Protein AF-0000000077126960 (afdb_homodimer)

Nearest PDB structures (foldseek):
  3crj-assembly1_B  TM=8.113E-01  e=2.333E-06  Haloarcula marismortui ATCC 43049
  6u18-assembly1_B  TM=7.448E-01  e=6.347E-02  Escherichia coli
  8ke8-assembly1_A  TM=5.513E-01  e=1.213E-02  Pseudomonas aeruginosa PAO1
  3g56-assembly1_B  TM=6.570E-01  e=1.173E-01  Escherichia coli
  6yr2-assembly1_BBB  TM=3.452E-01  e=3.433E-02  Escherichia coli

pLDDT: mean 75.66, std 24.29, range [24.34, 97.25]

Foldseek 3Di:
DPPDPPPVDPCPPVVLLLLLVLQLVQCLQANDVRRFLVSSCVSGVDDSVVVCVVAVTSVRSVLVSVVVVLVLLCCVLFVVDPDALLVSLQVSLLLLLCLLLDAADDHPPPPPDPPPPVPPPPPDCPPPVPVPPPPPPDPPPCDSSNVVVVVCSSSSPSNLQNVLRLQVVLVPDVVSVVSVVVSLVVVLVRQLVSLVSCVVVVQKPDDDSNVVSVVVSVVSNVSSNCCNPPSDDDSVVVQVCCCVPIVRHHDNDPD/DPPDPPPVDPCPPVVLLLLLVLQLVQCLQANDVRGFLVSSCVSGVDDSVVVCVVAVTSVRSVLVSVVVVLVLLCCVLFVVDPDALLVSLQVSLLLLLCLLLDAADDHPPPPDDPPPPVPPPPPDCPPPVPVPPPPPPDPPPCDSSNVVVVVCSSSSPSNLQNVLRLQVVLVPDVVSVVSVVVSLVVVLVRQLVSLVSCVVVVQKDDDDSNVVSVVVSVVSNVSSNCCNPPSDDDSVVVQVCCCVPIVRHHDNDPD

Secondary structure (DSSP, 8-state):
---------S-HHHHHHHHHHHHHHHHHHHTTTT--HHHHHHTSSS-HHHHHHH-SSHHHHHHHHHHHHHHHHHIIIIIT--S-HHHHHHHHHHHHHHHHHSPPPPP----S-----SS---------S------TT------HHHHHHHHHHHTHHHHHHHHHHHHHGGGT-HHHHHHHHHHHHHHHHHHHHHHHHHHHHT-S--S-HHHHHHHHHHHHHHHHHHHHHHS---HHHHHHHHHHHH---------/--------SS-HHHHHHHHHHHHHHHHHHHTTTT--HHHHHHTSSS-HHHHHHH-SSHHHHHHHHHHHHHHHHHIIIIIT--S-HHHHHHHHHHHHHHHHHSPPPPP----S-----SS---------S----S-TT------HHHHHHHHHHHTHHHHHHHHHHHHHGGGT-HHHHHHHHHHHHHHHHHHHHHHHHHHHHT-S--S-HHHHHHHHHHHHHHHHHHHHHHS---HHHHHHHHHHHH---------

Radius of gyration: 25.78 Å; Cα contacts (8 Å, |Δi|>4): 590; chains: 2; bounding box: 86×74×54 Å

InterPro domains:
  IPR001647 DNA-binding HTH domain, TetR-type [PF00440] (19-63)
  IPR001647 DNA-binding HTH domain, TetR-type [PR00455] (19-32)
  IPR001647 DNA-binding HTH domain, TetR-type [PR00455] (40-63)
  IPR001647 DNA-binding HTH domain, TetR-type [PS50977] (13-73)
  IPR009057 Homedomain-like superfamily [SSF46689] (12-83)
  IPR036271 Tetracyclin repressor-like, C-terminal domain superfamily [SSF48498] (157-239)
  IPR039538 BetI-type transcriptional repressor, C-terminal [PF13977] (159-244)
  IPR050109 HTH-type, TetR-like transcriptional regulator [PTHR30055] (11-239)

Solvent-accessible surface area (backbone atoms only — not comparable to full-atom values): 27852 Å² total; per-residue (Å²): 134,83,78,75,78,73,68,78,78,94,59,63,78,59,46,56,50,46,51,44,52,24,41,50,50,39,26,52,50,51,30,74,90,53,52,39,60,67,59,29,23,72,61,45,95,47,56,58,68,56,51,53,70,78,31,90,47,58,65,53,49,50,53,51,41,52,53,50,54,49,52,51,52,45,36,60,42,54,75,70,40,86,58,55,44,61,54,26,52,17,53,42,50,29,50,51,41,42,28,13,57,22,62,70,57,79,58,70,77,71,74,68,72,76,68,68,64,74,66,81,73,62,80,78,74,77,69,59,90,59,76,60,78,62,72,85,74,75,76,72,79,66,50,73,68,51,49,53,49,52,53,51,62,72,37,27,19,36,43,26,27,41,48,43,46,56,48,39,44,14,34,66,31,67,69,46,16,53,53,50,37,52,52,49,50,55,52,47,51,54,47,37,54,35,48,48,53,17,44,75,72,61,61,33,63,69,92,47,57,66,36,48,36,54,41,51,53,26,37,53,49,8,38,31,49,38,6,27,23,50,55,66,56,66,55,65,35,45,32,52,47,37,27,76,58,38,48,43,60,45,62,84,61,90,115,134,85,79,76,77,75,68,78,79,92,59,61,78,58,45,53,49,46,51,45,52,24,41,49,52,40,27,55,50,50,30,74,90,53,51,39,60,67,59,30,24,71,61,43,95,47,54,57,68,57,50,52,70,76,30,90,48,58,64,54,49,50,52,52,43,54,51,49,55,49,51,51,51,46,36,61,42,53,73,68,40,88,57,56,43,62,54,27,52,17,54,43,48,31,50,51,41,42,28,14,56,22,63,70,57,78,58,71,77,71,76,69,70,72,68,68,65,76,68,80,73,62,81,77,75,77,69,58,90,61,76,62,77,60,70,85,73,73,78,70,78,65,49,72,66,50,50,54,50,52,54,52,60,72,38,29,19,37,44,26,27,41,47,43,45,56,48,39,44,16,34,67,31,68,68,47,16,53,51,50,36,53,52,50,49,54,52,47,52,54,48,36,53,35,48,50,51,18,45,76,73,62,61,33,62,68,92,49,57,68,34,48,37,54,41,51,53,27,38,53,50,7,39,30,49,39,6,27,23,50,54,65,56,66,54,66,34,44,31,52,47,36,29,77,59,38,46,43,59,46,63,84,62,89,115

Sequence (510 aa):
MKDDITVLPNAPDNTHTEILRATFRVLCERGYTGVTISRIAARTDVAKSVVYYHYEDKDDIIQTLLDQVLAELLSEYFRDSDDDPARRLENFFGFVFAVAGGEIHPEENTAGTGECDDTHLGTEETTMCIDSETNANEDIVSSPSDTAKKEFKHCVGAHSQAYVELRAQAAHDEVFRKTITANERKLREELRACVDAGVATGAFDIDNADHTTEFLLTLIEGAIFRGATTGKINTAALADMLERKLGITVHQDDLMKDDITVLPNAPDNTHTEILRATFRVLCERGYTGVTISRIAARTDVAKSVVYYHYEDKDDIIQTLLDQVLAELLSEYFRDSDDDPARRLENFFGFVFAVAGGEIHPEENTAGTGECDDTHLGTEETTMCIDSETNANEDIVSSPSDTAKKEFKHCVGAHSQAYVELRAQAAHDEVFRKTITANERKLREELRACVDAGVATGAFDIDNADHTTEFLLTLIEGAIFRGATTGKINTAALADMLERKLGITVHQDDL

Organism: Haloquadratum walsbyi (strain DSM 16790 / HBSQ001) (NCBI:txid362976)

Structure (mmCIF, N/CA/C/O backbone):
data_AF-0000000077126960-model_v1
#
loop_
_entity.id
_entity.type
_entity.pdbx_description
1 polymer 'TetR family transcription regulator'
#
loop_
_atom_site.group_PDB
_atom_site.id
_atom_site.type_symbol
_atom_site.label_atom_id
_atom_site.label_alt_id
_atom_site.label_comp_id
_atom_site.label_asym_id
_atom_site.label_entity_id
_atom_site.label_seq_id
_atom_site.pdbx_PDB_ins_code
_atom_site.Cartn_x
_atom_site.Cartn_y
_atom_site.Cartn_z
_atom_site.occupancy
_atom_site.B_iso_or_equiv
_atom_site.auth_seq_id
_atom_site.auth_comp_id
_atom_site.auth_asym_id
_atom_site.auth_atom_id
_atom_site.pdbx_PDB_model_num
ATOM 1 N N . MET A 1 1 ? -18.531 -46.531 -32.531 1 27.48 1 MET A N 1
ATOM 2 C CA . MET A 1 1 ? -19.016 -46.562 -31.156 1 27.48 1 MET A CA 1
ATOM 3 C C . MET A 1 1 ? -18.672 -45.312 -30.406 1 27.48 1 MET A C 1
ATOM 5 O O . MET A 1 1 ? -17.484 -45.031 -30.141 1 27.48 1 MET A O 1
ATOM 9 N N . LYS A 1 2 ? -19.438 -44.219 -30.516 1 31.64 2 LYS A N 1
ATOM 10 C CA . LYS A 1 2 ? -19.219 -42.812 -30.234 1 31.64 2 LYS A CA 1
ATOM 11 C C . LYS A 1 2 ? -19.172 -42.531 -28.734 1 31.64 2 LYS A C 1
ATOM 13 O O . LYS A 1 2 ? -20.172 -42.719 -28.031 1 31.64 2 LYS A O 1
ATOM 18 N N . ASP A 1 3 ? -18.172 -43 -27.938 1 30.62 3 ASP A N 1
ATOM 19 C CA . ASP A 1 3 ? -18.078 -43.094 -26.484 1 30.62 3 ASP A CA 1
ATOM 20 C C . ASP A 1 3 ? -18.531 -41.781 -25.828 1 30.62 3 ASP A C 1
ATOM 22 O O . ASP A 1 3 ? -18.188 -40.688 -26.297 1 30.62 3 ASP A O 1
ATOM 26 N N . ASP A 1 4 ? -19.734 -41.781 -25.109 1 28.55 4 ASP A N 1
ATOM 27 C CA . ASP A 1 4 ? -20.562 -40.875 -24.344 1 28.55 4 ASP A CA 1
ATOM 28 C C . ASP A 1 4 ? -19.734 -40.125 -23.297 1 28.55 4 ASP A C 1
ATOM 30 O O . ASP A 1 4 ? -19.188 -40.75 -22.375 1 28.55 4 ASP A O 1
ATOM 34 N N . ILE A 1 5 ? -18.969 -39.156 -23.625 1 32.75 5 ILE A N 1
ATOM 35 C CA . ILE A 1 5 ? -18.188 -38.281 -22.766 1 32.75 5 ILE A CA 1
ATOM 36 C C . ILE A 1 5 ? -19 -37.875 -21.531 1 32.75 5 ILE A C 1
ATOM 38 O O . ILE A 1 5 ? -20.016 -37.219 -21.641 1 32.75 5 ILE A O 1
ATOM 42 N N . THR A 1 6 ? -19.391 -38.969 -20.609 1 32.41 6 THR A N 1
ATOM 43 C CA . THR A 1 6 ? -20.109 -38.844 -19.344 1 32.41 6 THR A CA 1
ATOM 44 C C . THR A 1 6 ? -19.859 -37.5 -18.703 1 32.41 6 THR A C 1
ATOM 46 O O . THR A 1 6 ? -18.719 -37.156 -18.391 1 32.41 6 THR A O 1
ATOM 49 N N . VAL A 1 7 ? -20.594 -36.531 -19.047 1 33.03 7 VAL A N 1
ATOM 50 C CA . VAL A 1 7 ? -20.844 -35.25 -18.422 1 33.03 7 VAL A CA 1
ATOM 51 C C . VAL A 1 7 ? -20.953 -35.438 -16.906 1 33.03 7 VAL A C 1
ATOM 53 O O . VAL A 1 7 ? -21.828 -36.156 -16.422 1 33.03 7 VAL A O 1
ATOM 56 N N . LEU A 1 8 ? -19.812 -35.875 -16.188 1 36.25 8 LEU A N 1
ATOM 57 C CA . LEU A 1 8 ? -20.016 -36.031 -14.75 1 36.25 8 LEU A CA 1
ATOM 58 C C . LEU A 1 8 ? -20.969 -34.969 -14.211 1 36.25 8 LEU A C 1
ATOM 60 O O . LEU A 1 8 ? -20.75 -33.75 -14.414 1 36.25 8 LEU A O 1
ATOM 64 N N . PRO A 1 9 ? -22.203 -35.188 -14.062 1 36.16 9 PRO A N 1
ATOM 65 C CA . PRO A 1 9 ? -23.406 -34.375 -13.852 1 36.16 9 PRO A CA 1
ATOM 66 C C . PRO A 1 9 ? -23.188 -33.25 -12.859 1 36.16 9 PRO A C 1
ATOM 68 O O . PRO A 1 9 ? -23.609 -32.125 -13.102 1 36.16 9 PRO A O 1
ATOM 71 N N . ASN A 1 10 ? -23.375 -33.438 -11.438 1 36.12 10 ASN A N 1
ATOM 72 C CA . ASN A 1 10 ? -23.75 -32.688 -10.242 1 36.12 10 ASN A CA 1
ATOM 73 C C . ASN A 1 10 ? -22.609 -31.797 -9.773 1 36.12 10 ASN A C 1
ATOM 75 O O . ASN A 1 10 ? -22.547 -31.422 -8.602 1 36.12 10 ASN A O 1
ATOM 79 N N . ALA A 1 11 ? -21.312 -31.75 -10.141 1 38.84 11 ALA A N 1
ATOM 80 C CA . ALA A 1 11 ? -19.922 -31.391 -9.844 1 38.84 11 ALA A CA 1
ATOM 81 C C . ALA A 1 11 ? -19.734 -29.875 -9.867 1 38.84 11 ALA A C 1
ATOM 83 O O . ALA A 1 11 ? -18.609 -29.391 -9.805 1 38.84 11 ALA A O 1
ATOM 84 N N . PRO A 1 12 ? -20.391 -28.984 -10.477 1 45.78 12 PRO A N 1
ATOM 85 C CA . PRO A 1 12 ? -20.109 -27.734 -11.172 1 45.78 12 PRO A CA 1
ATOM 86 C C . PRO A 1 12 ? -19.672 -26.609 -10.234 1 45.78 12 PRO A C 1
ATOM 88 O O . PRO A 1 12 ? -18.625 -26 -10.445 1 45.78 12 PRO A O 1
ATOM 91 N N . ASP A 1 13 ? -20.797 -25.969 -9.602 1 54.41 13 ASP A N 1
ATOM 92 C CA . ASP A 1 13 ? -20.656 -24.812 -8.711 1 54.41 13 ASP A CA 1
ATOM 93 C C . ASP A 1 13 ? -19.703 -25.125 -7.562 1 54.41 13 ASP A C 1
ATOM 95 O O . ASP A 1 13 ? -18.906 -24.281 -7.164 1 54.41 13 ASP A O 1
ATOM 99 N N . ASN A 1 14 ? -19.547 -26.375 -7.184 1 75.31 14 ASN A N 1
ATOM 100 C CA . ASN A 1 14 ? -18.766 -26.859 -6.047 1 75.31 14 ASN A CA 1
ATOM 101 C C . ASN A 1 14 ? -17.281 -26.984 -6.391 1 75.31 14 ASN A C 1
ATOM 103 O O . ASN A 1 14 ? -16.422 -26.656 -5.57 1 75.31 14 ASN A O 1
ATOM 107 N N . THR A 1 15 ? -17.125 -27.312 -7.793 1 85.25 15 THR A N 1
ATOM 108 C CA . THR A 1 15 ? -15.727 -27.484 -8.172 1 85.25 15 THR A CA 1
ATOM 109 C C . THR A 1 15 ? -14.992 -26.141 -8.164 1 85.25 15 THR A C 1
ATOM 111 O O . THR A 1 15 ? -13.875 -26.047 -7.652 1 85.25 15 THR A O 1
ATOM 114 N N . HIS A 1 16 ? -15.742 -25.203 -8.695 1 88 16 HIS A N 1
ATOM 115 C CA . HIS A 1 16 ? -15.164 -23.875 -8.711 1 88 16 HIS A CA 1
ATOM 116 C C . HIS A 1 16 ? -14.852 -23.391 -7.293 1 88 16 HIS A C 1
ATOM 118 O O . HIS A 1 16 ? -13.742 -22.906 -7.031 1 88 16 HIS A O 1
ATOM 124 N N . THR A 1 17 ? -15.75 -23.625 -6.5 1 86.56 17 THR A N 1
ATOM 125 C CA . THR A 1 17 ? -15.578 -23.203 -5.113 1 86.56 17 THR A CA 1
ATOM 126 C C . THR A 1 17 ? -14.445 -23.969 -4.445 1 86.56 17 THR A C 1
ATOM 128 O O . THR A 1 17 ? -13.648 -23.391 -3.703 1 86.56 17 THR A O 1
ATOM 131 N N . GLU A 1 18 ? -14.367 -25.172 -4.723 1 88 18 GLU A N 1
ATOM 132 C CA . GLU A 1 18 ? -13.32 -26 -4.152 1 88 18 GLU A CA 1
ATOM 133 C C . GLU A 1 18 ? -11.938 -25.562 -4.613 1 88 18 GLU A C 1
ATOM 135 O O . GLU A 1 18 ? -11 -25.469 -3.814 1 88 18 GLU A O 1
ATOM 140 N N . ILE A 1 19 ? -11.875 -25.266 -5.848 1 92.06 19 ILE A N 1
ATOM 141 C CA . ILE A 1 19 ? -10.602 -24.844 -6.418 1 92.06 19 ILE A CA 1
ATOM 142 C C . ILE A 1 19 ? -10.203 -23.484 -5.82 1 92.06 19 ILE A C 1
ATOM 144 O O . ILE A 1 19 ? -9.047 -23.297 -5.426 1 92.06 19 ILE A O 1
ATOM 148 N N . LEU A 1 20 ? -11.133 -22.641 -5.684 1 89.62 20 LEU A N 1
ATOM 149 C CA . LEU A 1 20 ? -10.844 -21.312 -5.16 1 89.62 20 LEU A CA 1
ATOM 150 C C . LEU A 1 20 ? -10.445 -21.375 -3.689 1 89.62 20 LEU A C 1
ATOM 152 O O . LEU A 1 20 ? -9.531 -20.672 -3.256 1 89.62 20 LEU A O 1
ATOM 156 N N . ARG A 1 21 ? -11.062 -22.203 -2.988 1 85.75 21 ARG A N 1
ATOM 157 C CA . ARG A 1 21 ? -10.727 -22.375 -1.579 1 85.75 21 ARG A CA 1
ATOM 158 C C . ARG A 1 21 ? -9.32 -22.938 -1.417 1 85.75 21 ARG A C 1
ATOM 160 O O . ARG A 1 21 ? -8.555 -22.484 -0.562 1 85.75 21 ARG A O 1
ATOM 167 N N . ALA A 1 22 ? -9.062 -23.891 -2.193 1 89.94 22 ALA A N 1
ATOM 168 C CA . ALA A 1 22 ? -7.723 -24.484 -2.17 1 89.94 22 ALA A CA 1
ATOM 169 C C . ALA A 1 22 ? -6.664 -23.438 -2.551 1 89.94 22 ALA A C 1
ATOM 171 O O . ALA A 1 22 ? -5.594 -23.391 -1.943 1 89.94 22 ALA A O 1
ATOM 172 N N . THR A 1 23 ? -6.992 -22.688 -3.551 1 90.19 23 THR A N 1
ATOM 173 C CA . THR A 1 23 ? -6.074 -21.641 -3.992 1 90.19 23 THR A CA 1
ATOM 174 C C . THR A 1 23 ? -5.809 -20.656 -2.867 1 90.19 23 THR A C 1
ATOM 176 O O . THR A 1 23 ? -4.664 -20.266 -2.627 1 90.19 23 THR A O 1
ATOM 179 N N . PHE A 1 24 ? -6.789 -20.297 -2.201 1 83.94 24 PHE A N 1
ATOM 180 C CA . PHE A 1 24 ? -6.66 -19.359 -1.083 1 83.94 24 PHE A CA 1
ATOM 181 C C . PHE A 1 24 ? -5.746 -19.938 -0.008 1 83.94 24 PHE A C 1
ATOM 183 O O . PHE A 1 24 ? -4.871 -19.234 0.506 1 83.94 24 PHE A O 1
ATOM 190 N N . ARG A 1 25 ? -5.93 -21.125 0.293 1 83.31 25 ARG A N 1
ATOM 191 C CA . ARG A 1 25 ? -5.113 -21.781 1.311 1 83.31 25 ARG A CA 1
ATOM 192 C C . ARG A 1 25 ? -3.645 -21.812 0.899 1 83.31 25 ARG A C 1
ATOM 194 O O . ARG A 1 25 ? -2.766 -21.484 1.698 1 83.31 25 ARG A O 1
ATOM 201 N N . VAL A 1 26 ? -3.406 -22.188 -0.296 1 86.31 26 VAL A N 1
ATOM 202 C CA . VAL A 1 26 ? -2.035 -22.234 -0.791 1 86.31 26 VAL A CA 1
ATOM 203 C C . VAL A 1 26 ? -1.421 -20.828 -0.75 1 86.31 26 VAL A C 1
ATOM 205 O O . VAL A 1 26 ? -0.268 -20.672 -0.346 1 86.31 26 VAL A O 1
ATOM 208 N N . LEU A 1 27 ? -2.197 -19.859 -1.135 1 83.88 27 LEU A N 1
ATOM 209 C CA . LEU A 1 27 ? -1.734 -18.469 -1.157 1 83.88 27 LEU A CA 1
ATOM 210 C C . LEU A 1 27 ? -1.357 -18 0.244 1 83.88 27 LEU A C 1
ATOM 212 O O . LEU A 1 27 ? -0.307 -17.375 0.435 1 83.88 27 LEU A O 1
ATOM 216 N N . CYS A 1 28 ? -2.176 -18.297 1.201 1 76.94 28 CYS A N 1
ATOM 217 C CA . CYS A 1 28 ? -1.938 -17.891 2.582 1 76.94 28 CYS A CA 1
ATOM 218 C C . CYS A 1 28 ? -0.718 -18.594 3.156 1 76.94 28 CYS A C 1
ATOM 220 O O . CYS A 1 28 ? 0.043 -18.016 3.926 1 76.94 28 CYS A O 1
ATOM 222 N N . GLU A 1 29 ? -0.529 -19.812 2.686 1 76.31 29 GLU A N 1
ATOM 223 C CA . GLU A 1 29 ? 0.533 -20.641 3.248 1 76.31 29 GLU A CA 1
ATOM 224 C C . GLU A 1 29 ? 1.866 -20.375 2.555 1 76.31 29 GLU A C 1
ATOM 226 O O . GLU A 1 29 ? 2.92 -20.391 3.195 1 76.31 29 GLU A O 1
ATOM 231 N N . ARG A 1 30 ? 1.766 -20.156 1.22 1 78.88 30 ARG A N 1
ATOM 232 C CA . ARG A 1 30 ? 3.006 -20.188 0.451 1 78.88 30 ARG A CA 1
ATOM 233 C C . ARG A 1 30 ? 3.242 -18.859 -0.275 1 78.88 30 ARG A C 1
ATOM 235 O O . ARG A 1 30 ? 4.297 -18.672 -0.88 1 78.88 30 ARG A O 1
ATOM 242 N N . GLY A 1 31 ? 2.301 -18.031 -0.154 1 76.56 31 GLY A N 1
ATOM 243 C CA . GLY A 1 31 ? 2.451 -16.781 -0.883 1 76.56 31 GLY A CA 1
ATOM 244 C C . GLY A 1 31 ? 2.172 -16.922 -2.367 1 76.56 31 GLY A C 1
ATOM 245 O O . GLY A 1 31 ? 1.863 -18.016 -2.848 1 76.56 31 GLY A O 1
ATOM 246 N N . TYR A 1 32 ? 2.336 -15.836 -3.064 1 80.19 32 TYR A N 1
ATOM 247 C CA . TYR A 1 32 ? 2.002 -15.758 -4.48 1 80.19 32 TYR A CA 1
ATOM 248 C C . TYR A 1 32 ? 2.893 -16.672 -5.305 1 80.19 32 TYR A C 1
ATOM 250 O O . TYR A 1 32 ? 2.406 -17.422 -6.16 1 80.19 32 TYR A O 1
ATOM 258 N N . THR A 1 33 ? 4.148 -16.594 -5.07 1 76.31 33 THR A N 1
ATOM 259 C CA . THR A 1 33 ? 5.109 -17.359 -5.844 1 76.31 33 THR A CA 1
ATOM 260 C C . THR A 1 33 ? 4.934 -18.859 -5.586 1 76.31 33 THR A C 1
ATOM 262 O O . THR A 1 33 ? 5.293 -19.688 -6.426 1 76.31 33 THR A O 1
ATOM 265 N N . GLY A 1 34 ? 4.277 -19.203 -4.523 1 84.19 34 GLY A N 1
ATOM 266 C CA . GLY A 1 34 ? 4.094 -20.594 -4.152 1 84.19 34 GLY A CA 1
ATOM 267 C C . GLY A 1 34 ? 2.836 -21.203 -4.734 1 84.19 34 GLY A C 1
ATOM 268 O O . GLY A 1 34 ? 2.633 -22.422 -4.648 1 84.19 34 GLY A O 1
ATOM 269 N N . VAL A 1 35 ? 2.09 -20.406 -5.332 1 89.56 35 VAL A N 1
ATOM 270 C CA . VAL A 1 35 ? 0.844 -20.906 -5.895 1 89.56 35 VAL A CA 1
ATOM 271 C C . VAL A 1 35 ? 1.118 -21.578 -7.242 1 89.56 35 VAL A C 1
ATOM 273 O O . VAL A 1 35 ? 1.617 -20.938 -8.164 1 89.56 35 VAL A O 1
ATOM 276 N N . THR A 1 36 ? 0.798 -22.875 -7.297 1 93.19 36 THR A N 1
ATOM 277 C CA . THR A 1 36 ? 0.854 -23.625 -8.547 1 93.19 36 THR A CA 1
ATOM 278 C C . THR A 1 36 ? -0.385 -24.5 -8.703 1 93.19 36 THR A C 1
ATOM 280 O O . THR A 1 36 ? -1.048 -24.828 -7.719 1 93.19 36 THR A O 1
ATOM 283 N N . ILE A 1 37 ? -0.576 -24.797 -9.945 1 94.88 37 ILE A N 1
ATOM 284 C CA . ILE A 1 37 ? -1.718 -25.656 -10.227 1 94.88 37 ILE A CA 1
ATOM 285 C C . ILE A 1 37 ? -1.55 -26.984 -9.492 1 94.88 37 ILE A C 1
ATOM 287 O O . ILE A 1 37 ? -2.518 -27.531 -8.961 1 94.88 37 ILE A O 1
ATOM 291 N N . SER A 1 38 ? -0.33 -27.469 -9.461 1 95 38 SER A N 1
ATOM 292 C CA . SER A 1 38 ? -0.048 -28.734 -8.781 1 95 38 SER A CA 1
ATOM 293 C C . SER A 1 38 ? -0.377 -28.656 -7.297 1 95 38 SER A C 1
ATOM 295 O O . SER A 1 38 ? -1.017 -29.547 -6.746 1 95 38 SER A O 1
ATOM 297 N N . ARG A 1 39 ? -0.022 -27.641 -6.66 1 94.19 39 ARG A N 1
ATOM 298 C CA . ARG A 1 39 ? -0.277 -27.469 -5.234 1 94.19 39 ARG A CA 1
ATOM 299 C C . ARG A 1 39 ? -1.766 -27.281 -4.965 1 94.19 39 ARG A C 1
ATOM 301 O O . ARG A 1 39 ? -2.283 -27.75 -3.951 1 94.19 39 ARG A O 1
ATOM 308 N N . ILE A 1 40 ? -2.414 -26.547 -5.844 1 94.31 40 ILE A N 1
ATOM 309 C CA . ILE A 1 40 ? -3.852 -26.328 -5.715 1 94.31 40 ILE A CA 1
ATOM 310 C C . ILE A 1 40 ? -4.582 -27.672 -5.828 1 94.31 40 ILE A C 1
ATOM 312 O O . ILE A 1 40 ? -5.406 -28.016 -4.977 1 94.31 40 ILE A O 1
ATOM 316 N N . ALA A 1 41 ? -4.195 -28.422 -6.848 1 94.62 41 ALA A N 1
ATOM 317 C CA . ALA A 1 41 ? -4.816 -29.719 -7.074 1 94.62 41 ALA A CA 1
ATOM 318 C C . ALA A 1 41 ? -4.57 -30.656 -5.895 1 94.62 41 ALA A C 1
ATOM 320 O O . ALA A 1 41 ? -5.457 -31.422 -5.5 1 94.62 41 ALA A O 1
ATOM 321 N N . ALA A 1 42 ? -3.408 -30.578 -5.316 1 93.44 42 ALA A N 1
ATOM 322 C CA . ALA A 1 42 ? -3.027 -31.453 -4.203 1 93.44 42 ALA A CA 1
ATOM 323 C C . ALA A 1 42 ? -3.873 -31.156 -2.969 1 93.44 42 ALA A C 1
ATOM 325 O O . ALA A 1 42 ? -3.99 -32 -2.076 1 93.44 42 ALA A O 1
ATOM 326 N N . ARG A 1 43 ? -4.461 -30 -2.932 1 89.56 43 ARG A N 1
ATOM 327 C CA . ARG A 1 43 ? -5.266 -29.594 -1.783 1 89.56 43 ARG A CA 1
ATOM 328 C C . ARG A 1 43 ? -6.75 -29.828 -2.045 1 89.56 43 ARG A C 1
ATOM 330 O O . ARG A 1 43 ? -7.602 -29.344 -1.295 1 89.56 43 ARG A O 1
ATOM 337 N N . THR A 1 44 ? -7.066 -30.391 -3.115 1 88.25 44 THR A N 1
ATOM 338 C CA . THR A 1 44 ? -8.453 -30.672 -3.482 1 88.25 44 THR A CA 1
ATOM 339 C C . THR A 1 44 ? -8.602 -32.125 -3.938 1 88.25 44 THR A C 1
ATOM 341 O O . THR A 1 44 ? -7.617 -32.844 -4.055 1 88.25 44 THR A O 1
ATOM 344 N N . ASP A 1 45 ? -9.836 -32.531 -4.121 1 88.81 45 ASP A N 1
ATOM 345 C CA . ASP A 1 45 ? -10.141 -33.812 -4.723 1 88.81 45 ASP A CA 1
ATOM 346 C C . ASP A 1 45 ? -10.312 -33.688 -6.234 1 88.81 45 ASP A C 1
ATOM 348 O O . ASP A 1 45 ? -10.844 -34.594 -6.879 1 88.81 45 ASP A O 1
ATOM 352 N N . VAL A 1 46 ? -9.875 -32.594 -6.668 1 89.81 46 VAL A N 1
ATOM 353 C CA . VAL A 1 46 ? -10 -32.312 -8.094 1 89.81 46 VAL A CA 1
ATOM 354 C C . VAL A 1 46 ? -8.664 -32.562 -8.789 1 89.81 46 VAL A C 1
ATOM 356 O O . VAL A 1 46 ? -7.617 -32.125 -8.328 1 89.81 46 VAL A O 1
ATOM 359 N N . ALA A 1 47 ? -8.703 -33.344 -9.906 1 91.06 47 ALA A N 1
ATOM 360 C CA . ALA A 1 47 ? -7.496 -33.656 -10.68 1 91.06 47 ALA A CA 1
ATOM 361 C C . ALA A 1 47 ? -6.945 -32.375 -11.328 1 91.06 47 ALA A C 1
ATOM 363 O O . ALA A 1 47 ? -7.695 -31.453 -11.617 1 91.06 47 ALA A O 1
ATOM 364 N N . LYS A 1 48 ? -5.645 -32.406 -11.602 1 93.81 48 LYS A N 1
ATOM 365 C CA . LYS A 1 48 ? -4.984 -31.266 -12.258 1 93.81 48 LYS A CA 1
ATOM 366 C C . LYS A 1 48 ? -5.652 -30.938 -13.594 1 93.81 48 LYS A C 1
ATOM 368 O O . LYS A 1 48 ? -5.816 -29.766 -13.938 1 93.81 48 LYS A O 1
ATOM 373 N N . SER A 1 49 ? -6.066 -32 -14.289 1 93.44 49 SER A N 1
ATOM 374 C CA . SER A 1 49 ? -6.668 -31.812 -15.609 1 93.44 49 SER A CA 1
ATOM 375 C C . SER A 1 49 ? -7.988 -31.062 -15.516 1 93.44 49 SER A C 1
ATOM 377 O O . SER A 1 49 ? -8.328 -30.266 -16.406 1 93.44 49 SER A O 1
ATOM 379 N N . VAL A 1 50 ? -8.672 -31.297 -14.5 1 92.75 50 VAL A N 1
ATOM 380 C CA . VAL A 1 50 ? -9.945 -30.625 -14.289 1 92.75 50 VAL A CA 1
ATOM 381 C C . VAL A 1 50 ? -9.711 -29.156 -13.953 1 92.75 50 VAL A C 1
ATOM 383 O O . VAL A 1 50 ? -10.461 -28.281 -14.398 1 92.75 50 VAL A O 1
ATOM 386 N N . VAL A 1 51 ? -8.648 -28.844 -13.164 1 94.94 51 VAL A N 1
ATOM 387 C CA . VAL A 1 51 ? -8.305 -27.469 -12.859 1 94.94 51 VAL A CA 1
ATOM 388 C C . VAL A 1 51 ? -8 -26.719 -14.148 1 94.94 51 VAL A C 1
ATOM 390 O O . VAL A 1 51 ? -8.5 -25.594 -14.359 1 94.94 51 VAL A O 1
ATOM 393 N N . TYR A 1 52 ? -7.312 -27.359 -15.023 1 93.56 52 TYR A N 1
ATOM 394 C CA . TYR A 1 52 ? -6.922 -26.75 -16.281 1 93.56 52 TYR A CA 1
ATOM 395 C C . TYR A 1 52 ? -8.125 -26.594 -17.203 1 93.56 52 TYR A C 1
ATOM 397 O O . TYR A 1 52 ? -8.117 -25.75 -18.109 1 93.56 52 TYR A O 1
ATOM 405 N N . TYR A 1 53 ? -9.078 -27.453 -17.016 1 93.19 53 TYR A N 1
ATOM 406 C CA . TYR A 1 53 ? -10.312 -27.328 -17.781 1 93.19 53 TYR A CA 1
ATOM 407 C C . TYR A 1 53 ? -11.031 -26.031 -17.438 1 93.19 53 TYR A C 1
ATOM 409 O O . TYR A 1 53 ? -11.586 -25.375 -18.328 1 93.19 53 TYR A O 1
ATOM 417 N N . HIS A 1 54 ? -10.945 -25.641 -16.25 1 93.62 54 HIS A N 1
ATOM 418 C CA . HIS A 1 54 ? -11.703 -24.5 -15.766 1 93.62 54 HIS A CA 1
ATOM 419 C C . HIS A 1 54 ? -10.867 -23.219 -15.844 1 93.62 54 HIS A C 1
ATOM 421 O O . HIS A 1 54 ? -11.414 -22.125 -15.984 1 93.62 54 HIS A O 1
ATOM 427 N N . TYR A 1 55 ? -9.562 -23.344 -15.711 1 95.25 55 TYR A N 1
ATOM 428 C CA . TYR A 1 55 ? -8.695 -22.172 -15.641 1 95.25 55 TYR A CA 1
ATOM 429 C C . TYR A 1 55 ? -7.484 -22.328 -16.562 1 95.25 55 TYR A C 1
ATOM 431 O O . TYR A 1 55 ? -6.965 -23.438 -16.719 1 95.25 55 TYR A O 1
ATOM 439 N N . GLU A 1 56 ? -7.023 -21.219 -17.078 1 94 56 GLU A N 1
ATOM 440 C CA . GLU A 1 56 ? -5.91 -21.234 -18.016 1 94 56 GLU A CA 1
ATOM 441 C C . GLU A 1 56 ? -4.578 -21.406 -17.297 1 94 56 GLU A C 1
ATOM 443 O O . GLU A 1 56 ? -3.699 -22.125 -17.766 1 94 56 GLU A O 1
ATOM 448 N N . ASP A 1 57 ? -4.371 -20.688 -16.234 1 93.12 57 ASP A N 1
ATOM 449 C CA . ASP A 1 57 ? -3.15 -20.734 -15.438 1 93.12 57 ASP A CA 1
ATOM 450 C C . ASP A 1 57 ? -3.41 -20.234 -14.016 1 93.12 57 ASP A C 1
ATOM 452 O O . ASP A 1 57 ? -4.547 -19.922 -13.656 1 93.12 57 ASP A O 1
ATOM 456 N N . LYS A 1 58 ? -2.43 -20.25 -13.242 1 91.12 58 LYS A N 1
ATOM 457 C CA . LYS A 1 58 ? -2.58 -19.875 -11.836 1 91.12 58 LYS A CA 1
ATOM 458 C C . LYS A 1 58 ? -3.066 -18.438 -11.695 1 91.12 58 LYS A C 1
ATOM 460 O O . LYS A 1 58 ? -3.814 -18.125 -10.773 1 91.12 58 LYS A O 1
ATOM 465 N N . ASP A 1 59 ? -2.674 -17.594 -12.602 1 91.81 59 ASP A N 1
ATOM 466 C CA . ASP A 1 59 ? -3.062 -16.203 -12.523 1 91.81 59 ASP A CA 1
ATOM 467 C C . ASP A 1 59 ? -4.559 -16.031 -12.766 1 91.81 59 ASP A C 1
ATOM 469 O O . ASP A 1 59 ? -5.207 -15.188 -12.133 1 91.81 59 ASP A O 1
ATOM 473 N N . ASP A 1 60 ? -5.023 -16.812 -13.586 1 93.81 60 ASP A N 1
ATOM 474 C CA . ASP A 1 60 ? -6.461 -16.812 -13.844 1 93.81 60 ASP A CA 1
ATOM 475 C C . ASP A 1 60 ? -7.242 -17.188 -12.586 1 93.81 60 ASP A C 1
ATOM 477 O O . ASP A 1 60 ? -8.242 -16.547 -12.258 1 93.81 60 ASP A O 1
ATOM 481 N N . ILE A 1 61 ? -6.766 -18.141 -11.875 1 94.06 61 ILE A N 1
ATOM 482 C CA . ILE A 1 61 ? -7.422 -18.578 -10.648 1 94.06 61 ILE A CA 1
ATOM 483 C C . ILE A 1 61 ? -7.328 -17.484 -9.594 1 94.06 61 ILE A C 1
ATOM 485 O O . ILE A 1 61 ? -8.312 -17.172 -8.914 1 94.06 61 ILE A O 1
ATOM 489 N N . ILE A 1 62 ? -6.199 -16.922 -9.516 1 92.5 62 ILE A N 1
ATOM 490 C CA . ILE A 1 62 ? -5.934 -15.914 -8.5 1 92.5 62 ILE A CA 1
ATOM 491 C C . ILE A 1 62 ? -6.805 -14.68 -8.75 1 92.5 62 ILE A C 1
ATOM 493 O O . ILE A 1 62 ? -7.367 -14.109 -7.812 1 92.5 62 ILE A O 1
ATOM 497 N N . GLN A 1 63 ? -6.926 -14.312 -9.953 1 92.06 63 GLN A N 1
ATOM 498 C CA . GLN A 1 63 ? -7.777 -13.172 -10.297 1 92.06 63 GLN A CA 1
ATOM 499 C C . GLN A 1 63 ? -9.234 -13.461 -9.945 1 92.06 63 GLN A C 1
ATOM 501 O O . GLN A 1 63 ? -9.93 -12.594 -9.406 1 92.06 63 GLN A O 1
ATOM 506 N N . THR A 1 64 ? -9.625 -14.641 -10.266 1 91.81 64 THR A N 1
ATOM 507 C CA . THR A 1 64 ? -10.984 -15.039 -9.945 1 91.81 64 THR A CA 1
ATOM 508 C C . THR A 1 64 ? -11.203 -15.031 -8.43 1 91.81 64 THR A C 1
ATOM 510 O O . THR A 1 64 ? -12.258 -14.586 -7.953 1 91.81 64 THR A O 1
ATOM 513 N N . LEU A 1 65 ? -10.219 -15.484 -7.746 1 89.81 65 LEU A N 1
ATOM 514 C CA . LEU A 1 65 ? -10.273 -15.484 -6.289 1 89.81 65 LEU A CA 1
ATOM 515 C C . LEU A 1 65 ? -10.406 -14.062 -5.754 1 89.81 65 LEU A C 1
ATOM 517 O O . LEU A 1 65 ? -11.242 -13.797 -4.887 1 89.81 65 LEU A O 1
ATOM 521 N N . LEU A 1 66 ? -9.656 -13.148 -6.258 1 89.69 66 LEU A N 1
ATOM 522 C CA . LEU A 1 66 ? -9.703 -11.75 -5.836 1 89.69 66 LEU A CA 1
ATOM 523 C C . LEU A 1 66 ? -11.094 -11.164 -6.051 1 89.69 66 LEU A C 1
ATOM 525 O O . LEU A 1 66 ? -11.641 -10.5 -5.164 1 89.69 66 LEU A O 1
ATOM 529 N N . ASP A 1 67 ? -11.602 -11.445 -7.191 1 90.12 67 ASP A N 1
ATOM 530 C CA . ASP A 1 67 ? -12.922 -10.93 -7.539 1 90.12 67 ASP A CA 1
ATOM 531 C C . ASP A 1 67 ? -13.992 -11.484 -6.598 1 90.12 67 ASP A C 1
ATOM 533 O O . ASP A 1 67 ? -14.859 -10.742 -6.125 1 90.12 67 ASP A O 1
ATOM 537 N N . GLN A 1 68 ? -13.867 -12.695 -6.336 1 86.81 68 GLN A N 1
ATOM 538 C CA . GLN A 1 68 ? -14.875 -13.352 -5.508 1 86.81 68 GLN A CA 1
ATOM 539 C C . GLN A 1 68 ? -14.789 -12.883 -4.062 1 86.81 68 GLN A C 1
ATOM 541 O O . GLN A 1 68 ? -15.82 -12.664 -3.412 1 86.81 68 GLN A O 1
ATOM 546 N N . VAL A 1 69 ? -13.617 -12.805 -3.553 1 84.75 69 VAL A N 1
ATOM 547 C CA . VAL A 1 69 ? -13.422 -12.352 -2.178 1 84.75 69 VAL A CA 1
ATOM 548 C C . VAL A 1 69 ? -13.992 -10.945 -2.008 1 84.75 69 VAL A C 1
ATOM 550 O O . VAL A 1 69 ? -14.711 -10.672 -1.043 1 84.75 69 VAL A O 1
ATOM 553 N N . LEU A 1 70 ? -13.75 -10.078 -2.926 1 88.94 70 LEU A N 1
ATOM 554 C CA . LEU A 1 70 ? -14.289 -8.719 -2.836 1 88.94 70 LEU A CA 1
ATOM 555 C C . LEU A 1 70 ? -15.812 -8.734 -2.92 1 88.94 70 LEU A C 1
ATOM 557 O O . LEU A 1 70 ? -16.484 -8.031 -2.166 1 88.94 70 LEU A O 1
ATOM 561 N N . ALA A 1 71 ? -16.266 -9.484 -3.871 1 88.25 71 ALA A N 1
ATOM 562 C CA . ALA A 1 71 ? -17.719 -9.562 -4.031 1 88.25 71 ALA A CA 1
ATOM 563 C C . ALA A 1 71 ? -18.391 -9.992 -2.732 1 88.25 71 ALA A C 1
ATOM 565 O O . ALA A 1 71 ? -19.422 -9.438 -2.346 1 88.25 71 ALA A O 1
ATOM 566 N N . GLU A 1 72 ? -17.828 -10.891 -2.105 1 83.62 72 GLU A N 1
ATOM 567 C CA . GLU A 1 72 ? -18.375 -11.375 -0.845 1 83.62 72 GLU A CA 1
ATOM 568 C C . GLU A 1 72 ? -18.312 -10.312 0.242 1 83.62 72 GLU A C 1
ATOM 570 O O . GLU A 1 72 ? -19.25 -10.141 1.021 1 83.62 72 GLU A O 1
ATOM 575 N N . LEU A 1 73 ? -17.234 -9.648 0.321 1 86.62 73 LEU A N 1
ATOM 576 C CA . LEU A 1 73 ? -17.062 -8.57 1.298 1 86.62 73 LEU A CA 1
ATOM 577 C C . LEU A 1 73 ? -18.094 -7.469 1.068 1 86.62 73 LEU A C 1
ATOM 579 O O . LEU A 1 73 ? -18.734 -7.008 2.014 1 86.62 73 LEU A O 1
ATOM 583 N N . LEU A 1 74 ? -18.25 -7.105 -0.2 1 91.44 74 LEU A N 1
ATOM 584 C CA . LEU A 1 74 ? -19.188 -6.043 -0.527 1 91.44 74 LEU A CA 1
ATOM 585 C C . LEU A 1 74 ? -20.625 -6.473 -0.209 1 91.44 74 LEU A C 1
ATOM 587 O O . LEU A 1 74 ? -21.422 -5.668 0.269 1 91.44 74 LEU A O 1
ATOM 591 N N . SER A 1 75 ? -20.906 -7.719 -0.497 1 90.25 75 SER A N 1
ATOM 592 C CA . SER A 1 75 ? -22.234 -8.242 -0.175 1 90.25 75 SER A CA 1
ATOM 593 C C . SER A 1 75 ? -22.484 -8.234 1.329 1 90.25 75 SER A C 1
ATOM 595 O O . SER A 1 75 ? -23.531 -7.781 1.786 1 90.25 75 SER A O 1
ATOM 597 N N . GLU A 1 76 ? -21.547 -8.586 2.098 1 86.06 76 GLU A N 1
ATOM 598 C CA . GLU A 1 76 ? -21.688 -8.734 3.545 1 86.06 76 GLU A CA 1
ATOM 599 C C . GLU A 1 76 ? -21.812 -7.375 4.227 1 86.06 76 GLU A C 1
ATOM 601 O O . GLU A 1 76 ? -22.672 -7.199 5.102 1 86.06 76 GLU A O 1
ATOM 606 N N . TYR A 1 77 ? -21.078 -6.457 3.844 1 90.31 77 TYR A N 1
ATOM 607 C CA . TYR A 1 77 ? -20.969 -5.238 4.637 1 90.31 77 TYR A CA 1
ATOM 608 C C . TYR A 1 77 ? -21.812 -4.117 4.035 1 90.31 77 TYR A C 1
ATOM 610 O O . TYR A 1 77 ? -22.125 -3.139 4.715 1 90.31 77 TYR A O 1
ATOM 618 N N . PHE A 1 78 ? -22.203 -4.242 2.725 1 92 78 PHE A N 1
ATOM 619 C CA . PHE A 1 78 ? -22.906 -3.131 2.098 1 92 78 PHE A CA 1
ATOM 620 C C . PHE A 1 78 ? -24.219 -3.598 1.481 1 92 78 PHE A C 1
ATOM 622 O O . PHE A 1 78 ? -25.297 -3.191 1.924 1 92 78 PHE A O 1
ATOM 629 N N . ARG A 1 79 ? -24.188 -4.465 0.601 1 89.06 79 ARG A N 1
ATOM 630 C CA . ARG A 1 79 ? -25.328 -4.781 -0.258 1 89.06 79 ARG A CA 1
ATOM 631 C C . ARG A 1 79 ? -26.391 -5.555 0.509 1 89.06 79 ARG A C 1
ATOM 633 O O . ARG A 1 79 ? -27.594 -5.328 0.32 1 89.06 79 ARG A O 1
ATOM 640 N N . ASP A 1 80 ? -25.938 -6.449 1.36 1 84.75 80 ASP A N 1
ATOM 641 C CA . ASP A 1 80 ? -26.906 -7.316 2.031 1 84.75 80 ASP A CA 1
ATOM 642 C C . ASP A 1 80 ? -27.109 -6.895 3.486 1 84.75 80 ASP A C 1
ATOM 644 O O . ASP A 1 80 ? -27.75 -7.609 4.262 1 84.75 80 ASP A O 1
ATOM 648 N N . SER A 1 81 ? -26.547 -5.773 3.854 1 85.69 81 SER A N 1
ATOM 649 C CA . SER A 1 81 ? -26.672 -5.293 5.227 1 85.69 81 SER A CA 1
ATOM 650 C C . SER A 1 81 ? -27.953 -4.484 5.41 1 85.69 81 SER A C 1
ATOM 652 O O . SER A 1 81 ? -28.297 -3.648 4.57 1 85.69 81 SER A O 1
ATOM 654 N N . ASP A 1 82 ? -28.594 -4.773 6.477 1 87.25 82 ASP A N 1
ATOM 655 C CA . ASP A 1 82 ? -29.781 -4.004 6.82 1 87.25 82 ASP A CA 1
ATOM 656 C C . ASP A 1 82 ? -29.438 -2.844 7.75 1 87.25 82 ASP A C 1
ATOM 658 O O . ASP A 1 82 ? -30.328 -2.123 8.203 1 87.25 82 ASP A O 1
ATOM 662 N N . ASP A 1 83 ? -28.234 -2.654 7.953 1 87.19 83 ASP A N 1
ATOM 663 C CA . ASP A 1 83 ? -27.781 -1.601 8.852 1 87.19 83 ASP A CA 1
ATOM 664 C C . ASP A 1 83 ? -27.922 -0.224 8.211 1 87.19 83 ASP A C 1
ATOM 666 O O . ASP A 1 83 ? -28.016 -0.113 6.984 1 87.19 83 ASP A O 1
ATOM 670 N N . ASP A 1 84 ? -28.094 0.725 9.055 1 91.12 84 ASP A N 1
ATOM 671 C CA . ASP A 1 84 ? -28.016 2.082 8.523 1 91.12 84 ASP A CA 1
ATOM 672 C C . ASP A 1 84 ? -26.609 2.396 8.023 1 91.12 84 ASP A C 1
ATOM 674 O O . ASP A 1 84 ? -25.656 1.671 8.336 1 91.12 84 ASP A O 1
ATOM 678 N N . PRO A 1 85 ? -26.438 3.428 7.273 1 91 85 PRO A N 1
ATOM 679 C CA . PRO A 1 85 ? -25.156 3.74 6.633 1 91 85 PRO A CA 1
ATOM 680 C C . PRO A 1 85 ? -24.016 3.877 7.637 1 91 85 PRO A C 1
ATOM 682 O O . PRO A 1 85 ? -22.891 3.438 7.363 1 91 85 PRO A O 1
ATOM 685 N N . ALA A 1 86 ? -24.312 4.5 8.695 1 90.81 86 ALA A N 1
ATOM 686 C CA . ALA A 1 86 ? -23.266 4.688 9.703 1 90.81 86 ALA A CA 1
ATOM 687 C C . ALA A 1 86 ? -22.766 3.344 10.234 1 90.81 86 ALA A C 1
ATOM 689 O O . ALA A 1 86 ? -21.562 3.123 10.359 1 90.81 86 ALA A O 1
ATOM 690 N N . ARG A 1 87 ? -23.656 2.453 10.508 1 91.06 87 ARG A N 1
ATOM 691 C CA . ARG A 1 87 ? -23.297 1.134 11.023 1 91.06 87 ARG A CA 1
ATOM 692 C C . ARG A 1 87 ? -22.609 0.296 9.953 1 91.06 87 ARG A C 1
ATOM 694 O O . ARG A 1 87 ? -21.703 -0.483 10.258 1 91.06 87 ARG A O 1
ATOM 701 N N . ARG A 1 88 ? -22.969 0.421 8.758 1 92.38 88 ARG A N 1
ATOM 702 C CA . ARG A 1 88 ? -22.312 -0.277 7.66 1 92.38 88 ARG A CA 1
ATOM 703 C C . ARG A 1 88 ? -20.844 0.112 7.574 1 92.38 88 ARG A C 1
ATOM 705 O O . ARG A 1 88 ? -19.969 -0.755 7.504 1 92.38 88 ARG A O 1
ATOM 712 N N . LEU A 1 89 ? -20.578 1.403 7.598 1 92.56 89 LEU A N 1
ATOM 713 C CA . LEU A 1 89 ? -19.203 1.884 7.52 1 92.56 89 LEU A CA 1
ATOM 714 C C . LEU A 1 89 ? -18.422 1.475 8.758 1 92.56 89 LEU A C 1
ATOM 716 O O . LEU A 1 89 ? -17.25 1.108 8.656 1 92.56 89 LEU A O 1
ATOM 720 N N . GLU A 1 90 ? -19.125 1.534 9.844 1 91.25 90 GLU A N 1
ATOM 721 C CA . GLU A 1 90 ? -18.5 1.107 11.094 1 91.25 90 GLU A CA 1
ATOM 722 C C . GLU A 1 90 ? -18.062 -0.351 11.016 1 91.25 90 GLU A C 1
ATOM 724 O O . GLU A 1 90 ? -16.922 -0.678 11.352 1 91.25 90 GLU A O 1
ATOM 729 N N . ASN A 1 91 ? -18.922 -1.167 10.594 1 89.44 91 ASN A N 1
ATOM 730 C CA . ASN A 1 91 ? -18.625 -2.592 10.5 1 89.44 91 ASN A CA 1
ATOM 731 C C . ASN A 1 91 ? -17.531 -2.873 9.461 1 89.44 91 ASN A C 1
ATOM 733 O O . ASN A 1 91 ? -16.656 -3.715 9.68 1 89.44 91 ASN A O 1
ATOM 737 N N . PHE A 1 92 ? -17.609 -2.213 8.43 1 92.44 92 PHE A N 1
ATOM 738 C CA . PHE A 1 92 ? -16.609 -2.424 7.387 1 92.44 92 PHE A CA 1
ATOM 739 C C . PHE A 1 92 ? -15.234 -1.99 7.859 1 92.44 92 PHE A C 1
ATOM 741 O O . PHE A 1 92 ? -14.25 -2.709 7.664 1 92.44 92 PHE A O 1
ATOM 748 N N . PHE A 1 93 ? -15.125 -0.834 8.461 1 93.5 93 PHE A N 1
ATOM 749 C CA . PHE A 1 93 ? -13.836 -0.384 8.969 1 93.5 93 PHE A CA 1
ATOM 750 C C . PHE A 1 93 ? -13.375 -1.273 10.117 1 93.5 93 PHE A C 1
ATOM 752 O O . PHE A 1 93 ? -12.172 -1.495 10.289 1 93.5 93 PHE A O 1
ATOM 759 N N . GLY A 1 94 ? -14.312 -1.776 10.906 1 88.31 94 GLY A N 1
ATOM 760 C CA . GLY A 1 94 ? -13.93 -2.787 11.875 1 88.31 94 GLY A CA 1
ATOM 761 C C . GLY A 1 94 ? -13.211 -3.971 11.266 1 88.31 94 GLY A C 1
ATOM 762 O O . GLY A 1 94 ? -12.172 -4.406 11.773 1 88.31 94 GLY A O 1
ATOM 763 N N . PHE A 1 95 ? -13.703 -4.43 10.219 1 86.62 95 PHE A N 1
ATOM 764 C CA . PHE A 1 95 ? -13.086 -5.523 9.477 1 86.62 95 PHE A CA 1
ATOM 765 C C . PHE A 1 95 ? -11.727 -5.102 8.938 1 86.62 95 PHE A C 1
ATOM 767 O O . PHE A 1 95 ? -10.742 -5.828 9.086 1 86.62 95 PHE A O 1
ATOM 774 N N . VAL A 1 96 ? -11.656 -3.957 8.273 1 91.25 96 VAL A N 1
ATOM 775 C CA . VAL A 1 96 ? -10.43 -3.457 7.668 1 91.25 96 VAL A CA 1
ATOM 776 C C . VAL A 1 96 ? -9.336 -3.354 8.727 1 91.25 96 VAL A C 1
ATOM 778 O O . VAL A 1 96 ? -8.203 -3.783 8.508 1 91.25 96 VAL A O 1
ATOM 781 N N . PHE A 1 97 ? -9.656 -2.844 9.875 1 90.69 97 PHE A N 1
ATOM 782 C CA . PHE A 1 97 ? -8.664 -2.625 10.922 1 90.69 97 PHE A CA 1
ATOM 783 C C . PHE A 1 97 ? -8.25 -3.947 11.562 1 90.69 97 PHE A C 1
ATOM 785 O O . PHE A 1 97 ? -7.102 -4.113 11.969 1 90.69 97 PHE A O 1
ATOM 792 N N . ALA A 1 98 ? -9.172 -4.863 11.594 1 85.88 98 ALA A N 1
ATOM 793 C CA . ALA A 1 98 ? -8.812 -6.203 12.047 1 85.88 98 ALA A CA 1
ATOM 794 C C . ALA A 1 98 ? -7.801 -6.848 11.102 1 85.88 98 ALA A C 1
ATOM 796 O O . ALA A 1 98 ? -6.832 -7.469 11.547 1 85.88 98 ALA A O 1
ATOM 797 N N . VAL A 1 99 ? -8 -6.688 9.898 1 86.12 99 VAL A N 1
ATOM 798 C CA . VAL A 1 99 ? -7.105 -7.23 8.883 1 86.12 99 VAL A CA 1
ATOM 799 C C . VAL A 1 99 ? -5.758 -6.516 8.953 1 86.12 99 VAL A C 1
ATOM 801 O O . VAL A 1 99 ? -4.707 -7.164 8.961 1 86.12 99 VAL A O 1
ATOM 804 N N . ALA A 1 100 ? -5.82 -5.227 8.992 1 89.19 100 ALA A N 1
ATOM 805 C CA . ALA A 1 100 ? -4.605 -4.414 9 1 89.19 100 ALA A CA 1
ATOM 806 C C . ALA A 1 100 ? -3.803 -4.637 10.281 1 89.19 100 ALA A C 1
ATOM 808 O O . ALA A 1 100 ? -2.57 -4.613 10.258 1 89.19 100 ALA A O 1
ATOM 809 N N . GLY A 1 101 ? -4.465 -4.82 11.336 1 85.81 101 GLY A N 1
ATOM 810 C CA . GLY A 1 101 ? -3.818 -4.949 12.633 1 85.81 101 GLY A CA 1
ATOM 811 C C . GLY A 1 101 ? -3.465 -6.383 12.984 1 85.81 101 GLY A C 1
ATOM 812 O O . GLY A 1 101 ? -2.895 -6.641 14.047 1 85.81 101 GLY A O 1
ATOM 813 N N . GLY A 1 102 ? -3.805 -7.273 12.156 1 78.69 102 GLY A N 1
ATOM 814 C CA . GLY A 1 102 ? -3.529 -8.68 12.43 1 78.69 102 GLY A CA 1
ATOM 815 C C . GLY A 1 102 ? -2.049 -9 12.438 1 78.69 102 GLY A C 1
ATOM 816 O O . GLY A 1 102 ? -1.245 -8.273 11.852 1 78.69 102 GLY A O 1
ATOM 817 N N . GLU A 1 103 ? -1.707 -10.086 13.086 1 75.81 103 GLU A N 1
ATOM 818 C CA . GLU A 1 103 ? -0.314 -10.508 13.164 1 75.81 103 GLU A CA 1
ATOM 819 C C . GLU A 1 103 ? 0.172 -11.062 11.828 1 75.81 103 GLU A C 1
ATOM 821 O O . GLU A 1 103 ? -0.571 -11.758 11.133 1 75.81 103 GLU A O 1
ATOM 826 N N . ILE A 1 104 ? 1.355 -10.68 11.508 1 71.44 104 ILE A N 1
ATOM 827 C CA . ILE A 1 104 ? 1.979 -11.211 10.297 1 71.44 104 ILE A CA 1
ATOM 828 C C . ILE A 1 104 ? 2.371 -12.672 10.516 1 71.44 104 ILE A C 1
ATOM 830 O O . ILE A 1 104 ? 2.982 -13.008 11.531 1 71.44 104 ILE A O 1
ATOM 834 N N . HIS A 1 105 ? 1.949 -13.508 9.609 1 66.56 105 HIS A N 1
ATOM 835 C CA . HIS A 1 105 ? 2.305 -14.914 9.656 1 66.56 105 HIS A CA 1
ATOM 836 C C . HIS A 1 105 ? 3.582 -15.188 8.867 1 66.56 105 HIS A C 1
ATOM 838 O O . HIS A 1 105 ? 3.73 -14.719 7.738 1 66.56 105 HIS A O 1
ATOM 844 N N . PRO A 1 106 ? 4.617 -15.812 9.586 1 61.25 106 PRO A N 1
ATOM 845 C CA . PRO A 1 106 ? 5.832 -16.125 8.836 1 61.25 106 PRO A CA 1
ATOM 846 C C . PRO A 1 106 ? 5.586 -17.156 7.73 1 61.25 106 PRO A C 1
ATOM 848 O O . PRO A 1 106 ? 4.672 -17.969 7.832 1 61.25 106 PRO A O 1
ATOM 851 N N . GLU A 1 107 ? 6.223 -16.938 6.543 1 55.59 107 GLU A N 1
ATOM 852 C CA . GLU A 1 107 ? 6.191 -17.969 5.508 1 55.59 107 GLU A CA 1
ATOM 853 C C . GLU A 1 107 ? 6.742 -19.281 6.023 1 55.59 107 GLU A C 1
ATOM 855 O O . GLU A 1 107 ? 7.719 -19.312 6.777 1 55.59 107 GLU A O 1
ATOM 860 N N . GLU A 1 108 ? 6.012 -20.375 6.086 1 48.28 108 GLU A N 1
ATOM 861 C CA . GLU A 1 108 ? 6.621 -21.672 6.379 1 48.28 108 GLU A CA 1
ATOM 862 C C . GLU A 1 108 ? 7.652 -22.047 5.316 1 48.28 108 GLU A C 1
ATOM 864 O O . GLU A 1 108 ? 7.32 -22.156 4.137 1 48.28 108 GLU A O 1
ATOM 869 N N . ASN A 1 109 ? 8.883 -21.516 5.336 1 41.94 109 ASN A N 1
ATOM 870 C CA . ASN A 1 109 ? 9.977 -21.984 4.496 1 41.94 109 ASN A CA 1
ATOM 871 C C . ASN A 1 109 ? 10.094 -23.516 4.543 1 41.94 109 ASN A C 1
ATOM 873 O O . ASN A 1 109 ? 10.672 -24.062 5.484 1 41.94 109 ASN A O 1
ATOM 877 N N . THR A 1 110 ? 9.297 -24.406 4.27 1 38.19 110 THR A N 1
ATOM 878 C CA . THR A 1 110 ? 9.68 -25.812 4.199 1 38.19 110 THR A CA 1
ATOM 879 C C . THR A 1 110 ? 10.75 -26.031 3.129 1 38.19 110 THR A C 1
ATOM 881 O O . THR A 1 110 ? 10.43 -26.125 1.941 1 38.19 110 THR A O 1
ATOM 884 N N . ALA A 1 111 ? 11.906 -25.547 3.18 1 34.78 111 ALA A N 1
ATOM 885 C CA . ALA A 1 111 ? 12.977 -26.266 2.486 1 34.78 111 ALA A CA 1
ATOM 886 C C . ALA A 1 111 ? 12.953 -27.75 2.838 1 34.78 111 ALA A C 1
ATOM 888 O O . ALA A 1 111 ? 13.906 -28.469 2.545 1 34.78 111 ALA A O 1
ATOM 889 N N . GLY A 1 112 ? 12.477 -28.375 3.951 1 31.53 112 GLY A N 1
ATOM 890 C CA . GLY A 1 112 ? 12.648 -29.828 3.947 1 31.53 112 GLY A CA 1
ATOM 891 C C . GLY A 1 112 ? 12.297 -30.469 2.615 1 31.53 112 GLY A C 1
ATOM 892 O O . GLY A 1 112 ? 11.555 -29.875 1.82 1 31.53 112 GLY A O 1
ATOM 893 N N . THR A 1 113 ? 13.25 -31.438 2.166 1 29.88 113 THR A N 1
ATOM 894 C CA . THR A 1 113 ? 12.977 -32.594 1.294 1 29.88 113 THR A CA 1
ATOM 895 C C . THR A 1 113 ? 11.5 -32.969 1.353 1 29.88 113 THR A C 1
ATOM 897 O O . THR A 1 113 ? 10.875 -32.875 2.41 1 29.88 113 THR A O 1
ATOM 900 N N . GLY A 1 114 ? 10.836 -32.906 0.37 1 28.64 114 GLY A N 1
ATOM 901 C CA . GLY A 1 114 ? 9.656 -33.688 0.043 1 28.64 114 GLY A CA 1
ATOM 902 C C . GLY A 1 114 ? 9.648 -35.062 0.694 1 28.64 114 GLY A C 1
ATOM 903 O O . GLY A 1 114 ? 8.906 -35.969 0.27 1 28.64 114 GLY A O 1
ATOM 904 N N . GLU A 1 115 ? 10.727 -35.469 1.425 1 27.28 115 GLU A N 1
ATOM 905 C CA . GLU A 1 115 ? 10.141 -36.75 1.786 1 27.28 115 GLU A CA 1
ATOM 906 C C . GLU A 1 115 ? 8.891 -36.562 2.639 1 27.28 115 GLU A C 1
ATOM 908 O O . GLU A 1 115 ? 8.953 -36 3.727 1 27.28 115 GLU A O 1
ATOM 913 N N . CYS A 1 116 ? 7.777 -36.188 1.985 1 28.05 116 CYS A N 1
ATOM 914 C CA . CYS A 1 116 ? 6.566 -36.781 2.533 1 28.05 116 CYS A CA 1
ATOM 915 C C . CYS A 1 116 ? 6.887 -38.062 3.273 1 28.05 116 CYS A C 1
ATOM 917 O O . CYS A 1 116 ? 7.141 -39.094 2.65 1 28.05 116 CYS A O 1
ATOM 919 N N . ASP A 1 117 ? 7.926 -38.031 4.105 1 26.92 117 ASP A N 1
ATOM 920 C CA . ASP A 1 117 ? 7.766 -39.25 4.914 1 26.92 117 ASP A CA 1
ATOM 921 C C . ASP A 1 117 ? 6.305 -39.438 5.312 1 26.92 117 ASP A C 1
ATOM 923 O O . ASP A 1 117 ? 5.711 -38.594 5.973 1 26.92 117 ASP A O 1
ATOM 927 N N . ASP A 1 118 ? 5.465 -40.188 4.512 1 27.58 118 ASP A N 1
ATOM 928 C CA . ASP A 1 118 ? 4.27 -41 4.703 1 27.58 118 ASP A CA 1
ATOM 929 C C . ASP A 1 118 ? 4.105 -41.406 6.168 1 27.58 118 ASP A C 1
ATOM 931 O O . ASP A 1 118 ? 3.084 -41.969 6.551 1 27.58 118 ASP A O 1
ATOM 935 N N . THR A 1 119 ? 5.188 -41.656 6.887 1 26.55 119 THR A N 1
ATOM 936 C CA . THR A 1 119 ? 4.918 -42.438 8.078 1 26.55 119 THR A CA 1
ATOM 937 C C . THR A 1 119 ? 4.27 -41.594 9.164 1 26.55 119 THR A C 1
ATOM 939 O O . THR A 1 119 ? 3.408 -42.062 9.906 1 26.55 119 THR A O 1
ATOM 942 N N . HIS A 1 120 ? 4.82 -40.5 9.695 1 26.41 120 HIS A N 1
ATOM 943 C CA . HIS A 1 120 ? 4.066 -40.125 10.883 1 26.41 120 HIS A CA 1
ATOM 944 C C . HIS A 1 120 ? 2.812 -39.344 1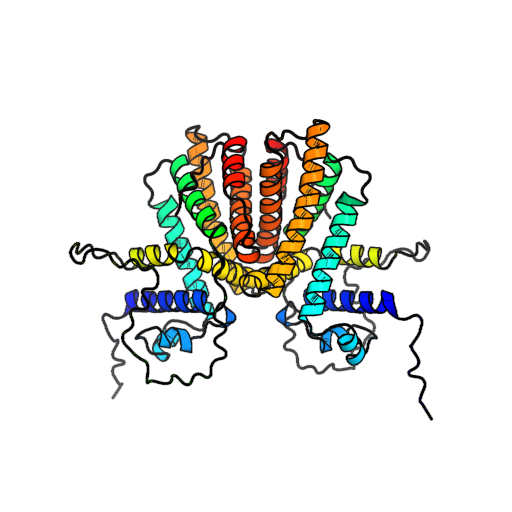0.516 1 26.41 120 HIS A C 1
ATOM 946 O O . HIS A 1 120 ? 2.871 -38.125 10.336 1 26.41 120 HIS A O 1
ATOM 952 N N . LEU A 1 121 ? 1.828 -39.562 9.43 1 26 121 LEU A N 1
ATOM 953 C CA . LEU A 1 121 ? 0.377 -39.594 9.578 1 26 121 LEU A CA 1
ATOM 954 C C . LEU A 1 121 ? -0.019 -39.906 11.008 1 26 121 LEU A C 1
ATOM 956 O O . LEU A 1 121 ? -1.01 -40.625 11.234 1 26 121 LEU A O 1
ATOM 960 N N . GLY A 1 122 ? 0.848 -39.906 11.914 1 25.67 122 GLY A N 1
ATOM 961 C CA . GLY A 1 122 ? 0.175 -40.062 13.195 1 25.67 122 GLY A CA 1
ATOM 962 C C . GLY A 1 122 ? -0.889 -39 13.445 1 25.67 122 GLY A C 1
ATOM 963 O O . GLY A 1 122 ? -0.875 -37.938 12.82 1 25.67 122 GLY A O 1
ATOM 964 N N . THR A 1 123 ? -2.17 -39.25 14.086 1 24.95 123 THR A N 1
ATOM 965 C CA . THR A 1 123 ? -3.428 -38.75 14.625 1 24.95 123 THR A CA 1
ATOM 966 C C . THR A 1 123 ? -3.215 -37.406 15.328 1 24.95 123 THR A C 1
ATOM 968 O O . THR A 1 123 ? -4.129 -36.875 15.969 1 24.95 123 THR A O 1
ATOM 971 N N . GLU A 1 124 ? -2.062 -37 15.625 1 27.92 124 GLU A N 1
ATOM 972 C CA . GLU A 1 124 ? -2.307 -35.875 16.531 1 27.92 124 GLU A CA 1
ATOM 973 C C . GLU A 1 124 ? -2.895 -34.688 15.781 1 27.92 124 GLU A C 1
ATOM 975 O O . GLU A 1 124 ? -2.451 -34.344 14.672 1 27.92 124 GLU A O 1
ATOM 980 N N . GLU A 1 125 ? -4.23 -34.219 16.047 1 26.53 125 GLU A N 1
ATOM 981 C CA . GLU A 1 125 ? -5.172 -33.094 15.891 1 26.53 125 GLU A CA 1
ATOM 982 C C . GLU A 1 125 ? -4.441 -31.766 15.844 1 26.53 125 GLU A C 1
ATOM 984 O O . GLU A 1 125 ? -4.047 -31.234 16.875 1 26.53 125 GLU A O 1
ATOM 989 N N . THR A 1 126 ? -3.396 -31.688 15.328 1 29.28 126 THR A N 1
ATOM 990 C CA . THR A 1 126 ? -2.957 -30.297 15.352 1 29.28 126 THR A CA 1
ATOM 991 C C . THR A 1 126 ? -4.074 -29.375 14.891 1 29.28 126 THR A C 1
ATOM 993 O O . THR A 1 126 ? -4.473 -29.406 13.727 1 29.28 126 THR A O 1
ATOM 996 N N . THR A 1 127 ? -5.156 -29.109 15.719 1 27.86 127 THR A N 1
ATOM 997 C CA . THR A 1 127 ? -6.242 -28.141 15.828 1 27.86 127 THR A CA 1
ATOM 998 C C . THR A 1 127 ? -5.773 -26.75 15.398 1 27.86 127 THR A C 1
ATOM 1000 O O . THR A 1 127 ? -4.996 -26.109 16.109 1 27.86 127 THR A O 1
ATOM 1003 N N . MET A 1 128 ? -5.137 -26.547 14.523 1 30.41 128 MET A N 1
ATOM 1004 C CA . MET A 1 128 ? -5.121 -25.141 14.125 1 30.41 128 MET A CA 1
ATOM 1005 C C . MET A 1 128 ? -6.453 -24.469 14.445 1 30.41 128 MET A C 1
ATOM 1007 O O . MET A 1 128 ? -7.496 -25.125 14.445 1 30.41 128 MET A O 1
ATOM 1011 N N . CYS A 1 129 ? -6.535 -23.172 15.086 1 30.14 129 CYS A N 1
ATOM 1012 C CA . CYS A 1 129 ? -7.637 -22.609 15.867 1 30.14 129 CYS A CA 1
ATOM 1013 C C . CYS A 1 129 ? -8.945 -22.688 15.086 1 30.14 129 CYS A C 1
ATOM 1015 O O . CYS A 1 129 ? -9.234 -21.812 14.273 1 30.14 129 CYS A O 1
ATOM 1017 N N . ILE A 1 130 ? -9.156 -23.484 14.156 1 30.28 130 ILE A N 1
ATOM 1018 C CA . ILE A 1 130 ? -10.562 -23.797 13.945 1 30.28 130 ILE A CA 1
ATOM 1019 C C . ILE A 1 130 ? -11.195 -24.25 15.258 1 30.28 130 ILE A C 1
ATOM 1021 O O . ILE A 1 130 ? -10.891 -25.344 15.766 1 30.28 130 ILE A O 1
ATOM 1025 N N . ASP A 1 131 ? -11.289 -23.453 16.312 1 29.97 131 ASP A N 1
ATOM 1026 C CA . ASP A 1 131 ? -12.195 -23.938 17.359 1 29.97 131 ASP A CA 1
ATOM 1027 C C . ASP A 1 131 ? -13.422 -24.609 16.734 1 29.97 131 ASP A C 1
ATOM 1029 O O . ASP A 1 131 ? -14.25 -23.953 16.109 1 29.97 131 ASP A O 1
ATOM 1033 N N . SER A 1 132 ? -13.344 -25.656 16.188 1 29.72 132 SER A N 1
ATOM 1034 C CA . SER A 1 132 ? -14.383 -26.625 15.883 1 29.72 132 SER A CA 1
ATOM 1035 C C . SER A 1 132 ? -15.375 -26.766 17.031 1 29.72 132 SER A C 1
ATOM 1037 O O . SER A 1 132 ? -16.172 -27.703 17.062 1 29.72 132 SER A O 1
ATOM 1039 N N . GLU A 1 133 ? -15.156 -26.172 18.203 1 30.83 133 GLU A N 1
ATOM 1040 C CA . GLU A 1 133 ? -16.312 -26.562 19 1 30.83 133 GLU A CA 1
ATOM 1041 C C . GLU A 1 133 ? -17.625 -26.125 18.344 1 30.83 133 GLU A C 1
ATOM 1043 O O . GLU A 1 133 ? -18.172 -25.078 18.672 1 30.83 133 GLU A O 1
ATOM 1048 N N . THR A 1 134 ? -17.656 -25.766 17.062 1 30.22 134 THR A N 1
ATOM 1049 C CA . THR A 1 134 ? -19.078 -25.734 16.781 1 30.22 134 THR A CA 1
ATOM 1050 C C . THR A 1 134 ? -19.75 -27.031 17.203 1 30.22 134 THR A C 1
ATOM 1052 O O . THR A 1 134 ? -19.281 -28.125 16.828 1 30.22 134 THR A O 1
ATOM 1055 N N . ASN A 1 135 ? -20.406 -27.109 18.297 1 29.88 135 ASN A N 1
ATOM 1056 C CA . ASN A 1 135 ? -21.422 -28.109 18.641 1 29.88 135 ASN A CA 1
ATOM 1057 C C . ASN A 1 135 ? -22.125 -28.656 17.406 1 29.88 135 ASN A C 1
ATOM 1059 O O . ASN A 1 135 ? -22.484 -27.906 16.516 1 29.88 135 ASN A O 1
ATOM 1063 N N . ALA A 1 136 ? -22.094 -29.984 17 1 31.12 136 ALA A N 1
ATOM 1064 C CA . ALA A 1 136 ? -22.734 -30.938 16.094 1 31.12 136 ALA A CA 1
ATOM 1065 C C . ALA A 1 136 ? -24.172 -30.547 15.82 1 31.12 136 ALA A C 1
ATOM 1067 O O . ALA A 1 136 ? -24.766 -30.984 14.836 1 31.12 136 ALA A O 1
ATOM 1068 N N . ASN A 1 137 ? -24.891 -30.031 16.797 1 30.31 137 ASN A N 1
ATOM 1069 C CA . ASN A 1 137 ? -26.344 -30.125 16.625 1 30.31 137 ASN A CA 1
ATOM 1070 C C . ASN A 1 137 ? -26.844 -29.125 15.578 1 30.31 137 ASN A C 1
ATOM 1072 O O . ASN A 1 137 ? -28 -29.219 15.148 1 30.31 137 ASN A O 1
ATOM 1076 N N . GLU A 1 138 ? -26.453 -27.812 15.609 1 33.19 138 GLU A N 1
ATOM 1077 C CA . GLU A 1 138 ? -27.406 -27.094 14.766 1 33.19 138 GLU A CA 1
ATOM 1078 C C . GLU A 1 138 ? -27.062 -27.25 13.289 1 33.19 138 GLU A C 1
ATOM 1080 O O . GLU A 1 138 ? -25.922 -27.047 12.875 1 33.19 138 GLU A O 1
ATOM 1085 N N . ASP A 1 139 ? -27.641 -28.047 12.383 1 33.09 139 ASP A N 1
ATOM 1086 C CA . ASP A 1 139 ? -27.953 -28.344 10.992 1 33.09 139 ASP A CA 1
ATOM 1087 C C . ASP A 1 139 ? -27.859 -27.109 10.117 1 33.09 139 ASP A C 1
ATOM 1089 O O . ASP A 1 139 ? -28.5 -27.016 9.078 1 33.09 139 ASP A O 1
ATOM 1093 N N . ILE A 1 140 ? -27.484 -25.953 10.633 1 34 140 ILE A N 1
ATOM 1094 C CA . ILE A 1 140 ? -27.625 -24.891 9.641 1 34 140 ILE A CA 1
ATOM 1095 C C . ILE A 1 140 ? -26.609 -25.094 8.516 1 34 140 ILE A C 1
ATOM 1097 O O . ILE A 1 140 ? -25.406 -25.109 8.758 1 34 140 ILE A O 1
ATOM 1101 N N . VAL A 1 141 ? -26.891 -25.734 7.414 1 32.47 141 VAL A N 1
ATOM 1102 C CA . VAL A 1 141 ? -26.328 -25.734 6.066 1 32.47 141 VAL A CA 1
ATOM 1103 C C . VAL A 1 141 ? -25.609 -24.406 5.805 1 32.47 141 VAL A C 1
ATOM 1105 O O . VAL A 1 141 ? -26.25 -23.391 5.562 1 32.47 141 VAL A O 1
ATOM 1108 N N . SER A 1 142 ? -24.562 -24.078 6.516 1 38.12 142 SER A N 1
ATOM 1109 C CA . SER A 1 142 ? -23.75 -22.922 6.141 1 38.12 142 SER A CA 1
ATOM 1110 C C . SER A 1 142 ? -23.359 -22.984 4.668 1 38.12 142 SER A C 1
ATOM 1112 O O . SER A 1 142 ? -22.844 -24 4.199 1 38.12 142 SER A O 1
ATOM 1114 N N . SER A 1 143 ? -24 -22.234 3.82 1 42.62 143 SER A N 1
ATOM 1115 C CA . SER A 1 143 ? -23.672 -22.156 2.402 1 42.62 143 SER A CA 1
ATOM 1116 C C . SER A 1 143 ? -22.172 -22.031 2.191 1 42.62 143 SER A C 1
ATOM 1118 O O . SER A 1 143 ? -21.453 -21.547 3.07 1 42.62 143 SER A O 1
ATOM 1120 N N . PRO A 1 144 ? -21.641 -22.75 1.306 1 41.53 144 PRO A N 1
ATOM 1121 C CA . PRO A 1 144 ? -20.219 -22.641 0.954 1 41.53 144 PRO A CA 1
ATOM 1122 C C . PRO A 1 144 ? -19.719 -21.203 1.07 1 41.53 144 PRO A C 1
ATOM 1124 O O . PRO A 1 144 ? -18.531 -20.984 1.368 1 41.53 144 PRO A O 1
ATOM 1127 N N . SER A 1 145 ? -20.578 -20.281 0.819 1 46.75 145 SER A N 1
ATOM 1128 C CA . SER A 1 145 ? -20.234 -18.859 0.926 1 46.75 145 SER A CA 1
ATOM 1129 C C . SER A 1 145 ? -19.891 -18.484 2.363 1 46.75 145 SER A C 1
ATOM 1131 O O . SER A 1 145 ? -18.969 -17.719 2.604 1 46.75 145 SER A O 1
ATOM 1133 N N . ASP A 1 146 ? -20.656 -19.125 3.262 1 48.28 146 ASP A N 1
ATOM 1134 C CA . ASP A 1 146 ? -20.484 -18.797 4.672 1 48.28 146 ASP A CA 1
ATOM 1135 C C . ASP A 1 146 ? -19.156 -19.312 5.199 1 48.28 146 ASP A C 1
ATOM 1137 O O . ASP A 1 146 ? -18.531 -18.688 6.047 1 48.28 146 ASP A O 1
ATOM 1141 N N . THR A 1 147 ? -18.781 -20.406 4.703 1 43.5 147 THR A N 1
ATOM 1142 C CA . THR A 1 147 ? -17.531 -21.047 5.145 1 43.5 147 THR A CA 1
ATOM 1143 C C . THR A 1 147 ? -16.328 -20.234 4.684 1 43.5 147 THR A C 1
ATOM 1145 O O . THR A 1 147 ? -15.383 -20.031 5.445 1 43.5 147 THR A O 1
ATOM 1148 N N . ALA A 1 148 ? -16.469 -19.891 3.5 1 45.09 148 ALA A N 1
ATOM 1149 C CA . ALA A 1 148 ? -15.367 -19.078 3.004 1 45.09 148 ALA A CA 1
ATOM 1150 C C . ALA A 1 148 ? -15.219 -17.797 3.818 1 45.09 148 ALA A C 1
ATOM 1152 O O . ALA A 1 148 ? -14.102 -17.344 4.094 1 45.09 148 ALA A O 1
ATOM 1153 N N . LYS A 1 149 ? -16.422 -17.359 4.176 1 48.88 149 LYS A N 1
ATOM 1154 C CA . LYS A 1 149 ? -16.5 -16.172 5.027 1 48.88 149 LYS A CA 1
ATOM 1155 C C . LYS A 1 149 ? -15.734 -16.391 6.332 1 48.88 149 LYS A C 1
ATOM 1157 O O . LYS A 1 149 ? -14.977 -15.523 6.77 1 48.88 149 LYS A O 1
ATOM 1162 N N . LYS A 1 150 ? -16.031 -17.531 6.918 1 50.66 150 LYS A N 1
ATOM 1163 C CA . LYS A 1 150 ? -15.445 -17.859 8.219 1 50.66 150 LYS A CA 1
ATOM 1164 C C . LYS A 1 150 ? -13.938 -18.094 8.102 1 50.66 150 LYS A C 1
ATOM 1166 O O . LYS A 1 150 ? -13.172 -17.672 8.977 1 50.66 150 LYS A O 1
ATOM 1171 N N . GLU A 1 151 ? -13.578 -18.719 7.059 1 52.81 151 GLU A N 1
ATOM 1172 C CA . GLU A 1 151 ? -12.156 -19.016 6.883 1 52.81 151 GLU A CA 1
ATOM 1173 C C . GLU A 1 151 ? -11.359 -17.734 6.602 1 52.81 151 GLU A C 1
ATOM 1175 O O . GLU A 1 151 ? -10.219 -17.609 7.055 1 52.81 151 GLU A O 1
ATOM 1180 N N . PHE A 1 152 ? -12.016 -16.875 5.914 1 54.72 152 PHE A N 1
ATOM 1181 C CA . PHE A 1 152 ? -11.336 -15.609 5.637 1 54.72 152 PHE A CA 1
ATOM 1182 C C . PHE A 1 152 ? -11.125 -14.812 6.922 1 54.72 152 PHE A C 1
ATOM 1184 O O . PHE A 1 152 ? -10.094 -14.156 7.09 1 54.72 152 PHE A O 1
ATOM 1191 N N . LYS A 1 153 ? -12.094 -14.906 7.773 1 54.97 153 LYS A N 1
ATOM 1192 C CA . LYS A 1 153 ? -11.992 -14.172 9.031 1 54.97 153 LYS A CA 1
ATOM 1193 C C . LYS A 1 153 ? -10.906 -14.758 9.922 1 54.97 153 LYS A C 1
ATOM 1195 O O . LYS A 1 153 ? -10.281 -14.039 10.703 1 54.97 153 LYS A O 1
ATOM 1200 N N . HIS A 1 154 ? -10.68 -16.016 9.828 1 50.97 154 HIS A N 1
ATOM 1201 C CA . HIS A 1 154 ? -9.758 -16.672 10.75 1 50.97 154 HIS A CA 1
ATOM 1202 C C . HIS A 1 154 ? -8.305 -16.438 10.344 1 50.97 154 HIS A C 1
ATOM 1204 O O . HIS A 1 154 ? -7.398 -16.516 11.172 1 50.97 154 HIS A O 1
ATOM 1210 N N . CYS A 1 155 ? -8.078 -16.109 9.156 1 53.06 155 CYS A N 1
ATOM 1211 C CA . CYS A 1 155 ? -6.695 -15.859 8.766 1 53.06 155 CYS A CA 1
ATOM 1212 C C . CYS A 1 155 ? -6.508 -14.414 8.336 1 53.06 155 CYS A C 1
ATOM 1214 O O . CYS A 1 155 ? -5.898 -14.133 7.305 1 53.06 155 CYS A O 1
ATOM 1216 N N . VAL A 1 156 ? -6.879 -13.578 9.242 1 53.94 156 VAL A N 1
ATOM 1217 C CA . VAL A 1 156 ? -6.988 -12.148 8.938 1 53.94 156 VAL A CA 1
ATOM 1218 C C . VAL A 1 156 ? -5.621 -11.609 8.523 1 53.94 156 VAL A C 1
ATOM 1220 O O . VAL A 1 156 ? -5.512 -10.891 7.527 1 53.94 156 VAL A O 1
ATOM 1223 N N . GLY A 1 157 ? -4.609 -12.016 9.297 1 58.5 157 GLY A N 1
ATOM 1224 C CA . GLY A 1 157 ? -3.27 -11.547 8.977 1 58.5 157 GLY A CA 1
ATOM 1225 C C . GLY A 1 157 ? -2.76 -12.07 7.645 1 58.5 157 GLY A C 1
ATOM 1226 O O . GLY A 1 157 ? -2.227 -11.305 6.836 1 58.5 157 GLY A O 1
ATOM 1227 N N . ALA A 1 158 ? -2.926 -13.32 7.52 1 63.62 158 ALA A N 1
ATOM 1228 C CA . ALA A 1 158 ? -2.5 -13.961 6.273 1 63.62 158 ALA A CA 1
ATOM 1229 C C . ALA A 1 158 ? -3.234 -13.367 5.078 1 63.62 158 ALA A C 1
ATOM 1231 O O . ALA A 1 158 ? -2.68 -13.289 3.979 1 63.62 158 ALA A O 1
ATOM 1232 N N . HIS A 1 159 ? -4.258 -12.781 5.426 1 73.69 159 HIS A N 1
ATOM 1233 C CA . HIS A 1 159 ? -5.086 -12.203 4.375 1 73.69 159 HIS A CA 1
ATOM 1234 C C . HIS A 1 159 ? -4.477 -10.906 3.844 1 73.69 159 HIS A C 1
ATOM 1236 O O . HIS A 1 159 ? -4.426 -10.695 2.631 1 73.69 159 HIS A O 1
ATOM 1242 N N . SER A 1 160 ? -3.99 -10.172 4.82 1 83.38 160 SER A N 1
ATOM 1243 C CA . SER A 1 160 ? -3.451 -8.891 4.387 1 83.38 160 SER A CA 1
ATOM 1244 C C . SER A 1 160 ? -2.154 -9.07 3.605 1 83.38 160 SER A C 1
ATOM 1246 O O . SER A 1 160 ? -1.928 -8.391 2.602 1 83.38 160 SER A O 1
ATOM 1248 N N . GLN A 1 161 ? -1.438 -10.055 4.035 1 85.5 161 GLN A N 1
ATOM 1249 C CA . GLN A 1 161 ? -0.171 -10.312 3.357 1 85.5 161 GLN A CA 1
ATOM 1250 C C . GLN A 1 161 ? -0.399 -10.805 1.933 1 85.5 161 GLN A C 1
ATOM 1252 O O . GLN A 1 161 ? 0.227 -10.312 0.991 1 85.5 161 GLN A O 1
ATOM 1257 N N . ALA A 1 162 ? -1.302 -11.75 1.845 1 83.81 162 ALA A N 1
ATOM 1258 C CA . ALA A 1 162 ? -1.615 -12.289 0.524 1 83.81 162 ALA A CA 1
ATOM 1259 C C . ALA A 1 162 ? -2.188 -11.203 -0.387 1 83.81 162 ALA A C 1
ATOM 1261 O O . ALA A 1 162 ? -1.81 -11.102 -1.557 1 83.81 162 ALA A O 1
ATOM 1262 N N . TYR A 1 163 ? -2.975 -10.391 0.182 1 88.75 163 TYR A N 1
ATOM 1263 C CA . TYR A 1 163 ? -3.607 -9.32 -0.585 1 88.75 163 TYR A CA 1
ATOM 1264 C C . TYR A 1 163 ? -2.568 -8.328 -1.095 1 88.75 163 TYR A C 1
ATOM 1266 O O . TYR A 1 163 ? -2.574 -7.965 -2.273 1 88.75 163 TYR A O 1
ATOM 1274 N N . VAL A 1 164 ? -1.728 -7.871 -0.254 1 91.5 164 VAL A N 1
ATOM 1275 C CA . VAL A 1 164 ? -0.721 -6.871 -0.603 1 91.5 164 VAL A CA 1
ATOM 1276 C C . VAL A 1 164 ? 0.222 -7.438 -1.662 1 91.5 164 VAL A C 1
ATOM 1278 O O . VAL A 1 164 ? 0.587 -6.742 -2.613 1 91.5 164 VAL A O 1
ATOM 1281 N N . GLU A 1 165 ? 0.529 -8.68 -1.482 1 86.69 165 GLU A N 1
ATOM 1282 C CA . GLU A 1 165 ? 1.396 -9.328 -2.465 1 86.69 165 GLU A CA 1
ATOM 1283 C C . GLU A 1 165 ? 0.737 -9.367 -3.84 1 86.69 165 GLU A C 1
ATOM 1285 O O . GLU A 1 165 ? 1.373 -9.062 -4.848 1 86.69 165 GLU A O 1
ATOM 1290 N N . LEU A 1 166 ? -0.463 -9.742 -3.842 1 88.12 166 LEU A N 1
ATOM 1291 C CA . LEU A 1 166 ? -1.188 -9.844 -5.105 1 88.12 166 LEU A CA 1
ATOM 1292 C C . LEU A 1 166 ? -1.374 -8.469 -5.738 1 88.12 166 LEU A C 1
ATOM 1294 O O . LEU A 1 166 ? -1.173 -8.305 -6.945 1 88.12 166 LEU A O 1
ATOM 1298 N N . ARG A 1 167 ? -1.698 -7.523 -4.934 1 92.19 167 ARG A N 1
ATOM 1299 C CA . ARG A 1 167 ? -1.916 -6.184 -5.469 1 92.19 167 ARG A CA 1
ATOM 1300 C C . ARG A 1 167 ? -0.614 -5.586 -5.992 1 92.19 167 ARG A C 1
ATOM 1302 O O . ARG A 1 167 ? -0.614 -4.863 -6.988 1 92.19 167 ARG A O 1
ATOM 1309 N N . ALA A 1 168 ? 0.399 -5.879 -5.348 1 89.5 168 ALA A N 1
ATOM 1310 C CA . ALA A 1 168 ? 1.688 -5.336 -5.762 1 89.5 168 ALA A CA 1
ATOM 1311 C C . ALA A 1 168 ? 2.051 -5.785 -7.172 1 89.5 168 ALA A C 1
ATOM 1313 O O . ALA A 1 168 ? 2.783 -5.098 -7.883 1 89.5 168 ALA A O 1
ATOM 1314 N N . GLN A 1 169 ? 1.515 -6.961 -7.598 1 86 169 GLN A N 1
ATOM 1315 C CA . GLN A 1 169 ? 1.752 -7.41 -8.961 1 86 169 GLN A CA 1
ATOM 1316 C C . GLN A 1 169 ? 1.185 -6.418 -9.977 1 86 169 GLN A C 1
ATOM 1318 O O . GLN A 1 169 ? 1.672 -6.324 -11.102 1 86 169 GLN A O 1
ATOM 1323 N N . ALA A 1 170 ? 0.22 -5.68 -9.609 1 89.62 170 ALA A N 1
ATOM 1324 C CA . ALA A 1 170 ? -0.466 -4.742 -10.492 1 89.62 170 ALA A CA 1
ATOM 1325 C C . ALA A 1 170 ? 0.453 -3.59 -10.891 1 89.62 170 ALA A C 1
ATOM 1327 O O . ALA A 1 170 ? 0.178 -2.871 -11.852 1 89.62 170 ALA A O 1
ATOM 1328 N N . ALA A 1 171 ? 1.501 -3.412 -10.141 1 85.12 171 ALA A N 1
ATOM 1329 C CA . ALA A 1 171 ? 2.457 -2.357 -10.461 1 85.12 171 ALA A CA 1
ATOM 1330 C C . ALA A 1 171 ? 3.176 -2.654 -11.773 1 85.12 171 ALA A C 1
ATOM 1332 O O . ALA A 1 171 ? 3.611 -1.736 -12.477 1 85.12 171 ALA A O 1
ATOM 1333 N N . HIS A 1 172 ? 3.205 -3.998 -12.195 1 81.69 172 HIS A N 1
ATOM 1334 C CA . HIS A 1 172 ? 3.984 -4.312 -13.383 1 81.69 172 HIS A CA 1
ATOM 1335 C C . HIS A 1 172 ? 3.219 -5.25 -14.312 1 81.69 172 HIS A C 1
ATOM 1337 O O . HIS A 1 172 ? 3.662 -5.52 -15.43 1 81.69 172 HIS A O 1
ATOM 1343 N N . ASP A 1 173 ? 2.162 -5.77 -13.82 1 85.75 173 ASP A N 1
ATOM 1344 C CA . ASP A 1 173 ? 1.35 -6.691 -14.609 1 85.75 173 ASP A CA 1
ATOM 1345 C C . ASP A 1 173 ? 0.017 -6.055 -15 1 85.75 173 ASP A C 1
ATOM 1347 O O . ASP A 1 173 ? -0.819 -5.777 -14.133 1 85.75 173 ASP A O 1
ATOM 1351 N N . GLU A 1 174 ? -0.193 -5.945 -16.234 1 87.81 174 GLU A N 1
ATOM 1352 C CA . GLU A 1 174 ? -1.361 -5.227 -16.734 1 87.81 174 GLU A CA 1
ATOM 1353 C C . GLU A 1 174 ? -2.652 -5.965 -16.391 1 87.81 174 GLU A C 1
ATOM 1355 O O . GLU A 1 174 ? -3.682 -5.34 -16.125 1 87.81 174 GLU A O 1
ATOM 1360 N N . VAL A 1 175 ? -2.592 -7.227 -16.469 1 86.94 175 VAL A N 1
ATOM 1361 C CA . VAL A 1 175 ? -3.781 -8.023 -16.188 1 86.94 175 VAL A CA 1
ATOM 1362 C C . VAL A 1 175 ? -4.188 -7.84 -14.727 1 86.94 175 VAL A C 1
ATOM 1364 O O . VAL A 1 175 ? -5.355 -7.582 -14.422 1 86.94 175 VAL A O 1
ATOM 1367 N N . PHE A 1 176 ? -3.229 -7.887 -13.891 1 90.56 176 PHE A N 1
ATOM 1368 C CA . PHE A 1 176 ? -3.496 -7.637 -12.477 1 90.56 176 PHE A CA 1
ATOM 1369 C C . PHE A 1 176 ? -3.963 -6.203 -12.266 1 90.56 176 PHE A C 1
ATOM 1371 O O . PHE A 1 176 ? -4.863 -5.953 -11.461 1 90.56 176 PHE A O 1
ATOM 1378 N N . ARG A 1 177 ? -3.379 -5.332 -12.977 1 92.69 177 ARG A N 1
ATOM 1379 C CA . ARG A 1 177 ? -3.762 -3.93 -12.828 1 92.69 177 ARG A CA 1
ATOM 1380 C C . ARG A 1 177 ? -5.227 -3.723 -13.195 1 92.69 177 ARG A C 1
ATOM 1382 O O . ARG A 1 177 ? -5.949 -3.004 -12.5 1 92.69 177 ARG A O 1
ATOM 1389 N N . LYS A 1 178 ? -5.652 -4.312 -14.234 1 92.81 178 LYS A N 1
ATOM 1390 C CA . LYS A 1 178 ? -7.047 -4.211 -14.648 1 92.81 178 LYS A CA 1
ATOM 1391 C C . LYS A 1 178 ? -7.984 -4.773 -13.586 1 92.81 178 LYS A C 1
ATOM 1393 O O . LYS A 1 178 ? -9.008 -4.164 -13.266 1 92.81 178 LYS A O 1
ATOM 1398 N N . THR A 1 179 ? -7.559 -5.879 -13.047 1 93.25 179 THR A N 1
ATOM 1399 C CA . THR A 1 179 ? -8.383 -6.527 -12.031 1 93.25 179 THR A CA 1
ATOM 1400 C C . THR A 1 179 ? -8.461 -5.676 -10.773 1 93.25 179 THR A C 1
ATOM 1402 O O . THR A 1 179 ? -9.547 -5.449 -10.234 1 93.25 179 THR A O 1
ATOM 1405 N N . ILE A 1 180 ? -7.359 -5.172 -10.32 1 95.19 180 ILE A N 1
ATOM 1406 C CA . ILE A 1 180 ? -7.301 -4.371 -9.102 1 95.19 180 ILE A CA 1
ATOM 1407 C C . ILE A 1 180 ? -8.062 -3.062 -9.305 1 95.19 180 ILE A C 1
ATOM 1409 O O . ILE A 1 180 ? -8.781 -2.611 -8.414 1 95.19 180 ILE A O 1
ATOM 1413 N N . THR A 1 181 ? -7.934 -2.5 -10.477 1 95.75 181 THR A N 1
ATOM 1414 C CA . THR A 1 181 ? -8.625 -1.255 -10.789 1 95.75 181 THR A CA 1
ATOM 1415 C C . THR A 1 181 ? -10.133 -1.46 -10.789 1 95.75 181 THR A C 1
ATOM 1417 O O . THR A 1 181 ? -10.875 -0.651 -10.219 1 95.75 181 THR A O 1
ATOM 1420 N N . ALA A 1 182 ? -10.516 -2.512 -11.398 1 95.62 182 ALA A N 1
ATOM 1421 C CA . ALA A 1 182 ? -11.938 -2.824 -11.43 1 95.62 182 ALA A CA 1
ATOM 1422 C C . ALA A 1 182 ? -12.477 -3.068 -10.023 1 95.62 182 ALA A C 1
ATOM 1424 O O . ALA A 1 182 ? -13.57 -2.607 -9.68 1 95.62 182 ALA A O 1
ATOM 1425 N N . ASN A 1 183 ? -11.742 -3.809 -9.227 1 95.19 183 ASN A N 1
ATOM 1426 C CA . ASN A 1 183 ? -12.141 -4.105 -7.859 1 95.19 183 ASN A CA 1
ATOM 1427 C C . ASN A 1 183 ? -12.203 -2.842 -7.008 1 95.19 183 ASN A C 1
ATOM 1429 O O . ASN A 1 183 ? -13.133 -2.66 -6.223 1 95.19 183 ASN A O 1
ATOM 1433 N N . GLU A 1 184 ? -11.25 -1.998 -7.141 1 96.56 184 GLU A N 1
ATOM 1434 C CA . GLU A 1 184 ? -11.25 -0.744 -6.391 1 96.56 184 GLU A CA 1
ATOM 1435 C C . GLU A 1 184 ? -12.438 0.134 -6.785 1 96.56 184 GLU A C 1
ATOM 1437 O O . GLU A 1 184 ? -13.023 0.812 -5.938 1 96.56 184 GLU A O 1
ATOM 1442 N N . ARG A 1 185 ? -12.773 0.122 -8.07 1 96.5 185 ARG A N 1
ATOM 1443 C CA . ARG A 1 185 ? -13.938 0.872 -8.539 1 96.5 185 ARG A CA 1
ATOM 1444 C C . ARG A 1 185 ? -15.211 0.383 -7.867 1 96.5 185 ARG A C 1
ATOM 1446 O O . ARG A 1 185 ? -16.047 1.188 -7.441 1 96.5 185 ARG A O 1
ATOM 1453 N N . LYS A 1 186 ? -15.359 -0.912 -7.789 1 96.12 186 LYS A N 1
ATOM 1454 C CA . LYS A 1 186 ? -16.531 -1.482 -7.125 1 96.12 186 LYS A CA 1
ATOM 1455 C C . LYS A 1 186 ? -16.594 -1.049 -5.664 1 96.12 186 LYS A C 1
ATOM 1457 O O . LYS A 1 186 ? -17.656 -0.672 -5.168 1 96.12 186 LYS A O 1
ATOM 1462 N N . LEU A 1 187 ? -15.461 -1.116 -4.98 1 96.62 187 LEU A N 1
ATOM 1463 C CA . LEU A 1 187 ? -15.414 -0.696 -3.586 1 96.62 187 LEU A CA 1
ATOM 1464 C C . LEU A 1 187 ? -15.734 0.789 -3.453 1 96.62 187 LEU A C 1
ATOM 1466 O O . LEU A 1 187 ? -16.484 1.188 -2.561 1 96.62 187 LEU A O 1
ATOM 1470 N N . ARG A 1 188 ? -15.234 1.517 -4.348 1 97.12 188 ARG A N 1
ATOM 1471 C CA . ARG A 1 188 ? -15.484 2.955 -4.34 1 97.12 188 ARG A CA 1
ATOM 1472 C C . ARG A 1 188 ? -16.969 3.256 -4.48 1 97.12 188 ARG A C 1
ATOM 1474 O O . ARG A 1 188 ? -17.5 4.133 -3.791 1 97.12 188 ARG A O 1
ATOM 1481 N N . GLU A 1 189 ? -17.578 2.588 -5.355 1 97 189 GLU A N 1
ATOM 1482 C CA . GLU A 1 189 ? -19 2.801 -5.598 1 97 189 GLU A CA 1
ATOM 1483 C C . GLU A 1 189 ? -19.828 2.496 -4.348 1 97 189 GLU A C 1
ATOM 1485 O O . GLU A 1 189 ? -20.734 3.254 -3.996 1 97 189 GLU A O 1
ATOM 1490 N N . GLU A 1 190 ? -19.5 1.438 -3.693 1 96.06 190 GLU A N 1
ATOM 1491 C CA . GLU A 1 190 ? -20.219 1.078 -2.477 1 96.06 190 GLU A CA 1
ATOM 1492 C C . GLU A 1 190 ? -19.953 2.088 -1.361 1 96.06 190 GLU A C 1
ATOM 1494 O O . GLU A 1 190 ? -20.875 2.479 -0.642 1 96.06 190 GLU A O 1
ATOM 1499 N N . LEU A 1 191 ? -18.703 2.477 -1.187 1 96.56 191 LEU A N 1
ATOM 1500 C CA . LEU A 1 191 ? -18.359 3.479 -0.187 1 96.56 191 LEU A CA 1
ATOM 1501 C C . LEU A 1 191 ? -19.078 4.793 -0.452 1 96.56 191 LEU A C 1
ATOM 1503 O O . LEU A 1 191 ? -19.641 5.395 0.469 1 96.56 191 LEU A O 1
ATOM 1507 N N . ARG A 1 192 ? -19.094 5.168 -1.728 1 96.88 192 ARG A N 1
ATOM 1508 C CA . ARG A 1 192 ? -19.734 6.414 -2.113 1 96.88 192 ARG A CA 1
ATOM 1509 C C . ARG A 1 192 ? -21.234 6.375 -1.802 1 96.88 192 ARG A C 1
ATOM 1511 O O . ARG A 1 192 ? -21.781 7.336 -1.263 1 96.88 192 ARG A O 1
ATOM 1518 N N . ALA A 1 193 ? -21.828 5.305 -2.158 1 95.62 193 ALA A N 1
ATOM 1519 C CA . ALA A 1 193 ? -23.25 5.148 -1.873 1 95.62 193 ALA A CA 1
ATOM 1520 C C . ALA A 1 193 ? -23.531 5.242 -0.375 1 95.62 193 ALA A C 1
ATOM 1522 O O . ALA A 1 193 ? -24.5 5.871 0.049 1 95.62 193 ALA A O 1
ATOM 1523 N N . CYS A 1 194 ? -22.703 4.648 0.385 1 94.38 194 CYS A N 1
ATOM 1524 C CA . CYS A 1 194 ? -22.859 4.664 1.836 1 94.38 194 CYS A CA 1
ATOM 1525 C C . CYS A 1 194 ? -22.641 6.066 2.393 1 94.38 194 CYS A C 1
ATOM 1527 O O . CYS A 1 194 ? -23.406 6.52 3.248 1 94.38 194 CYS A O 1
ATOM 1529 N N . VAL A 1 195 ? -21.609 6.77 1.925 1 95.06 195 VAL A N 1
ATOM 1530 C CA . VAL A 1 195 ? -21.312 8.133 2.348 1 95.06 195 VAL A CA 1
ATOM 1531 C C . VAL A 1 195 ? -22.484 9.055 1.984 1 95.06 195 VAL A C 1
ATOM 1533 O O . VAL A 1 195 ? -22.938 9.836 2.816 1 95.06 195 VAL A O 1
ATOM 1536 N N . ASP A 1 196 ? -23 8.914 0.767 1 95.25 196 ASP A N 1
ATOM 1537 C CA . ASP A 1 196 ? -24.141 9.719 0.318 1 95.25 196 ASP A CA 1
ATOM 1538 C C . ASP A 1 196 ? -25.359 9.508 1.214 1 95.25 196 ASP A C 1
ATOM 1540 O O . ASP A 1 196 ? -26.016 10.469 1.619 1 95.25 196 ASP A O 1
ATOM 1544 N N . ALA A 1 197 ? -25.641 8.266 1.496 1 93.69 197 ALA A N 1
ATOM 1545 C CA . ALA A 1 197 ? -26.781 7.93 2.35 1 93.69 197 ALA A CA 1
ATOM 1546 C C . ALA A 1 197 ? -26.594 8.508 3.752 1 93.69 197 ALA A C 1
ATOM 1548 O O . ALA A 1 197 ? -27.562 8.992 4.355 1 93.69 197 ALA A O 1
ATOM 1549 N N . GLY A 1 198 ? -25.406 8.43 4.301 1 91.81 198 GLY A N 1
ATOM 1550 C CA . GLY A 1 198 ? -25.125 8.984 5.617 1 91.81 198 GLY A CA 1
ATOM 1551 C C . GLY A 1 198 ? -25.25 10.492 5.668 1 91.81 198 GLY A C 1
ATOM 1552 O O . GLY A 1 198 ? -25.703 11.055 6.664 1 91.81 198 GLY A O 1
ATOM 1553 N N . VAL A 1 199 ? -24.797 11.148 4.617 1 91.5 199 VAL A N 1
ATOM 1554 C CA . VAL A 1 199 ? -24.922 12.602 4.527 1 91.5 199 VAL A CA 1
ATOM 1555 C C . VAL A 1 199 ? -26.391 12.992 4.457 1 91.5 199 VAL A C 1
ATOM 1557 O O . VAL A 1 199 ? -26.828 13.914 5.152 1 91.5 199 VAL A O 1
ATOM 1560 N N . ALA A 1 200 ? -27.141 12.297 3.668 1 92.5 200 ALA A N 1
ATOM 1561 C CA . ALA A 1 200 ? -28.562 12.586 3.488 1 92.5 200 ALA A CA 1
ATOM 1562 C C . ALA A 1 200 ? -29.312 12.453 4.809 1 92.5 200 ALA A C 1
ATOM 1564 O O . ALA A 1 200 ? -30.25 13.211 5.07 1 92.5 200 ALA A O 1
ATOM 1565 N N . THR A 1 201 ? -28.906 11.562 5.695 1 91.38 201 THR A N 1
ATOM 1566 C CA . THR A 1 201 ? -29.594 11.32 6.961 1 91.38 201 THR A CA 1
ATOM 1567 C C . THR A 1 201 ? -28.984 12.172 8.07 1 91.38 201 THR A C 1
ATOM 1569 O O . THR A 1 201 ? -29.5 12.203 9.188 1 91.38 201 THR A O 1
ATOM 1572 N N . GLY A 1 202 ? -27.828 12.859 7.777 1 89 202 GLY A N 1
ATOM 1573 C CA . GLY A 1 202 ? -27.156 13.688 8.766 1 89 202 GLY A CA 1
ATOM 1574 C C . GLY A 1 202 ? -26.25 12.898 9.695 1 89 202 GLY A C 1
ATOM 1575 O O . GLY A 1 202 ? -25.781 13.422 10.711 1 89 202 GLY A O 1
ATOM 1576 N N . ALA A 1 203 ? -25.969 11.68 9.336 1 88.06 203 ALA A N 1
ATOM 1577 C CA . ALA A 1 203 ? -25.156 10.805 10.172 1 88.06 203 ALA A CA 1
ATOM 1578 C C . ALA A 1 203 ? -23.688 11.195 10.102 1 88.06 203 ALA A C 1
ATOM 1580 O O . ALA A 1 203 ? -22.906 10.906 11.016 1 88.06 203 ALA A O 1
ATOM 1581 N N . PHE A 1 204 ? -23.266 11.773 9.055 1 88.62 204 PHE A N 1
ATOM 1582 C CA . PHE A 1 204 ? -21.859 12.117 8.844 1 88.62 204 PHE A CA 1
ATOM 1583 C C . PHE A 1 204 ? -21.688 13.625 8.711 1 88.62 204 PHE A C 1
ATOM 1585 O O . PHE A 1 204 ? -22.594 14.32 8.242 1 88.62 204 PHE A O 1
ATOM 1592 N N . ASP A 1 205 ? -20.562 14.117 9.148 1 85.06 205 ASP A N 1
ATOM 1593 C CA . ASP A 1 205 ? -20.141 15.5 8.953 1 85.06 205 ASP A CA 1
ATOM 1594 C C . ASP A 1 205 ? -19.219 15.625 7.738 1 85.06 205 ASP A C 1
ATOM 1596 O O . ASP A 1 205 ? -18 15.734 7.887 1 85.06 205 ASP A O 1
ATOM 1600 N N . ILE A 1 206 ? -19.828 15.562 6.609 1 87.12 206 ILE A N 1
ATOM 1601 C CA . ILE A 1 206 ? -19.078 15.484 5.363 1 87.12 206 ILE A CA 1
ATOM 1602 C C . ILE A 1 206 ? -19.578 16.547 4.391 1 87.12 206 ILE A C 1
ATOM 1604 O O . ILE A 1 206 ? -20.781 16.641 4.129 1 87.12 206 ILE A O 1
ATOM 1608 N N . ASP A 1 207 ? -18.656 17.375 3.928 1 87.06 207 ASP A N 1
ATOM 1609 C CA . ASP A 1 207 ? -19.016 18.453 3.012 1 87.06 207 ASP A CA 1
ATOM 1610 C C . ASP A 1 207 ? -18.906 18 1.558 1 87.06 207 ASP A C 1
ATOM 1612 O O . ASP A 1 207 ? -19.703 18.422 0.712 1 87.06 207 ASP A O 1
ATOM 1616 N N . ASN A 1 208 ? -17.953 17.188 1.241 1 93.81 208 ASN A N 1
ATOM 1617 C CA . ASN A 1 208 ? -17.734 16.688 -0.111 1 93.81 208 ASN A CA 1
ATOM 1618 C C . ASN A 1 208 ? -17.641 15.156 -0.135 1 93.81 208 ASN A C 1
ATOM 1620 O O . ASN A 1 208 ? -16.609 14.586 0.194 1 93.81 208 ASN A O 1
ATOM 1624 N N . ALA A 1 209 ? -18.734 14.547 -0.601 1 94.62 209 ALA A N 1
ATOM 1625 C CA . ALA A 1 209 ? -18.859 13.094 -0.53 1 94.62 209 ALA A CA 1
ATOM 1626 C C . ALA A 1 209 ? -17.828 12.406 -1.416 1 94.62 209 ALA A C 1
ATOM 1628 O O . ALA A 1 209 ? -17.281 11.367 -1.046 1 94.62 209 ALA A O 1
ATOM 1629 N N . ASP A 1 210 ? -17.562 12.992 -2.525 1 95.75 210 ASP A N 1
ATOM 1630 C CA . ASP A 1 210 ? -16.609 12.406 -3.455 1 95.75 210 ASP A CA 1
ATOM 1631 C C . ASP A 1 210 ? -15.195 12.43 -2.879 1 95.75 210 ASP A C 1
ATOM 1633 O O . ASP A 1 210 ? -14.484 11.43 -2.914 1 95.75 210 ASP A O 1
ATOM 1637 N N . HIS A 1 211 ? -14.805 13.547 -2.363 1 95.5 211 HIS A N 1
ATOM 1638 C CA . HIS A 1 211 ? -13.477 13.688 -1.767 1 95.5 211 HIS A CA 1
ATOM 1639 C C . HIS A 1 211 ? -13.336 12.805 -0.531 1 95.5 211 HIS A C 1
ATOM 1641 O O . HIS A 1 211 ? -12.281 12.211 -0.304 1 95.5 211 HIS A O 1
ATOM 1647 N N . THR A 1 212 ? -14.43 12.742 0.214 1 95.44 212 THR A N 1
ATOM 1648 C CA . THR A 1 212 ? -14.406 11.883 1.393 1 95.44 212 THR A CA 1
ATOM 1649 C C . THR A 1 212 ? -14.242 10.422 0.992 1 95.44 212 THR A C 1
ATOM 1651 O O . THR A 1 212 ? -13.484 9.68 1.627 1 95.44 212 THR A O 1
ATOM 1654 N N . THR A 1 213 ? -14.891 10.016 -0.04 1 96.88 213 THR A N 1
ATOM 1655 C CA . THR A 1 213 ? -14.789 8.648 -0.518 1 96.88 213 THR A CA 1
ATOM 1656 C C . THR A 1 213 ? -13.359 8.328 -0.949 1 96.88 213 THR A C 1
ATOM 1658 O O . THR A 1 213 ? -12.82 7.273 -0.606 1 96.88 213 THR A O 1
ATOM 1661 N N . GLU A 1 214 ? -12.734 9.219 -1.703 1 96.56 214 GLU A N 1
ATOM 1662 C CA . GLU A 1 214 ? -11.336 9.062 -2.092 1 96.56 214 GLU A CA 1
ATOM 1663 C C . GLU A 1 214 ? -10.438 8.93 -0.87 1 96.56 214 GLU A C 1
ATOM 1665 O O . GLU A 1 214 ? -9.531 8.094 -0.848 1 96.56 214 GLU A O 1
ATOM 1670 N N . PHE A 1 215 ? -10.75 9.711 0.011 1 95.75 215 PHE A N 1
ATOM 1671 C CA . PHE A 1 215 ? -10 9.742 1.257 1 95.75 215 PHE A CA 1
ATOM 1672 C C . PHE A 1 215 ? -10.125 8.422 2.006 1 95.75 215 PHE A C 1
ATOM 1674 O O . PHE A 1 215 ? -9.117 7.855 2.443 1 95.75 215 PHE A O 1
ATOM 1681 N N . LEU A 1 216 ? -11.32 7.938 2.18 1 96.19 216 LEU A N 1
ATOM 1682 C CA . LEU A 1 216 ? -11.57 6.684 2.881 1 96.19 216 LEU A CA 1
ATOM 1683 C C . LEU A 1 216 ? -10.898 5.516 2.166 1 96.19 216 LEU A C 1
ATOM 1685 O O . LEU A 1 216 ? -10.281 4.664 2.807 1 96.19 216 LEU A O 1
ATOM 1689 N N . LEU A 1 217 ? -11.008 5.496 0.881 1 97.06 217 LEU A N 1
ATOM 1690 C CA . LEU A 1 217 ? -10.383 4.445 0.082 1 97.06 217 LEU A CA 1
ATOM 1691 C C . LEU A 1 217 ? -8.867 4.438 0.281 1 97.06 217 LEU A C 1
ATOM 1693 O O . LEU A 1 217 ? -8.266 3.377 0.46 1 97.06 217 LEU A O 1
ATOM 1697 N N . THR A 1 218 ? -8.266 5.594 0.247 1 97.12 218 THR A N 1
ATOM 1698 C CA . THR A 1 218 ? -6.824 5.727 0.428 1 97.12 218 THR A CA 1
ATOM 1699 C C . THR A 1 218 ? -6.41 5.277 1.825 1 97.12 218 THR A C 1
ATOM 1701 O O . THR A 1 218 ? -5.398 4.594 1.987 1 97.12 218 THR A O 1
ATOM 1704 N N . LEU A 1 219 ? -7.195 5.621 2.82 1 96.56 219 LEU A N 1
ATOM 1705 C CA . LEU A 1 219 ? -6.926 5.215 4.195 1 96.56 219 LEU A CA 1
ATOM 1706 C C . LEU A 1 219 ? -7.008 3.699 4.34 1 96.56 219 LEU A C 1
ATOM 1708 O O . LEU A 1 219 ? -6.168 3.092 5.012 1 96.56 219 LEU A O 1
ATOM 1712 N N . ILE A 1 220 ? -7.977 3.102 3.76 1 96.19 220 ILE A N 1
ATOM 1713 C CA . ILE A 1 220 ? -8.18 1.658 3.812 1 96.19 220 ILE A CA 1
ATOM 1714 C C . ILE A 1 220 ? -6.957 0.944 3.236 1 96.19 220 ILE A C 1
ATOM 1716 O O . ILE A 1 220 ? -6.367 0.082 3.893 1 96.19 220 ILE A O 1
ATOM 1720 N N . GLU A 1 221 ? -6.598 1.327 2.07 1 96.56 221 GLU A N 1
ATOM 1721 C CA . GLU A 1 221 ? -5.48 0.671 1.4 1 96.56 221 GLU A CA 1
ATOM 1722 C C . GLU A 1 221 ? -4.172 0.917 2.145 1 96.56 221 GLU A C 1
ATOM 1724 O O . GLU A 1 221 ? -3.32 0.029 2.227 1 96.56 221 GLU A O 1
ATOM 1729 N N . GLY A 1 222 ? -4.016 2.146 2.646 1 97.25 222 GLY A N 1
ATOM 1730 C CA . GLY A 1 222 ? -2.832 2.438 3.441 1 97.25 222 GLY A CA 1
ATOM 1731 C C . GLY A 1 222 ? -2.736 1.593 4.699 1 97.25 222 GLY A C 1
ATOM 1732 O O . GLY A 1 222 ? -1.652 1.128 5.059 1 97.25 222 GLY A O 1
ATOM 1733 N N . ALA A 1 223 ? -3.826 1.388 5.398 1 95.62 223 ALA A N 1
ATOM 1734 C CA . ALA A 1 223 ? -3.846 0.585 6.621 1 95.62 223 ALA A CA 1
ATOM 1735 C C . ALA A 1 223 ? -3.469 -0.864 6.328 1 95.62 223 ALA A C 1
ATOM 1737 O O . ALA A 1 223 ? -2.629 -1.445 7.023 1 95.62 223 ALA A O 1
ATOM 1738 N N . ILE A 1 224 ? -4.02 -1.396 5.316 1 94.06 224 ILE A N 1
ATOM 1739 C CA . ILE A 1 224 ? -3.746 -2.781 4.953 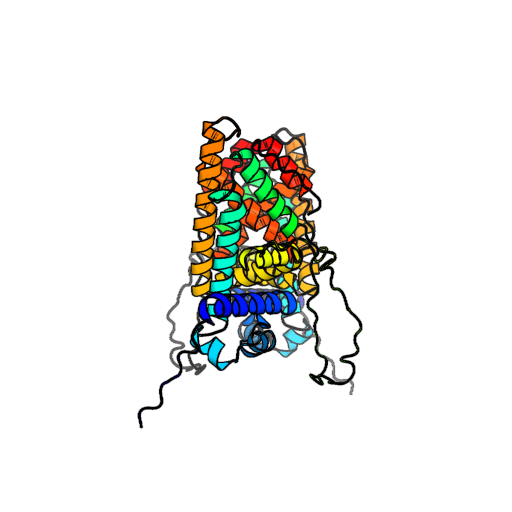1 94.06 224 ILE A CA 1
ATOM 1740 C C . ILE A 1 224 ? -2.293 -2.922 4.512 1 94.06 224 ILE A C 1
ATOM 1742 O O . ILE A 1 224 ? -1.604 -3.865 4.906 1 94.06 224 ILE A O 1
ATOM 1746 N N . PHE A 1 225 ? -1.856 -2.002 3.713 1 95.62 225 PHE A N 1
ATOM 1747 C CA . PHE A 1 225 ? -0.49 -2.018 3.201 1 95.62 225 PHE A CA 1
ATOM 1748 C C . PHE A 1 225 ? 0.516 -1.961 4.344 1 95.62 225 PHE A C 1
ATOM 1750 O O . PHE A 1 225 ? 1.438 -2.777 4.406 1 95.62 225 PHE A O 1
ATOM 1757 N N . ARG A 1 226 ? 0.296 -1.081 5.246 1 96.19 226 ARG A N 1
ATOM 1758 C CA . ARG A 1 226 ? 1.206 -0.933 6.375 1 96.19 226 ARG A CA 1
ATOM 1759 C C . ARG A 1 226 ? 1.125 -2.139 7.305 1 96.19 226 ARG A C 1
ATOM 1761 O O . ARG A 1 226 ? 2.15 -2.65 7.758 1 96.19 226 ARG A O 1
ATOM 1768 N N . GLY A 1 227 ? -0.02 -2.566 7.582 1 93.44 227 GLY A N 1
ATOM 1769 C CA . GLY A 1 227 ? -0.172 -3.736 8.438 1 93.44 227 GLY A CA 1
ATOM 1770 C C . GLY A 1 227 ? 0.533 -4.965 7.895 1 93.44 227 GLY A C 1
ATOM 1771 O O . GLY A 1 227 ? 1.19 -5.691 8.641 1 93.44 227 GLY A O 1
ATOM 1772 N N . ALA A 1 228 ? 0.471 -5.176 6.672 1 91.69 228 ALA A N 1
ATOM 1773 C CA . ALA A 1 228 ? 1.004 -6.379 6.035 1 91.69 228 ALA A CA 1
ATOM 1774 C C . ALA A 1 228 ? 2.525 -6.324 5.945 1 91.69 228 ALA A C 1
ATOM 1776 O O . ALA A 1 228 ? 3.184 -7.355 5.793 1 91.69 228 ALA A O 1
ATOM 1777 N N . THR A 1 229 ? 3.08 -5.137 5.98 1 93.81 229 THR A N 1
ATOM 1778 C CA . THR A 1 229 ? 4.496 -5.031 5.648 1 93.81 229 THR A CA 1
ATOM 1779 C C . THR A 1 229 ? 5.316 -4.676 6.883 1 93.81 229 THR A C 1
ATOM 1781 O O . THR A 1 229 ? 6.52 -4.934 6.934 1 93.81 229 THR A O 1
ATOM 1784 N N . THR A 1 230 ? 4.684 -4.02 7.84 1 93.06 230 THR A N 1
ATOM 1785 C CA . THR A 1 230 ? 5.418 -3.65 9.047 1 93.06 230 THR A CA 1
ATOM 1786 C C . THR A 1 230 ? 4.875 -4.391 10.258 1 93.06 230 THR A C 1
ATOM 1788 O O . THR A 1 230 ? 5.574 -4.551 11.258 1 93.06 230 THR A O 1
ATOM 1791 N N . GLY A 1 231 ? 3.693 -4.773 10.18 1 81.81 231 GLY A N 1
ATOM 1792 C CA . GLY A 1 231 ? 3.021 -5.355 11.336 1 81.81 231 GLY A CA 1
ATOM 1793 C C . GLY A 1 231 ? 2.758 -4.352 12.438 1 81.81 231 GLY A C 1
ATOM 1794 O O . GLY A 1 231 ? 2.412 -4.734 13.562 1 81.81 231 GLY A O 1
ATOM 1795 N N . LYS A 1 232 ? 2.982 -3.092 12.141 1 82.69 232 LYS A N 1
ATOM 1796 C CA . LYS A 1 232 ? 2.885 -2.033 13.141 1 82.69 232 LYS A CA 1
ATOM 1797 C C . LYS A 1 232 ? 1.937 -0.928 12.68 1 82.69 232 LYS A C 1
ATOM 1799 O O . LYS A 1 232 ? 2.295 -0.107 11.836 1 82.69 232 LYS A O 1
ATOM 1804 N N . ILE A 1 233 ? 0.687 -1.071 13.117 1 90.56 233 ILE A N 1
ATOM 1805 C CA . ILE A 1 233 ? -0.27 -0.008 12.828 1 90.56 233 ILE A C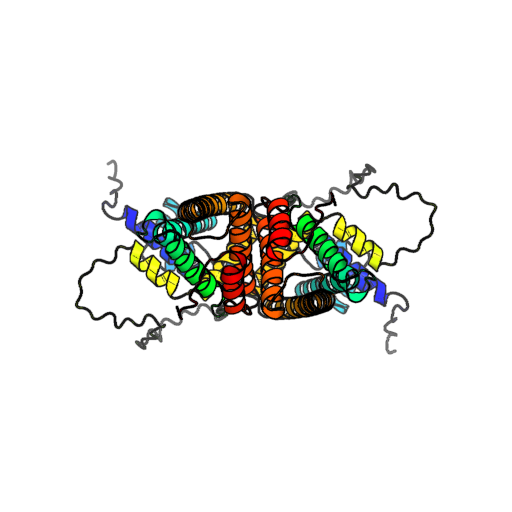A 1
ATOM 1806 C C . ILE A 1 233 ? -1.145 0.246 14.055 1 90.56 233 ILE A C 1
ATOM 1808 O O . ILE A 1 233 ? -1.554 -0.695 14.734 1 90.56 233 ILE A O 1
ATOM 1812 N N . ASN A 1 234 ? -1.278 1.485 14.312 1 94.06 234 ASN A N 1
ATOM 1813 C CA . ASN A 1 234 ? -2.16 1.893 15.398 1 94.06 234 ASN A CA 1
ATOM 1814 C C . ASN A 1 234 ? -3.58 2.154 14.898 1 94.06 234 ASN A C 1
ATOM 1816 O O . ASN A 1 234 ? -3.957 3.303 14.664 1 94.06 234 ASN A O 1
ATOM 1820 N N . THR A 1 235 ? -4.383 1.091 14.852 1 92.88 235 THR A N 1
ATOM 1821 C CA . THR A 1 235 ? -5.73 1.185 14.297 1 92.88 235 THR A CA 1
ATOM 1822 C C . THR A 1 235 ? -6.633 2.01 15.203 1 92.88 235 THR A C 1
ATOM 1824 O O . THR A 1 235 ? -7.582 2.645 14.742 1 92.88 235 THR A O 1
ATOM 1827 N N . ALA A 1 236 ? -6.34 2.055 16.5 1 92.94 236 ALA A N 1
ATOM 1828 C CA . ALA A 1 236 ? -7.105 2.885 17.422 1 92.94 236 ALA A CA 1
ATOM 1829 C C . ALA A 1 236 ? -6.941 4.367 17.094 1 92.94 236 ALA A C 1
ATOM 1831 O O . ALA A 1 236 ? -7.906 5.133 17.172 1 92.94 236 ALA A O 1
ATOM 1832 N N . ALA A 1 237 ? -5.773 4.723 16.766 1 93.88 237 ALA A N 1
ATOM 1833 C CA . ALA A 1 237 ? -5.512 6.105 16.375 1 93.88 237 ALA A CA 1
ATOM 1834 C C . ALA A 1 237 ? -6.285 6.465 15.109 1 93.88 237 ALA A C 1
ATOM 1836 O O . ALA A 1 237 ? -6.84 7.559 15 1 93.88 237 ALA A O 1
ATOM 1837 N N . LEU A 1 238 ? -6.348 5.547 14.164 1 94.69 238 LEU A N 1
ATOM 1838 C CA . LEU A 1 238 ? -7.082 5.793 12.922 1 94.69 238 LEU A CA 1
ATOM 1839 C C . LEU A 1 238 ? -8.578 5.914 13.195 1 94.69 238 LEU A C 1
ATOM 1841 O O . LEU A 1 238 ? -9.242 6.789 12.633 1 94.69 238 LEU A O 1
ATOM 1845 N N . ALA A 1 239 ? -9.047 5.047 14.047 1 93.38 239 ALA A N 1
ATOM 1846 C CA . ALA A 1 239 ? -10.453 5.102 14.422 1 93.38 239 ALA A CA 1
ATOM 1847 C C . ALA A 1 239 ? -10.797 6.438 15.078 1 93.38 239 ALA A C 1
ATOM 1849 O O . ALA A 1 239 ? -11.828 7.043 14.773 1 93.38 239 ALA A O 1
ATOM 1850 N N . ASP A 1 240 ? -9.969 6.859 15.922 1 92.56 240 ASP A N 1
ATOM 1851 C CA . ASP A 1 240 ? -10.148 8.141 16.594 1 92.56 240 ASP A CA 1
ATOM 1852 C C . ASP A 1 240 ? -10.211 9.289 15.594 1 92.56 240 ASP A C 1
ATOM 1854 O O . ASP A 1 240 ? -11.078 10.164 15.695 1 92.56 240 ASP A O 1
ATOM 1858 N N . MET A 1 241 ? -9.406 9.266 14.625 1 89.88 241 MET A N 1
ATOM 1859 C CA . MET A 1 241 ? -9.352 10.32 13.625 1 89.88 241 MET A CA 1
ATOM 1860 C C . MET A 1 241 ? -10.594 10.297 12.742 1 89.88 241 MET A C 1
ATOM 1862 O O . MET A 1 241 ? -11.148 11.344 12.414 1 89.88 241 MET A O 1
ATOM 1866 N N . LEU A 1 242 ? -11 9.109 12.359 1 91.31 242 LEU A N 1
ATOM 1867 C CA . LEU A 1 242 ? -12.219 8.984 11.562 1 91.31 242 LEU A CA 1
ATOM 1868 C C . LEU A 1 242 ? -13.422 9.562 12.305 1 91.31 242 LEU A C 1
ATOM 1870 O O . LEU A 1 242 ? -14.242 10.266 11.711 1 91.31 242 LEU A O 1
ATOM 1874 N N . GLU A 1 243 ? -13.453 9.297 13.547 1 90.12 243 GLU A N 1
ATOM 1875 C CA . GLU A 1 243 ? -14.562 9.789 14.359 1 90.12 243 GLU A CA 1
ATOM 1876 C C . GLU A 1 243 ? -14.508 11.305 14.516 1 90.12 243 GLU A C 1
ATOM 1878 O O . GLU A 1 243 ? -15.5 12 14.266 1 90.12 243 GLU A O 1
ATOM 1883 N N . ARG A 1 244 ? -13.445 11.867 14.844 1 87 244 ARG A N 1
ATOM 1884 C CA . ARG A 1 244 ? -13.289 13.289 15.141 1 87 244 ARG A CA 1
ATOM 1885 C C . ARG A 1 244 ? -13.422 14.125 13.875 1 87 244 ARG A C 1
ATOM 1887 O O . ARG A 1 244 ? -13.969 15.234 13.914 1 87 244 ARG A O 1
ATOM 1894 N N . LYS A 1 245 ? -12.953 13.586 12.781 1 85.31 245 LYS A N 1
ATOM 1895 C CA . LYS A 1 245 ? -12.844 14.445 11.602 1 85.31 245 LYS A CA 1
ATOM 1896 C C . LYS A 1 245 ? -13.992 14.18 10.625 1 85.31 245 LYS A C 1
ATOM 1898 O O . LYS A 1 245 ? -14.359 15.062 9.844 1 85.31 245 LYS A O 1
ATOM 1903 N N . LEU A 1 246 ? -14.57 12.93 10.695 1 84.75 246 LEU A N 1
ATOM 1904 C CA . LEU A 1 246 ? -15.562 12.617 9.68 1 84.75 246 LEU A CA 1
ATOM 1905 C C . LEU A 1 246 ? -16.875 12.18 10.328 1 84.75 246 LEU A C 1
ATOM 1907 O O . LEU A 1 246 ? -17.891 12.008 9.633 1 84.75 246 LEU A O 1
ATOM 1911 N N . GLY A 1 247 ? -16.812 12.008 11.656 1 83.12 247 GLY A N 1
ATOM 1912 C CA . GLY A 1 247 ? -18.016 11.547 12.344 1 83.12 247 GLY A CA 1
ATOM 1913 C C . GLY A 1 247 ? -18.281 10.07 12.156 1 83.12 247 GLY A C 1
ATOM 1914 O O . GLY A 1 247 ? -19.406 9.602 12.352 1 83.12 247 GLY A O 1
ATOM 1915 N N . ILE A 1 248 ? -17.312 9.352 11.703 1 83.06 248 ILE A N 1
ATOM 1916 C CA . ILE A 1 248 ? -17.453 7.914 11.484 1 83.06 248 ILE A CA 1
ATOM 1917 C C . ILE A 1 248 ? -16.922 7.152 12.688 1 83.06 248 ILE A C 1
ATOM 1919 O O . ILE A 1 248 ? -15.711 7.148 12.945 1 83.06 248 ILE A O 1
ATOM 1923 N N . THR A 1 249 ? -17.75 6.5 13.359 1 84.5 249 THR A N 1
ATOM 1924 C CA . THR A 1 249 ? -17.359 5.73 14.531 1 84.5 249 THR A CA 1
ATOM 1925 C C . THR A 1 249 ? -16.953 4.316 14.141 1 84.5 249 THR A C 1
ATOM 1927 O O . THR A 1 249 ? -17.594 3.68 13.312 1 84.5 249 THR A O 1
ATOM 1930 N N . VAL A 1 250 ? -15.828 3.916 14.641 1 84.44 250 VAL A N 1
ATOM 1931 C CA . VAL A 1 250 ? -15.336 2.559 14.422 1 84.44 250 VAL A CA 1
ATOM 1932 C C . VAL A 1 250 ? -15.016 1.897 15.758 1 84.44 250 VAL A C 1
ATOM 1934 O O . VAL A 1 250 ? -14.234 2.43 16.547 1 84.44 250 VAL A O 1
ATOM 1937 N N . HIS A 1 251 ? -15.719 0.872 16.078 1 75.12 251 HIS A N 1
ATOM 1938 C CA . HIS A 1 251 ? -15.43 0.118 17.281 1 75.12 251 HIS A CA 1
ATOM 1939 C C . HIS A 1 251 ? -14.391 -0.961 17.031 1 75.12 251 HIS A C 1
ATOM 1941 O O . HIS A 1 251 ? -14.438 -1.647 16.016 1 75.12 251 HIS A O 1
ATOM 1947 N N . GLN A 1 252 ? -13.25 -0.839 17.531 1 64.62 252 GLN A N 1
ATOM 1948 C CA . GLN A 1 252 ? -12.203 -1.838 17.359 1 64.62 252 GLN A CA 1
ATOM 1949 C C . GLN A 1 252 ? -12.508 -3.102 18.156 1 64.62 252 GLN A C 1
ATOM 1951 O O . GLN A 1 252 ? -12.594 -3.062 19.391 1 64.62 252 GLN A O 1
ATOM 1956 N N . ASP A 1 253 ? -13.461 -3.73 17.766 1 53.22 253 ASP A N 1
ATOM 1957 C CA . ASP A 1 253 ? -13.727 -4.965 18.484 1 53.22 253 ASP A CA 1
ATOM 1958 C C . ASP A 1 253 ? -12.68 -6.031 18.156 1 53.22 253 ASP A C 1
ATOM 1960 O O . ASP A 1 253 ? -12.07 -5.996 17.094 1 53.22 253 ASP A O 1
ATOM 1964 N N . ASP A 1 254 ? -12.156 -6.77 19.188 1 48.22 254 ASP A N 1
ATOM 1965 C CA . ASP A 1 254 ? -11.375 -8 19.109 1 48.22 254 ASP A CA 1
ATOM 1966 C C . ASP A 1 254 ? -11.914 -8.938 18.047 1 48.22 254 ASP A C 1
ATOM 1968 O O . ASP A 1 254 ? -13.055 -9.391 18.125 1 48.22 254 ASP A O 1
ATOM 1972 N N . LEU A 1 255 ? -11.758 -8.57 16.781 1 42.09 255 LEU A N 1
ATOM 1973 C CA . LEU A 1 255 ? -12.148 -9.68 15.922 1 42.09 255 LEU A CA 1
ATOM 1974 C C . LEU A 1 255 ? -11.266 -10.898 16.172 1 42.09 255 LEU A C 1
ATOM 1976 O O . LEU A 1 255 ? -10.07 -10.758 16.469 1 42.09 255 LEU A O 1
ATOM 1980 N N . MET B 1 1 ? 56.875 -13.469 -0.926 1 24.34 1 MET B N 1
ATOM 1981 C CA . MET B 1 1 ? 56.625 -12.242 -1.677 1 24.34 1 MET B CA 1
ATOM 1982 C C . MET B 1 1 ? 55.156 -11.844 -1.577 1 24.34 1 MET B C 1
ATOM 1984 O O . MET B 1 1 ? 54.281 -12.492 -2.168 1 24.34 1 MET B O 1
ATOM 1988 N N . LYS B 1 2 ? 54.625 -11.289 -0.448 1 27.17 2 LYS B N 1
ATOM 1989 C CA . LYS B 1 2 ? 53.281 -11.094 0.063 1 27.17 2 LYS B CA 1
ATOM 1990 C C . LYS B 1 2 ? 52.5 -10.078 -0.778 1 27.17 2 LYS B C 1
ATOM 1992 O O . LYS B 1 2 ? 52.938 -8.922 -0.902 1 27.17 2 LYS B O 1
ATOM 1997 N N . ASP B 1 3 ? 52 -10.359 -2.004 1 29.45 3 ASP B N 1
ATOM 1998 C CA . ASP B 1 3 ? 51.5 -9.523 -3.088 1 29.45 3 ASP B CA 1
ATOM 1999 C C . ASP B 1 3 ? 50.562 -8.438 -2.553 1 29.45 3 ASP B C 1
ATOM 2001 O O . ASP B 1 3 ? 49.75 -8.688 -1.668 1 29.45 3 ASP B O 1
ATOM 2005 N N . ASP B 1 4 ? 50.969 -7.105 -2.6 1 28.97 4 ASP B N 1
ATOM 2006 C CA . ASP B 1 4 ? 50.5 -5.766 -2.271 1 28.97 4 ASP B CA 1
ATOM 2007 C C . ASP B 1 4 ? 49.062 -5.559 -2.775 1 28.97 4 ASP B C 1
ATOM 2009 O O . ASP B 1 4 ? 48.844 -5.566 -3.982 1 28.97 4 ASP B O 1
ATOM 2013 N N . ILE B 1 5 ? 48.094 -6.105 -2.156 1 32.81 5 ILE B N 1
ATOM 2014 C CA . ILE B 1 5 ? 46.656 -5.945 -2.42 1 32.81 5 ILE B CA 1
ATOM 2015 C C . ILE B 1 5 ? 46.344 -4.477 -2.705 1 32.81 5 ILE B C 1
ATOM 2017 O O . ILE B 1 5 ? 46.5 -3.621 -1.829 1 32.81 5 ILE B O 1
ATOM 2021 N N . THR B 1 6 ? 46.969 -3.869 -3.895 1 32.84 6 THR B N 1
ATOM 2022 C CA . THR B 1 6 ? 46.75 -2.508 -4.379 1 32.84 6 THR B CA 1
ATOM 2023 C C . THR B 1 6 ? 45.375 -1.998 -3.988 1 32.84 6 THR B C 1
ATOM 2025 O O . THR B 1 6 ? 44.375 -2.541 -4.43 1 32.84 6 THR B O 1
ATOM 2028 N N . VAL B 1 7 ? 45.219 -1.548 -2.832 1 32.75 7 VAL B N 1
ATOM 2029 C CA . VAL B 1 7 ? 44.188 -0.691 -2.256 1 32.75 7 VAL B CA 1
ATOM 2030 C C . VAL B 1 7 ? 43.844 0.423 -3.238 1 32.75 7 VAL B C 1
ATOM 2032 O O . VAL B 1 7 ? 44.688 1.263 -3.566 1 32.75 7 VAL B O 1
ATOM 2035 N N . LEU B 1 8 ? 43.281 0.076 -4.5 1 35.72 8 LEU B N 1
ATOM 2036 C CA . LEU B 1 8 ? 43 1.202 -5.383 1 35.72 8 LEU B CA 1
ATOM 2037 C C . LEU B 1 8 ? 42.469 2.393 -4.586 1 35.72 8 LEU B C 1
ATOM 2039 O O . LEU B 1 8 ? 41.531 2.256 -3.803 1 35.72 8 LEU B O 1
ATOM 2043 N N . PRO B 1 9 ? 43.25 3.365 -4.297 1 36.06 9 PRO B N 1
ATOM 2044 C CA . PRO B 1 9 ? 43.156 4.496 -3.373 1 36.06 9 PRO B CA 1
ATOM 2045 C C . PRO B 1 9 ? 41.781 5.148 -3.371 1 36.06 9 PRO B C 1
ATOM 2047 O O . PRO B 1 9 ? 41.25 5.484 -2.309 1 36.06 9 PRO B O 1
ATOM 2050 N N . ASN B 1 10 ? 41.469 6.203 -4.32 1 35.66 10 ASN B N 1
ATOM 2051 C CA . ASN B 1 10 ? 40.562 7.352 -4.441 1 35.66 10 ASN B CA 1
ATOM 2052 C C . ASN B 1 10 ? 39.125 6.914 -4.672 1 35.66 10 ASN B C 1
ATOM 2054 O O . ASN B 1 10 ? 38.312 7.699 -5.156 1 35.66 10 ASN B O 1
ATOM 2058 N N . ALA B 1 11 ? 38.594 5.703 -5 1 37.91 11 ALA B N 1
ATOM 2059 C CA . ALA B 1 11 ? 37.5 4.93 -5.574 1 37.91 11 ALA B CA 1
ATOM 2060 C C . ALA B 1 11 ? 36.281 4.973 -4.672 1 37.91 11 ALA B C 1
ATOM 2062 O O . ALA B 1 11 ? 35.312 4.246 -4.898 1 37.91 11 ALA B O 1
ATOM 2063 N N . PRO B 1 12 ? 36.156 5.215 -3.443 1 45.75 12 PRO B N 1
ATOM 2064 C CA . PRO B 1 12 ? 35.375 4.742 -2.287 1 45.75 12 PRO B CA 1
ATOM 2065 C C . PRO B 1 12 ? 33.906 5.176 -2.324 1 45.75 12 PRO B C 1
ATOM 2067 O O . PRO B 1 12 ? 33.031 4.34 -2.205 1 45.75 12 PRO B O 1
ATOM 2070 N N . ASP B 1 13 ? 33.719 6.496 -1.752 1 54.31 13 ASP B N 1
ATOM 2071 C CA . ASP B 1 13 ? 32.375 7.098 -1.615 1 54.31 13 ASP B CA 1
ATOM 2072 C C . ASP B 1 13 ? 31.656 7.121 -2.955 1 54.31 13 ASP B C 1
ATOM 2074 O O . ASP B 1 13 ? 30.453 6.875 -3.014 1 54.31 13 ASP B O 1
ATOM 2078 N N . ASN B 1 14 ? 32.344 7.16 -4.059 1 75.5 14 ASN B N 1
ATOM 2079 C CA . ASN B 1 14 ? 31.828 7.281 -5.418 1 75.5 14 ASN B CA 1
ATOM 2080 C C . ASN B 1 14 ? 31.359 5.938 -5.961 1 75.5 14 ASN B C 1
ATOM 2082 O O . ASN B 1 14 ? 30.328 5.867 -6.633 1 75.5 14 ASN B O 1
ATOM 2086 N N . THR B 1 15 ? 32.156 4.883 -5.398 1 85.38 15 THR B N 1
ATOM 2087 C CA . THR B 1 15 ? 31.781 3.568 -5.906 1 85.38 15 THR B CA 1
ATOM 2088 C C . THR B 1 15 ? 30.406 3.156 -5.371 1 85.38 15 THR B C 1
ATOM 2090 O O . THR B 1 15 ? 29.562 2.664 -6.121 1 85.38 15 THR B O 1
ATOM 2093 N N . HIS B 1 16 ? 30.312 3.475 -4.094 1 88.19 16 HIS B N 1
ATOM 2094 C CA . HIS B 1 16 ? 29.031 3.162 -3.471 1 88.19 16 HIS B CA 1
ATOM 2095 C C . HIS B 1 16 ? 27.875 3.898 -4.16 1 88.19 16 HIS B C 1
ATOM 2097 O O . HIS B 1 16 ? 26.859 3.291 -4.508 1 88.19 16 HIS B O 1
ATOM 2103 N N . THR B 1 17 ? 28.141 5.074 -4.402 1 87.06 17 THR B N 1
ATOM 2104 C CA . THR B 1 17 ? 27.125 5.898 -5.043 1 87.06 17 THR B CA 1
ATOM 2105 C C . THR B 1 17 ? 26.844 5.41 -6.465 1 87.06 17 THR B C 1
ATOM 2107 O O . THR B 1 17 ? 25.688 5.367 -6.895 1 87.06 17 THR B O 1
ATOM 2110 N N . GLU B 1 18 ? 27.828 5.055 -7.121 1 88.19 18 GLU B N 1
ATOM 2111 C CA . GLU B 1 18 ? 27.688 4.562 -8.484 1 88.19 18 GLU B CA 1
ATOM 2112 C C . GLU B 1 18 ? 26.875 3.268 -8.523 1 88.19 18 GLU B C 1
ATOM 2114 O O . GLU B 1 18 ? 26.016 3.1 -9.383 1 88.19 18 GLU B O 1
ATOM 2119 N N . ILE B 1 19 ? 27.188 2.439 -7.605 1 92.19 19 ILE B N 1
ATOM 2120 C CA . ILE B 1 19 ? 26.484 1.155 -7.547 1 92.19 19 ILE B CA 1
ATOM 2121 C C . ILE B 1 19 ? 25.016 1.378 -7.211 1 92.19 19 ILE B C 1
ATOM 2123 O O . ILE B 1 19 ? 24.141 0.792 -7.844 1 92.19 19 ILE B O 1
ATOM 2127 N N . LEU B 1 20 ? 24.781 2.252 -6.324 1 89.94 20 LEU B N 1
ATOM 2128 C CA . LEU B 1 20 ? 23.406 2.51 -5.902 1 89.94 20 LEU B CA 1
ATOM 2129 C C . LEU B 1 20 ? 22.609 3.172 -7.02 1 89.94 20 LEU B C 1
ATOM 2131 O O . LEU B 1 20 ? 21.453 2.838 -7.242 1 89.94 20 LEU B O 1
ATOM 2135 N N . ARG B 1 21 ? 23.219 4.016 -7.711 1 86.19 21 ARG B N 1
ATOM 2136 C CA . ARG B 1 21 ? 22.562 4.672 -8.836 1 86.19 21 ARG B CA 1
ATOM 2137 C C . ARG B 1 21 ? 22.219 3.67 -9.938 1 86.19 21 ARG B C 1
ATOM 2139 O O . ARG B 1 21 ? 21.125 3.705 -10.5 1 86.19 21 ARG B O 1
ATOM 2146 N N . ALA B 1 22 ? 23.156 2.861 -10.203 1 90.12 22 ALA B N 1
ATOM 2147 C CA . ALA B 1 22 ? 22.922 1.817 -11.195 1 90.12 22 ALA B CA 1
ATOM 2148 C C . ALA B 1 22 ? 21.812 0.88 -10.758 1 90.12 22 ALA B C 1
ATOM 2150 O O . ALA B 1 22 ? 20.969 0.479 -11.57 1 90.12 22 ALA B O 1
ATOM 2151 N N . THR B 1 23 ? 21.844 0.554 -9.508 1 90.31 23 THR B N 1
ATOM 2152 C CA . THR B 1 23 ? 20.812 -0.317 -8.961 1 90.31 23 THR B CA 1
ATOM 2153 C C . THR B 1 23 ? 19.438 0.321 -9.109 1 90.31 23 THR B C 1
ATOM 2155 O O . THR B 1 23 ? 18.469 -0.343 -9.523 1 90.31 23 THR B O 1
ATOM 2158 N N . PHE B 1 24 ? 19.344 1.517 -8.852 1 84 24 PHE B N 1
ATOM 2159 C CA . PHE B 1 24 ? 18.094 2.244 -8.984 1 84 24 PHE B CA 1
ATOM 2160 C C . PHE B 1 24 ? 17.594 2.207 -10.422 1 84 24 PHE B C 1
ATOM 2162 O O . PHE B 1 24 ? 16.406 1.954 -10.672 1 84 24 PHE B O 1
ATOM 2169 N N . ARG B 1 25 ? 18.438 2.424 -11.305 1 83.38 25 ARG B N 1
ATOM 2170 C CA . ARG B 1 25 ? 18.078 2.416 -12.719 1 83.38 25 ARG B CA 1
ATOM 2171 C C . ARG B 1 25 ? 17.562 1.045 -13.141 1 83.38 25 ARG B C 1
ATOM 2173 O O . ARG B 1 25 ? 16.531 0.942 -13.812 1 83.38 25 ARG B O 1
ATOM 2180 N N . VAL B 1 26 ? 18.266 0.046 -12.766 1 86.38 26 VAL B N 1
ATOM 2181 C CA . VAL B 1 26 ? 17.859 -1.311 -13.109 1 86.38 26 VAL B CA 1
ATOM 2182 C C . VAL B 1 26 ? 16.484 -1.607 -12.492 1 86.38 26 VAL B C 1
ATOM 2184 O O . VAL B 1 26 ? 15.617 -2.189 -13.148 1 86.38 26 VAL B O 1
ATOM 2187 N N . LEU B 1 27 ? 16.297 -1.182 -11.273 1 84 27 LEU B N 1
ATOM 2188 C CA . LEU B 1 27 ? 15.055 -1.409 -10.562 1 84 27 LEU B CA 1
ATOM 2189 C C . LEU B 1 27 ? 13.891 -0.728 -11.281 1 84 27 LEU B C 1
ATOM 2191 O O . LEU B 1 27 ? 12.828 -1.33 -11.461 1 84 27 LEU B O 1
ATOM 2195 N N . CYS B 1 28 ? 14.078 0.478 -11.688 1 77.06 28 CYS B N 1
ATOM 2196 C CA . CYS B 1 28 ? 13.039 1.243 -12.367 1 77.06 28 CYS B CA 1
ATOM 2197 C C . CYS B 1 28 ? 12.719 0.64 -13.727 1 77.06 28 CYS B C 1
ATOM 2199 O O . CYS B 1 28 ? 11.562 0.631 -14.148 1 77.06 28 CYS B O 1
ATOM 2201 N N . GLU B 1 29 ? 13.742 0.074 -14.328 1 76.44 29 GLU B N 1
ATOM 2202 C CA . GLU B 1 29 ? 13.594 -0.433 -15.688 1 76.44 29 GLU B CA 1
ATOM 2203 C C . GLU B 1 29 ? 13.055 -1.861 -15.688 1 76.44 29 GLU B C 1
ATOM 2205 O O . GLU B 1 29 ? 12.266 -2.232 -16.547 1 76.44 29 GLU B O 1
ATOM 2210 N N . ARG B 1 30 ? 13.531 -2.646 -14.688 1 79 30 ARG B N 1
ATOM 2211 C CA . ARG B 1 30 ? 13.297 -4.082 -14.805 1 79 30 ARG B CA 1
ATOM 2212 C C . ARG B 1 30 ? 12.508 -4.605 -13.602 1 79 30 ARG B C 1
ATOM 2214 O O . ARG B 1 30 ? 12.102 -5.77 -13.578 1 79 30 ARG B O 1
ATOM 2221 N N . GLY B 1 31 ? 12.297 -3.748 -12.703 1 76.62 31 GLY B N 1
ATOM 2222 C CA . GLY B 1 31 ? 11.609 -4.219 -11.508 1 76.62 31 GLY B CA 1
ATOM 2223 C C . GLY B 1 31 ? 12.516 -4.996 -10.57 1 76.62 31 GLY B C 1
ATOM 2224 O O . GLY B 1 31 ? 13.695 -5.195 -10.859 1 76.62 31 GLY B O 1
ATOM 2225 N N . TYR B 1 32 ? 11.93 -5.453 -9.508 1 80.25 32 TYR B N 1
ATOM 2226 C CA . TYR B 1 32 ? 12.664 -6.125 -8.438 1 80.25 32 TYR B CA 1
ATOM 2227 C C . TYR B 1 32 ? 13.289 -7.422 -8.938 1 80.25 32 TYR B C 1
ATOM 2229 O O . TYR B 1 32 ? 14.469 -7.691 -8.688 1 80.25 32 TYR B O 1
ATOM 2237 N N . THR B 1 33 ? 12.5 -8.211 -9.578 1 76.69 33 THR B N 1
ATOM 2238 C CA . THR B 1 33 ? 12.953 -9.516 -10.047 1 76.69 33 THR B CA 1
ATOM 2239 C C . THR B 1 33 ? 14.047 -9.359 -11.102 1 76.69 33 THR B C 1
ATOM 2241 O O . THR B 1 33 ? 14.867 -10.258 -11.289 1 76.69 33 THR B O 1
ATOM 2244 N N . GLY B 1 34 ? 14.133 -8.219 -11.688 1 84 34 GLY B N 1
ATOM 2245 C CA . GLY B 1 34 ? 15.102 -7.973 -12.742 1 84 34 GLY B CA 1
ATOM 2246 C C . GLY B 1 34 ? 16.438 -7.465 -12.234 1 84 34 GLY B C 1
ATOM 2247 O O . GLY B 1 34 ? 17.406 -7.371 -12.992 1 84 34 GLY B O 1
ATOM 2248 N N . VAL B 1 35 ? 16.469 -7.219 -11 1 89.56 35 VAL B N 1
ATOM 2249 C CA . VAL B 1 35 ? 17.703 -6.699 -10.438 1 89.56 35 VAL B CA 1
ATOM 2250 C C . VAL B 1 35 ? 18.672 -7.848 -10.172 1 89.56 35 VAL B C 1
ATOM 2252 O O . VAL B 1 35 ? 18.375 -8.766 -9.414 1 89.56 35 VAL B O 1
ATOM 2255 N N . THR B 1 36 ? 19.828 -7.773 -10.844 1 93.25 36 THR B N 1
ATOM 2256 C CA . THR B 1 36 ? 20.922 -8.703 -10.602 1 93.25 36 THR B CA 1
ATOM 2257 C C . THR B 1 36 ? 22.266 -7.961 -10.523 1 93.25 36 THR B C 1
ATOM 2259 O O . THR B 1 36 ? 22.391 -6.848 -11.031 1 93.25 36 THR B O 1
ATOM 2262 N N . ILE B 1 37 ? 23.125 -8.672 -9.867 1 95 37 ILE B N 1
ATOM 2263 C CA . ILE B 1 37 ? 24.453 -8.078 -9.75 1 95 37 ILE B CA 1
ATOM 2264 C C . ILE B 1 37 ? 25.047 -7.852 -11.141 1 95 37 ILE B C 1
ATOM 2266 O O . ILE B 1 37 ? 25.703 -6.836 -11.391 1 95 37 ILE B O 1
ATOM 2270 N N . SER B 1 38 ? 24.797 -8.781 -12.031 1 95.06 38 SER B N 1
ATOM 2271 C CA . SER B 1 38 ? 25.297 -8.68 -13.391 1 95.06 38 SER B CA 1
ATOM 2272 C C . SER B 1 38 ? 24.734 -7.449 -14.102 1 95.06 38 SER B C 1
ATOM 2274 O O . SER B 1 38 ? 25.484 -6.695 -14.734 1 95.06 38 SER B O 1
ATOM 2276 N N . ARG B 1 39 ? 23.547 -7.195 -13.992 1 94.31 39 ARG B N 1
ATOM 2277 C CA . ARG B 1 39 ? 22.906 -6.051 -14.641 1 94.31 39 ARG B CA 1
ATOM 2278 C C . ARG B 1 39 ? 23.359 -4.738 -14.008 1 94.31 39 ARG B C 1
ATOM 2280 O O . ARG B 1 39 ? 23.516 -3.732 -14.703 1 94.31 39 ARG B O 1
ATOM 2287 N 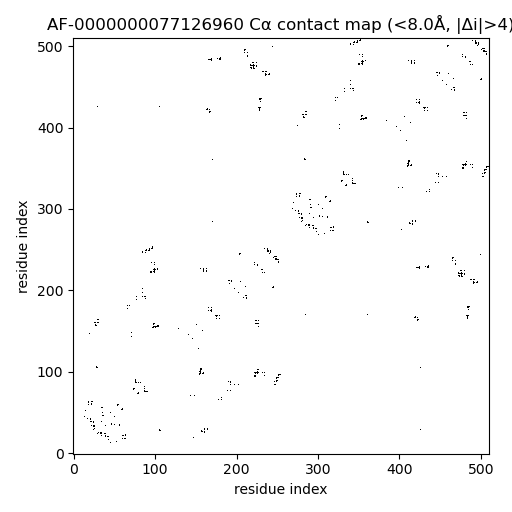N . ILE B 1 40 ? 23.516 -4.766 -12.695 1 94.38 40 ILE B N 1
ATOM 2288 C CA . ILE B 1 40 ? 24 -3.584 -11.992 1 94.38 40 ILE B CA 1
ATOM 2289 C C . ILE B 1 40 ? 25.406 -3.244 -12.477 1 94.38 40 ILE B C 1
ATOM 2291 O O . ILE B 1 40 ? 25.688 -2.1 -12.844 1 94.38 40 ILE B O 1
ATOM 2295 N N . ALA B 1 41 ? 26.234 -4.273 -12.508 1 94.75 41 ALA B N 1
ATOM 2296 C CA . ALA B 1 41 ? 27.625 -4.082 -12.945 1 94.75 41 ALA B CA 1
ATOM 2297 C C . ALA B 1 41 ? 27.672 -3.584 -14.391 1 94.75 41 ALA B C 1
ATOM 2299 O O . ALA B 1 41 ? 28.5 -2.738 -14.727 1 94.75 41 ALA B O 1
ATOM 2300 N N . ALA B 1 42 ? 26.797 -4.066 -15.211 1 93.56 42 ALA B N 1
ATOM 2301 C CA . ALA B 1 42 ? 26.766 -3.707 -16.625 1 93.56 42 ALA B CA 1
ATOM 2302 C C . ALA B 1 42 ? 26.406 -2.234 -16.812 1 93.56 42 ALA B C 1
ATOM 2304 O O . ALA B 1 42 ? 26.703 -1.643 -17.859 1 93.56 42 ALA B O 1
ATOM 2305 N N . ARG B 1 43 ? 25.812 -1.654 -15.805 1 89.62 43 ARG B N 1
ATOM 2306 C CA . ARG B 1 43 ? 25.391 -0.26 -15.875 1 89.62 43 ARG B CA 1
ATOM 2307 C C . ARG B 1 43 ? 26.406 0.658 -15.203 1 89.62 43 ARG B C 1
ATOM 2309 O O . ARG B 1 43 ? 26.109 1.834 -14.969 1 89.62 43 ARG B O 1
ATOM 2316 N N . THR B 1 44 ? 27.438 0.12 -14.781 1 88.31 44 THR B N 1
ATOM 2317 C CA . THR B 1 44 ? 28.5 0.888 -14.125 1 88.31 44 THR B CA 1
ATOM 2318 C C . THR B 1 44 ? 29.859 0.562 -14.727 1 88.31 44 THR B C 1
ATOM 2320 O O . THR B 1 44 ? 29.969 -0.329 -15.57 1 88.31 44 THR B O 1
ATOM 2323 N N . ASP B 1 45 ? 30.844 1.341 -14.336 1 88.94 45 ASP B N 1
ATOM 2324 C CA . ASP B 1 45 ? 32.219 1.044 -14.688 1 88.94 45 ASP B CA 1
ATOM 2325 C C . ASP B 1 45 ? 32.875 0.197 -13.602 1 88.9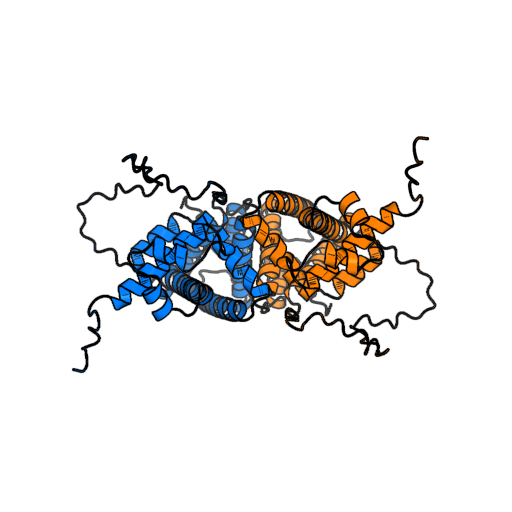4 45 ASP B C 1
ATOM 2327 O O . ASP B 1 45 ? 34.125 0.078 -13.57 1 88.94 45 ASP B O 1
ATOM 2331 N N . VAL B 1 46 ? 32.062 -0.313 -12.805 1 90.06 46 VAL B N 1
ATOM 2332 C CA . VAL B 1 46 ? 32.531 -1.129 -11.695 1 90.06 46 VAL B CA 1
ATOM 2333 C C . VAL B 1 46 ? 32.375 -2.609 -12.047 1 90.06 46 VAL B C 1
ATOM 2335 O O . VAL B 1 46 ? 31.328 -3.049 -12.5 1 90.06 46 VAL B O 1
ATOM 2338 N N . ALA B 1 47 ? 33.5 -3.396 -11.867 1 91.19 47 ALA B N 1
ATOM 2339 C CA . ALA B 1 47 ? 33.469 -4.832 -12.133 1 91.19 47 ALA B CA 1
ATOM 2340 C C . ALA B 1 47 ? 32.562 -5.551 -11.156 1 91.19 47 ALA B C 1
ATOM 2342 O O . ALA B 1 47 ? 32.344 -5.086 -10.031 1 91.19 47 ALA B O 1
ATOM 2343 N N . LYS B 1 48 ? 32.031 -6.703 -11.578 1 93.88 48 LYS B N 1
ATOM 2344 C CA . LYS B 1 48 ? 31.172 -7.52 -10.734 1 93.88 48 LYS B CA 1
ATOM 2345 C C . LYS B 1 48 ? 31.844 -7.859 -9.414 1 93.88 48 LYS B C 1
ATOM 2347 O O . LYS B 1 48 ? 31.203 -7.848 -8.359 1 93.88 48 LYS B O 1
ATOM 2352 N N . SER B 1 49 ? 33.156 -8.102 -9.484 1 93.5 49 SER B N 1
ATOM 2353 C CA . SER B 1 49 ? 33.875 -8.492 -8.297 1 93.5 49 SER B CA 1
ATOM 2354 C C . SER B 1 49 ? 33.938 -7.371 -7.266 1 93.5 49 SER B C 1
ATOM 2356 O O . SER B 1 49 ? 33.906 -7.629 -6.059 1 93.5 49 SER B O 1
ATOM 2358 N N . VAL B 1 50 ? 33.969 -6.219 -7.734 1 92.88 50 VAL B N 1
ATOM 2359 C CA . VAL B 1 50 ? 34 -5.059 -6.852 1 92.88 50 VAL B CA 1
ATOM 2360 C C . VAL B 1 50 ? 32.625 -4.875 -6.199 1 92.88 50 VAL B C 1
ATOM 2362 O O . VAL B 1 50 ? 32.531 -4.516 -5.023 1 92.88 50 VAL B O 1
ATOM 2365 N N . VAL B 1 51 ? 31.547 -5.125 -6.965 1 95 51 VAL B N 1
ATOM 2366 C CA . VAL B 1 51 ? 30.203 -5.055 -6.395 1 95 51 VAL B CA 1
ATOM 2367 C C . VAL B 1 51 ? 30.062 -6.055 -5.25 1 95 51 VAL B C 1
ATOM 2369 O O . VAL B 1 51 ? 29.578 -5.711 -4.172 1 95 51 VAL B O 1
ATOM 2372 N N . TYR B 1 52 ? 30.609 -7.199 -5.457 1 93.62 52 TYR B N 1
ATOM 2373 C CA . TYR B 1 52 ? 30.531 -8.258 -4.457 1 93.62 52 TYR B CA 1
ATOM 2374 C C . TYR B 1 52 ? 31.406 -7.953 -3.256 1 93.62 52 TYR B C 1
ATOM 2376 O O . TYR B 1 52 ? 31.172 -8.469 -2.158 1 93.62 52 TYR B O 1
ATOM 2384 N N . TYR B 1 53 ? 32.438 -7.191 -3.518 1 93.19 53 TYR B N 1
ATOM 2385 C CA . TYR B 1 53 ? 33.281 -6.758 -2.414 1 93.19 53 TYR B CA 1
ATOM 2386 C C . TYR B 1 53 ? 32.5 -5.867 -1.447 1 93.19 53 TYR B C 1
ATOM 2388 O O . TYR B 1 53 ? 32.656 -5.969 -0.229 1 93.19 53 TYR B O 1
ATOM 2396 N N . HIS B 1 54 ? 31.641 -5.117 -1.957 1 93.69 54 HIS B N 1
ATOM 2397 C CA . HIS B 1 54 ? 30.938 -4.121 -1.156 1 93.69 54 HIS B CA 1
ATOM 2398 C C . HIS B 1 54 ? 29.609 -4.668 -0.648 1 93.69 54 HIS B C 1
ATOM 2400 O O . HIS B 1 54 ? 29.109 -4.242 0.401 1 93.69 54 HIS B O 1
ATOM 2406 N N . TYR B 1 55 ? 29 -5.57 -1.393 1 95.31 55 TYR B N 1
ATOM 2407 C CA . TYR B 1 55 ? 27.672 -6.062 -1.055 1 95.31 55 TYR B CA 1
ATOM 2408 C C . TYR B 1 55 ? 27.609 -7.582 -1.149 1 95.31 55 TYR B C 1
ATOM 2410 O O . TYR B 1 55 ? 28.266 -8.18 -2.006 1 95.31 55 TYR B O 1
ATOM 2418 N N . GLU B 1 56 ? 26.797 -8.156 -0.313 1 94.06 56 GLU B N 1
ATOM 2419 C CA . GLU B 1 56 ? 26.672 -9.609 -0.25 1 94.06 56 GLU B CA 1
ATOM 2420 C C . GLU B 1 56 ? 25.828 -10.141 -1.405 1 94.06 56 GLU B C 1
ATOM 2422 O O . GLU B 1 56 ? 26.156 -11.18 -1.989 1 94.06 56 GLU B O 1
ATOM 2427 N N . ASP B 1 57 ? 24.734 -9.531 -1.681 1 93.25 57 ASP B N 1
ATOM 2428 C CA . ASP B 1 57 ? 23.797 -9.922 -2.734 1 93.25 57 ASP B CA 1
ATOM 2429 C C . ASP B 1 57 ? 22.922 -8.75 -3.16 1 93.25 57 ASP B C 1
ATOM 2431 O O . ASP B 1 57 ? 23.094 -7.633 -2.664 1 93.25 57 ASP B O 1
ATOM 2435 N N . LYS B 1 58 ? 22.109 -8.969 -4.066 1 91.38 58 LYS B N 1
ATOM 2436 C CA . LYS B 1 58 ? 21.281 -7.902 -4.609 1 91.38 58 LYS B CA 1
ATOM 2437 C C . LYS B 1 58 ? 20.375 -7.305 -3.533 1 91.38 58 LYS B C 1
ATOM 2439 O O . LYS B 1 58 ? 20.094 -6.105 -3.547 1 91.38 58 LYS B O 1
ATOM 2444 N N . ASP B 1 59 ? 19.953 -8.102 -2.615 1 92 59 ASP B N 1
ATOM 2445 C CA . ASP B 1 59 ? 19.062 -7.621 -1.569 1 92 59 ASP B CA 1
ATOM 2446 C C . ASP B 1 59 ? 19.781 -6.648 -0.637 1 92 59 ASP B C 1
ATOM 2448 O O . ASP B 1 59 ? 19.188 -5.668 -0.183 1 92 59 ASP B O 1
ATOM 2452 N N . ASP B 1 60 ? 20.953 -6.93 -0.443 1 94.06 60 ASP B N 1
ATOM 2453 C CA . ASP B 1 60 ? 21.766 -6.02 0.357 1 94.06 60 ASP B CA 1
ATOM 2454 C C . ASP B 1 60 ? 21.875 -4.648 -0.305 1 94.06 60 ASP B C 1
ATOM 2456 O O . ASP B 1 60 ? 21.734 -3.619 0.362 1 94.06 60 ASP B O 1
ATOM 2460 N N . ILE B 1 61 ? 22.031 -4.621 -1.581 1 94.25 61 ILE B N 1
ATOM 2461 C CA . ILE B 1 61 ? 22.125 -3.369 -2.324 1 94.25 61 ILE B CA 1
ATOM 2462 C C . ILE B 1 61 ? 20.781 -2.639 -2.285 1 94.25 61 ILE B C 1
ATOM 2464 O O . ILE B 1 61 ? 20.734 -1.429 -2.059 1 94.25 61 ILE B O 1
ATOM 2468 N N . ILE B 1 62 ? 19.781 -3.377 -2.469 1 92.69 62 ILE B N 1
ATOM 2469 C CA . ILE B 1 62 ? 18.438 -2.811 -2.547 1 92.69 62 ILE B CA 1
ATOM 2470 C C . ILE B 1 62 ? 18.047 -2.205 -1.199 1 92.69 62 ILE B C 1
ATOM 2472 O O . ILE B 1 62 ? 17.484 -1.115 -1.142 1 92.69 62 ILE B O 1
ATOM 2476 N N . GLN B 1 63 ? 18.375 -2.869 -0.164 1 92.31 63 GLN B N 1
ATOM 2477 C CA . GLN B 1 63 ? 18.094 -2.348 1.169 1 92.31 63 GLN B CA 1
ATOM 2478 C C . GLN B 1 63 ? 18.859 -1.051 1.426 1 92.31 63 GLN B C 1
ATOM 2480 O O . GLN B 1 63 ? 18.297 -0.096 1.975 1 92.31 63 GLN B O 1
ATOM 2485 N N . THR B 1 64 ? 20.078 -1.097 1.03 1 92.06 64 THR B N 1
ATOM 2486 C CA . THR B 1 64 ? 20.891 0.101 1.18 1 92.06 64 THR B CA 1
ATOM 2487 C C . THR B 1 64 ? 20.312 1.256 0.366 1 92.06 64 THR B C 1
ATOM 2489 O O . THR B 1 64 ? 20.281 2.396 0.833 1 92.06 64 THR B O 1
ATOM 2492 N N . LEU B 1 65 ? 19.875 0.923 -0.8 1 90 65 LEU B N 1
ATOM 2493 C CA . LEU B 1 65 ? 19.25 1.919 -1.661 1 90 65 LEU B CA 1
ATOM 2494 C C . LEU B 1 65 ? 18 2.508 -0.998 1 90 65 LEU B C 1
ATOM 2496 O O . LEU B 1 65 ? 17.828 3.729 -0.979 1 90 65 LEU B O 1
ATOM 2500 N N . LEU B 1 66 ? 17.188 1.715 -0.427 1 90 66 LEU B N 1
ATOM 2501 C CA . LEU B 1 66 ? 15.977 2.16 0.248 1 90 66 LEU B CA 1
ATOM 2502 C C . LEU B 1 66 ? 16.312 3.115 1.39 1 90 66 LEU B C 1
ATOM 2504 O O . LEU B 1 66 ? 15.68 4.168 1.523 1 90 66 LEU B O 1
ATOM 2508 N N . ASP B 1 67 ? 17.266 2.721 2.131 1 90.5 67 ASP B N 1
ATOM 2509 C CA . ASP B 1 67 ? 17.688 3.535 3.268 1 90.5 67 ASP B CA 1
ATOM 2510 C C . ASP B 1 67 ? 18.203 4.898 2.809 1 90.5 67 ASP B C 1
ATOM 2512 O O . ASP B 1 67 ? 17.859 5.926 3.393 1 90.5 67 ASP B O 1
ATOM 2516 N N . GLN B 1 68 ? 18.938 4.859 1.802 1 87.19 68 GLN B N 1
ATOM 2517 C CA . GLN B 1 68 ? 19.547 6.094 1.317 1 87.19 68 GLN B CA 1
ATOM 2518 C C . GLN B 1 68 ? 18.5 7.023 0.708 1 87.19 68 GLN B C 1
ATOM 2520 O O . GLN B 1 68 ? 18.562 8.242 0.913 1 87.19 68 GLN B O 1
ATOM 2525 N N . VAL B 1 69 ? 17.641 6.48 -0.083 1 85.25 69 VAL B N 1
ATOM 2526 C CA . VAL B 1 69 ? 16.594 7.285 -0.714 1 85.25 69 VAL B CA 1
ATOM 2527 C C . VAL B 1 69 ? 15.742 7.957 0.358 1 85.25 69 VAL B C 1
ATOM 2529 O O . VAL B 1 69 ? 15.461 9.156 0.272 1 85.25 69 VAL B O 1
ATOM 2532 N N . LEU B 1 70 ? 15.398 7.266 1.387 1 89.38 70 LEU B N 1
ATOM 2533 C CA . LEU B 1 70 ? 14.609 7.855 2.459 1 89.38 70 LEU B CA 1
ATOM 2534 C C . LEU B 1 70 ? 15.398 8.945 3.182 1 89.38 70 LEU B C 1
ATOM 2536 O O . LEU B 1 70 ? 14.859 10.008 3.484 1 89.38 70 LEU B O 1
ATOM 2540 N N . ALA B 1 71 ? 16.609 8.578 3.475 1 88.62 71 ALA B N 1
ATOM 2541 C CA . ALA B 1 71 ? 17.438 9.555 4.172 1 88.62 71 ALA B CA 1
ATOM 2542 C C . ALA B 1 71 ? 17.516 10.867 3.4 1 88.62 71 ALA B C 1
ATOM 2544 O O . ALA B 1 71 ? 17.438 11.945 3.99 1 88.62 71 ALA B O 1
ATOM 2545 N N . GLU B 1 72 ? 17.625 10.773 2.178 1 83.81 72 GLU B N 1
ATOM 2546 C CA . GLU B 1 72 ? 17.703 11.969 1.335 1 83.81 72 GLU B CA 1
ATOM 2547 C C . GLU B 1 72 ? 16.375 12.727 1.338 1 83.81 72 GLU B C 1
ATOM 2549 O O . GLU B 1 72 ? 16.359 13.953 1.396 1 83.81 72 GLU B O 1
ATOM 2554 N N . LEU B 1 73 ? 15.312 12.039 1.248 1 86.94 73 LEU B N 1
ATOM 2555 C CA . LEU B 1 73 ? 13.992 12.656 1.281 1 86.94 73 LEU B CA 1
ATOM 2556 C C . LEU B 1 73 ? 13.766 13.383 2.604 1 86.94 73 LEU B C 1
ATOM 2558 O O . LEU B 1 73 ? 13.305 14.531 2.617 1 86.94 73 LEU B O 1
ATOM 2562 N N . LEU B 1 74 ? 14.141 12.719 3.686 1 91.69 74 LEU B N 1
ATOM 2563 C CA . LEU B 1 74 ? 13.953 13.312 5.004 1 91.69 74 LEU B CA 1
ATOM 2564 C C . LEU B 1 74 ? 14.828 14.547 5.172 1 91.69 74 LEU B C 1
ATOM 2566 O O . LEU B 1 74 ? 14.398 15.539 5.77 1 91.69 74 LEU B O 1
ATOM 2570 N N . SER B 1 75 ? 16.031 14.461 4.656 1 90.44 75 SER B N 1
ATOM 2571 C CA . SER B 1 75 ? 16.922 15.617 4.711 1 90.44 75 SER B CA 1
ATOM 2572 C C . SER B 1 75 ? 16.359 16.781 3.914 1 90.44 75 SER B C 1
ATOM 2574 O O . SER B 1 75 ? 16.328 17.922 4.402 1 90.44 75 SER B O 1
ATOM 2576 N N . GLU B 1 76 ? 15.828 16.547 2.799 1 86.25 76 GLU B N 1
ATOM 2577 C CA . GLU B 1 76 ? 15.352 17.578 1.881 1 86.25 76 GLU B CA 1
ATOM 2578 C C . GLU B 1 76 ? 14.102 18.25 2.418 1 86.25 76 GLU B C 1
ATOM 2580 O O . GLU B 1 76 ? 13.992 19.484 2.391 1 86.25 76 GLU B O 1
ATOM 2585 N N . TYR B 1 77 ? 13.219 17.531 2.924 1 90.56 77 TYR B N 1
ATOM 2586 C CA . TYR B 1 77 ? 11.898 18.094 3.191 1 90.56 77 TYR B CA 1
ATOM 2587 C C . TYR B 1 77 ? 11.742 18.438 4.668 1 90.56 77 TYR B C 1
ATOM 2589 O O . TYR B 1 77 ? 10.852 19.219 5.039 1 90.56 77 TYR B O 1
ATOM 2597 N N . PHE B 1 78 ? 12.617 17.859 5.559 1 92.31 78 PHE B N 1
ATOM 2598 C CA . PHE B 1 78 ? 12.398 18.078 6.984 1 92.31 78 PHE B CA 1
ATOM 2599 C C . PHE B 1 78 ? 13.672 18.609 7.645 1 92.31 78 PHE B C 1
ATOM 2601 O O . PHE B 1 78 ? 13.695 19.75 8.125 1 92.31 78 PHE B O 1
ATOM 2608 N N . ARG B 1 79 ? 14.68 17.922 7.602 1 89.5 79 ARG B N 1
ATOM 2609 C CA . ARG B 1 79 ? 15.859 18.188 8.422 1 89.5 79 ARG B CA 1
ATOM 2610 C C . ARG B 1 79 ? 16.609 19.422 7.93 1 89.5 79 ARG B C 1
ATOM 2612 O O . ARG B 1 79 ? 17.109 20.203 8.727 1 89.5 79 ARG B O 1
ATOM 2619 N N . ASP B 1 80 ? 16.688 19.562 6.633 1 84.88 80 ASP B N 1
ATOM 2620 C CA . ASP B 1 80 ? 17.5 20.641 6.086 1 84.88 80 ASP B CA 1
ATOM 2621 C C . ASP B 1 80 ? 16.625 21.781 5.57 1 84.88 80 ASP B C 1
ATOM 2623 O O . ASP B 1 80 ? 17.125 22.703 4.922 1 84.88 80 ASP B O 1
ATOM 2627 N N . SER B 1 81 ? 15.359 21.703 5.84 1 85.69 81 SER B N 1
ATOM 2628 C CA . SER B 1 81 ? 14.445 22.734 5.379 1 85.69 81 SER B CA 1
ATOM 2629 C C . SER B 1 81 ? 14.375 23.891 6.371 1 85.69 81 SER B C 1
ATOM 2631 O O . SER B 1 81 ? 14.281 23.672 7.582 1 85.69 81 SER B O 1
ATOM 2633 N N . ASP B 1 82 ? 14.43 25.062 5.816 1 86.94 82 ASP B N 1
ATOM 2634 C CA . ASP B 1 82 ? 14.281 26.25 6.645 1 86.94 82 ASP B CA 1
ATOM 2635 C C . ASP B 1 82 ? 12.82 26.703 6.688 1 86.94 82 ASP B C 1
ATOM 2637 O O . ASP B 1 82 ? 12.508 27.734 7.289 1 86.94 82 ASP B O 1
ATOM 2641 N N . ASP B 1 83 ? 12.016 25.953 6.133 1 87.19 83 ASP B N 1
ATOM 2642 C CA . ASP B 1 83 ? 10.602 26.297 6.07 1 87.19 83 ASP B CA 1
ATOM 2643 C C . ASP B 1 83 ? 9.93 26.125 7.43 1 87.19 83 ASP B C 1
ATOM 2645 O O . ASP B 1 83 ? 10.438 25.406 8.289 1 87.19 83 ASP B O 1
ATOM 2649 N N . ASP B 1 84 ? 8.93 26.906 7.613 1 91.25 84 ASP B N 1
ATOM 2650 C CA . ASP B 1 84 ? 8.109 26.625 8.789 1 91.25 84 ASP B CA 1
ATOM 2651 C C . ASP B 1 84 ? 7.406 25.266 8.664 1 91.25 84 ASP B C 1
ATOM 2653 O O . ASP B 1 84 ? 7.355 24.688 7.578 1 91.25 84 ASP B O 1
ATOM 2657 N N . PRO B 1 85 ? 6.879 24.75 9.727 1 91.12 85 PRO B N 1
ATOM 2658 C CA . PRO B 1 85 ? 6.309 23.406 9.742 1 91.12 85 PRO B CA 1
ATOM 2659 C C . PRO B 1 85 ? 5.199 23.219 8.711 1 91.12 85 PRO B C 1
ATOM 2661 O O . PRO B 1 85 ? 5.105 22.156 8.086 1 91.12 85 PRO B O 1
ATOM 2664 N N . ALA B 1 86 ? 4.402 24.188 8.586 1 90.75 86 ALA B N 1
ATOM 2665 C CA . ALA B 1 86 ? 3.311 24.094 7.625 1 90.75 86 ALA B CA 1
ATOM 2666 C C . ALA B 1 86 ? 3.844 23.938 6.203 1 90.75 86 ALA B C 1
ATOM 2668 O O . ALA B 1 86 ? 3.365 23.094 5.441 1 90.75 86 ALA B O 1
ATOM 2669 N N . ARG B 1 87 ? 4.809 24.688 5.867 1 91.12 87 ARG B N 1
ATOM 2670 C CA . ARG B 1 87 ? 5.398 24.641 4.531 1 91.12 87 ARG B CA 1
ATOM 2671 C C . ARG B 1 87 ? 6.164 23.328 4.324 1 91.12 87 ARG B C 1
ATOM 2673 O O . ARG B 1 87 ? 6.172 22.781 3.223 1 91.12 87 ARG B O 1
ATOM 2680 N N . ARG B 1 88 ? 6.789 22.844 5.305 1 92.38 88 ARG B N 1
ATOM 2681 C CA . ARG B 1 88 ? 7.48 21.562 5.219 1 92.38 88 ARG B CA 1
ATOM 2682 C C . ARG B 1 88 ? 6.508 20.438 4.863 1 92.38 88 ARG B C 1
ATOM 2684 O O . ARG B 1 88 ? 6.766 19.656 3.945 1 92.38 88 ARG B O 1
ATOM 2691 N N . LEU B 1 89 ? 5.406 20.375 5.562 1 92.62 89 LEU B N 1
ATOM 2692 C CA . LEU B 1 89 ? 4.41 19.344 5.305 1 92.62 89 LEU B CA 1
ATOM 2693 C C . LEU B 1 89 ? 3.781 19.531 3.928 1 92.62 89 LEU B C 1
ATOM 2695 O O . LEU B 1 89 ? 3.529 18.547 3.221 1 92.62 89 LEU B O 1
ATOM 2699 N N . GLU B 1 90 ? 3.59 20.781 3.637 1 91.19 90 GLU B N 1
ATOM 2700 C CA . GLU B 1 90 ? 3.049 21.094 2.316 1 91.19 90 GLU B CA 1
ATOM 2701 C C . GLU B 1 90 ? 3.961 20.562 1.21 1 91.19 90 GLU B C 1
ATOM 2703 O O . GLU B 1 90 ? 3.5 19.906 0.281 1 91.19 90 GLU B O 1
ATOM 2708 N N . ASN B 1 91 ? 5.18 20.859 1.313 1 89.56 91 ASN B N 1
ATOM 2709 C CA . ASN B 1 91 ? 6.148 20.453 0.306 1 89.56 91 ASN B CA 1
ATOM 2710 C C . ASN B 1 91 ? 6.293 18.922 0.265 1 89.56 91 ASN B C 1
ATOM 2712 O O . ASN B 1 91 ? 6.395 18.344 -0.812 1 89.56 91 ASN B O 1
ATOM 2716 N N . PHE B 1 92 ? 6.301 18.359 1.35 1 92.5 92 PHE B N 1
ATOM 2717 C CA . PHE B 1 92 ? 6.441 16.906 1.402 1 92.5 92 PHE B CA 1
ATOM 2718 C C . PHE B 1 92 ? 5.23 16.219 0.779 1 92.5 92 PHE B C 1
ATOM 2720 O O . PHE B 1 92 ? 5.379 15.289 -0.011 1 92.5 92 PHE B O 1
ATOM 2727 N N . PHE B 1 93 ? 4.051 16.656 1.126 1 93.56 93 PHE B N 1
ATOM 2728 C CA . PHE B 1 93 ? 2.854 16.062 0.534 1 93.56 93 PHE B CA 1
ATOM 2729 C C . PHE B 1 93 ? 2.777 16.375 -0.956 1 93.56 93 PHE B C 1
ATOM 2731 O O . PHE B 1 93 ? 2.279 15.57 -1.741 1 93.56 93 PHE B O 1
ATOM 2738 N N . GLY B 1 94 ? 3.25 17.547 -1.34 1 88.38 94 GLY B N 1
ATOM 2739 C CA . GLY B 1 94 ? 3.383 17.812 -2.766 1 88.38 94 GLY B CA 1
ATOM 2740 C C . GLY B 1 94 ? 4.191 16.75 -3.49 1 88.38 94 GLY B 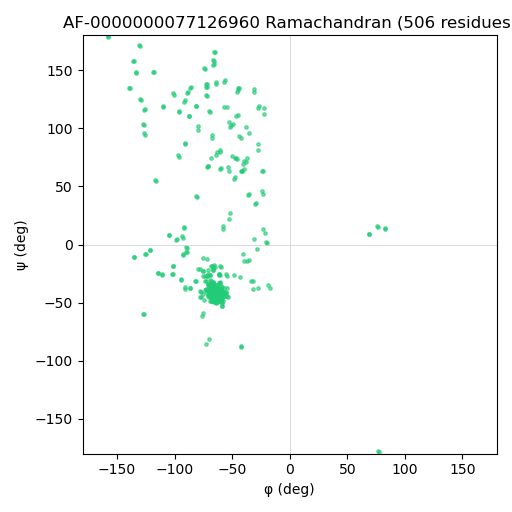C 1
ATOM 2741 O O . GLY B 1 94 ? 3.785 16.266 -4.547 1 88.38 94 GLY B O 1
ATOM 2742 N N . PHE B 1 95 ? 5.25 16.391 -2.934 1 86.81 95 PHE B N 1
ATOM 2743 C CA . PHE B 1 95 ? 6.098 15.336 -3.479 1 86.81 95 PHE B CA 1
ATOM 2744 C C . PHE B 1 95 ? 5.363 14 -3.48 1 86.81 95 PHE B C 1
ATOM 2746 O O . PHE B 1 95 ? 5.363 13.289 -4.488 1 86.81 95 PHE B O 1
ATOM 2753 N N . VAL B 1 96 ? 4.77 13.625 -2.359 1 91.31 96 VAL B N 1
ATOM 2754 C CA . VAL B 1 96 ? 4.066 12.359 -2.215 1 91.31 96 VAL B CA 1
ATOM 2755 C C . VAL B 1 96 ? 2.979 12.242 -3.281 1 91.31 96 VAL B C 1
ATOM 2757 O O . VAL B 1 96 ? 2.848 11.203 -3.934 1 91.31 96 VAL B O 1
ATOM 2760 N N . PHE B 1 97 ? 2.242 13.281 -3.496 1 90.69 97 PHE B N 1
ATOM 2761 C CA . PHE B 1 97 ? 1.127 13.25 -4.434 1 90.69 97 PHE B CA 1
ATOM 2762 C C . PHE B 1 97 ? 1.63 13.227 -5.875 1 90.69 97 PHE B C 1
ATOM 2764 O O . PHE B 1 97 ? 1.009 12.617 -6.746 1 90.69 97 PHE B O 1
ATOM 2771 N N . ALA B 1 98 ? 2.75 13.852 -6.082 1 85.94 98 ALA B N 1
ATOM 2772 C CA . ALA B 1 98 ? 3.369 13.75 -7.398 1 85.94 98 ALA B CA 1
ATOM 2773 C C . ALA B 1 98 ? 3.783 12.312 -7.699 1 85.94 98 ALA B C 1
ATOM 2775 O O . ALA B 1 98 ? 3.576 11.82 -8.812 1 85.94 98 ALA B O 1
ATOM 2776 N N . VAL B 1 99 ? 4.305 11.695 -6.77 1 86.25 99 VAL B N 1
ATOM 2777 C CA . VAL B 1 99 ? 4.73 10.305 -6.906 1 86.25 99 VAL B CA 1
ATOM 2778 C C . VAL B 1 99 ? 3.508 9.406 -7.082 1 86.25 99 VAL B C 1
ATOM 2780 O O . VAL B 1 99 ? 3.473 8.562 -7.98 1 86.25 99 VAL B O 1
ATOM 2783 N N . ALA B 1 100 ? 2.549 9.602 -6.234 1 89.38 100 ALA B N 1
ATOM 2784 C CA . ALA B 1 100 ? 1.348 8.773 -6.25 1 89.38 100 ALA B CA 1
ATOM 2785 C C . ALA B 1 100 ? 0.549 8.992 -7.535 1 89.38 100 ALA B C 1
ATOM 2787 O O . ALA B 1 100 ? -0.061 8.055 -8.055 1 89.38 100 ALA B O 1
ATOM 2788 N N . GLY B 1 101 ? 0.531 10.172 -7.992 1 86 101 GLY B N 1
ATOM 2789 C CA . GLY B 1 101 ? -0.271 10.523 -9.156 1 86 101 GLY B CA 1
ATOM 2790 C C . GLY B 1 101 ? 0.472 10.352 -10.461 1 86 101 GLY B C 1
ATOM 2791 O O . GLY B 1 101 ? -0.085 10.602 -11.539 1 86 101 GLY B O 1
ATOM 2792 N N . GLY B 1 102 ? 1.685 9.984 -10.391 1 78.5 102 GLY B N 1
ATOM 2793 C CA . GLY B 1 102 ? 2.477 9.82 -11.594 1 78.5 102 GLY B CA 1
ATOM 2794 C C . GLY B 1 102 ? 1.998 8.688 -12.477 1 78.5 102 GLY B C 1
ATOM 2795 O O . GLY B 1 102 ? 1.32 7.77 -12.008 1 78.5 102 GLY B O 1
ATOM 2796 N N . GLU B 1 103 ? 2.338 8.742 -13.734 1 75.81 103 GLU B N 1
ATOM 2797 C CA . GLU B 1 103 ? 1.944 7.707 -14.688 1 75.81 103 GLU B CA 1
ATOM 2798 C C . GLU B 1 103 ? 2.719 6.414 -14.461 1 75.81 103 GLU B C 1
ATOM 2800 O O . GLU B 1 103 ? 3.912 6.445 -14.148 1 75.81 103 GLU B O 1
ATOM 2805 N N . ILE B 1 104 ? 2.004 5.355 -14.555 1 72 104 ILE B N 1
ATOM 2806 C CA . ILE B 1 104 ? 2.637 4.047 -14.453 1 72 104 ILE B CA 1
ATOM 2807 C C . ILE B 1 104 ? 3.436 3.758 -15.719 1 72 104 ILE B C 1
ATOM 2809 O O . ILE B 1 104 ? 2.936 3.943 -16.828 1 72 104 ILE B O 1
ATOM 2813 N N . HIS B 1 105 ? 4.668 3.383 -15.531 1 66.38 105 HIS B N 1
ATOM 2814 C CA . HIS B 1 105 ? 5.527 3.012 -16.641 1 66.38 105 HIS B CA 1
ATOM 2815 C C . HIS B 1 105 ? 5.469 1.512 -16.922 1 66.38 105 HIS B C 1
ATOM 2817 O O . HIS B 1 105 ? 5.559 0.708 -15.984 1 66.38 105 HIS B O 1
ATOM 2823 N N . PRO B 1 106 ? 5.086 1.137 -18.234 1 61.09 106 PRO B N 1
ATOM 2824 C CA . PRO B 1 106 ? 5.07 -0.298 -18.516 1 61.09 106 PRO B CA 1
ATOM 2825 C C . PRO B 1 106 ? 6.453 -0.937 -18.422 1 61.09 106 PRO B C 1
ATOM 2827 O O . PRO B 1 106 ? 7.465 -0.261 -18.609 1 61.09 106 PRO B O 1
ATOM 2830 N N . GLU B 1 107 ? 6.512 -2.152 -17.797 1 55.41 107 GLU B N 1
ATOM 2831 C CA . GLU B 1 107 ? 7.762 -2.906 -17.844 1 55.41 107 GLU B CA 1
ATOM 2832 C C . GLU B 1 107 ? 8.242 -3.107 -19.266 1 55.41 107 GLU B C 1
ATOM 2834 O O . GLU B 1 107 ? 7.438 -3.342 -20.172 1 55.41 107 GLU B O 1
ATOM 2839 N N . GLU B 1 108 ? 9.367 -2.637 -19.703 1 48.16 108 GLU B N 1
ATOM 2840 C CA . GLU B 1 108 ? 9.898 -3.035 -21 1 48.16 108 GLU B CA 1
ATOM 2841 C C . GLU B 1 108 ? 10.148 -4.539 -21.047 1 48.16 108 GLU B C 1
ATOM 2843 O O . GLU B 1 108 ? 10.938 -5.074 -20.266 1 48.16 108 GLU B O 1
ATOM 2848 N N . ASN B 1 109 ? 9.148 -5.406 -21.281 1 40.94 109 ASN B N 1
ATOM 2849 C CA . ASN B 1 109 ? 9.344 -6.82 -21.578 1 40.94 109 ASN B CA 1
ATOM 2850 C C . ASN B 1 109 ? 10.391 -7.027 -22.656 1 40.94 109 ASN B C 1
ATOM 2852 O O . ASN B 1 109 ? 10.086 -6.891 -23.844 1 40.94 109 ASN B O 1
ATOM 2856 N N . THR B 1 110 ? 11.562 -6.684 -22.75 1 37.78 110 THR B N 1
ATOM 2857 C CA . THR B 1 110 ? 12.438 -7.176 -23.812 1 37.78 110 THR B CA 1
ATOM 2858 C C . THR B 1 110 ? 12.562 -8.695 -23.75 1 37.78 110 THR B C 1
ATOM 2860 O O . THR B 1 110 ? 13.312 -9.234 -22.938 1 37.78 110 THR B O 1
ATOM 2863 N N . ALA B 1 111 ? 11.594 -9.508 -23.969 1 34.31 111 ALA B N 1
ATOM 2864 C CA . ALA B 1 111 ? 11.906 -10.828 -24.5 1 34.31 111 ALA B CA 1
ATOM 2865 C C . ALA B 1 111 ? 12.953 -10.75 -25.609 1 34.31 111 ALA B C 1
ATOM 2867 O O . ALA B 1 111 ? 13.203 -11.727 -26.312 1 34.31 111 ALA B O 1
ATOM 2868 N N . GLY B 1 112 ? 13.219 -9.688 -26.484 1 31.53 112 GLY B N 1
ATOM 2869 C CA . GLY B 1 112 ? 14.258 -9.953 -27.469 1 31.53 112 GLY B CA 1
ATOM 2870 C C . GLY B 1 112 ? 15.492 -10.602 -26.875 1 31.53 112 GLY B C 1
ATOM 2871 O O . GLY B 1 112 ? 15.758 -10.461 -25.672 1 31.53 112 GLY B O 1
ATOM 2872 N N . THR B 1 113 ? 15.938 -11.734 -27.594 1 29.78 113 THR B N 1
ATOM 2873 C CA . THR B 1 113 ? 17.312 -12.227 -27.672 1 29.78 113 THR B CA 1
ATOM 2874 C C . THR B 1 113 ? 18.297 -11.109 -27.359 1 29.78 113 THR B C 1
ATOM 2876 O O . THR B 1 113 ? 18.125 -9.977 -27.812 1 29.78 113 THR B O 1
ATOM 2879 N N . GLY B 1 114 ? 18.938 -11.133 -26.406 1 28.81 114 GLY B N 1
ATOM 2880 C CA . GLY B 1 114 ? 20.266 -10.539 -26.234 1 28.81 114 GLY B CA 1
ATOM 2881 C C . GLY B 1 114 ? 21.078 -10.516 -27.5 1 28.81 114 GLY B C 1
ATOM 2882 O O . GLY B 1 114 ? 22.297 -10.391 -27.453 1 28.81 114 GLY B O 1
ATOM 2883 N N . GLU B 1 115 ? 20.578 -10.914 -28.688 1 27.52 115 GLU B N 1
ATOM 2884 C CA . GLU B 1 115 ? 21.719 -10.445 -29.453 1 27.52 115 GLU B CA 1
ATOM 2885 C C . GLU B 1 115 ? 21.875 -8.93 -29.344 1 27.52 115 GLU B C 1
ATOM 2887 O O . GLU B 1 115 ? 20.969 -8.172 -29.688 1 27.52 115 GLU B O 1
ATOM 2892 N N . CYS B 1 116 ? 22.469 -8.5 -28.203 1 28.22 116 CYS B N 1
ATOM 2893 C CA . CYS B 1 116 ? 23.312 -7.32 -28.406 1 28.22 116 CYS B CA 1
ATOM 2894 C C . CYS B 1 116 ? 23.766 -7.203 -29.859 1 28.22 116 CYS B C 1
ATOM 2896 O O . CYS B 1 116 ? 24.672 -7.906 -30.281 1 28.22 116 CYS B O 1
ATOM 2898 N N . ASP B 1 117 ? 22.859 -7.438 -30.781 1 26.84 117 ASP B N 1
ATOM 2899 C CA . ASP B 1 117 ? 23.469 -6.922 -32 1 26.84 117 ASP B CA 1
ATOM 2900 C C . ASP B 1 117 ? 24.125 -5.566 -31.766 1 26.84 117 ASP B C 1
ATOM 2902 O O . ASP B 1 117 ? 23.469 -4.617 -31.344 1 26.84 117 ASP B O 1
ATOM 2906 N N . ASP B 1 118 ? 25.469 -5.5 -31.453 1 27.56 118 ASP B N 1
ATOM 2907 C CA . ASP B 1 118 ? 26.578 -4.547 -31.578 1 27.56 118 ASP B CA 1
ATOM 2908 C C . ASP B 1 118 ? 26.25 -3.463 -32.594 1 27.56 118 ASP B C 1
ATOM 2910 O O . ASP B 1 118 ? 26.984 -2.488 -32.75 1 27.56 118 ASP B O 1
ATOM 2914 N N . THR B 1 119 ? 25.562 -3.785 -33.688 1 26.47 119 THR B N 1
ATOM 2915 C CA . THR B 1 119 ? 25.734 -2.838 -34.781 1 26.47 119 THR B CA 1
ATOM 2916 C C . THR B 1 119 ? 24.922 -1.57 -34.531 1 26.47 119 THR B C 1
ATOM 2918 O O . THR B 1 119 ? 25.359 -0.47 -34.906 1 26.47 119 THR B O 1
ATOM 2921 N N . HIS B 1 120 ? 23.609 -1.534 -34.406 1 26.48 120 HIS B N 1
ATOM 2922 C CA . HIS B 1 120 ? 23.156 -0.15 -34.5 1 26.48 120 HIS B CA 1
ATOM 2923 C C . HIS B 1 120 ? 23.344 0.576 -33.188 1 26.48 120 HIS B C 1
ATOM 2925 O O . HIS B 1 120 ? 22.469 0.502 -32.312 1 26.48 120 HIS B O 1
ATOM 2931 N N . LEU B 1 121 ? 24.469 0.54 -32.219 1 25.75 121 LEU B N 1
ATOM 2932 C CA . LEU B 1 121 ? 25.125 1.698 -31.641 1 25.75 121 LEU B CA 1
ATOM 2933 C C . LEU B 1 121 ? 24.938 2.932 -32.531 1 25.75 121 LEU B C 1
ATOM 2935 O O . LEU B 1 121 ? 25.844 3.756 -32.625 1 25.75 121 LEU B O 1
ATOM 2939 N N . GLY B 1 122 ? 24.109 2.92 -33.438 1 25.38 122 GLY B N 1
ATOM 2940 C CA . GLY B 1 122 ? 24 4.262 -34 1 25.38 122 GLY B CA 1
ATOM 2941 C C . GLY B 1 122 ? 23.625 5.305 -32.969 1 25.38 122 GLY B C 1
ATOM 2942 O O . GLY B 1 122 ? 23.094 4.973 -31.891 1 25.38 122 GLY B O 1
ATOM 2943 N N . THR B 1 123 ? 24.188 6.645 -32.906 1 25.17 123 THR B N 1
ATOM 2944 C CA . THR B 1 123 ? 24.188 7.977 -32.312 1 25.17 123 THR B CA 1
ATOM 2945 C C . THR B 1 123 ? 22.766 8.414 -31.969 1 25.17 123 THR B C 1
ATOM 2947 O O . THR B 1 123 ? 22.531 9.578 -31.625 1 25.17 123 THR B O 1
ATOM 2950 N N . GLU B 1 124 ? 21.781 7.797 -32.406 1 27.83 124 GLU B N 1
ATOM 2951 C CA . GLU B 1 124 ? 20.641 8.68 -32.125 1 27.83 124 GLU B CA 1
ATOM 2952 C C . GLU B 1 124 ? 20.359 8.773 -30.641 1 27.83 124 GLU B C 1
ATOM 2954 O O . GLU B 1 124 ? 20.375 7.762 -29.938 1 27.83 124 GLU B O 1
ATOM 2959 N N . GLU B 1 125 ? 20.547 10.008 -29.938 1 26.67 125 GLU B N 1
ATOM 2960 C CA . GLU B 1 125 ? 20.234 10.742 -28.703 1 26.67 125 GLU B CA 1
ATOM 2961 C C . GLU B 1 125 ? 18.891 10.312 -28.141 1 26.67 125 GLU B C 1
ATOM 2963 O O . GLU B 1 125 ? 17.828 10.734 -28.625 1 26.67 125 GLU B O 1
ATOM 2968 N N . THR B 1 126 ? 18.547 9.211 -28.234 1 29.41 126 THR B N 1
ATOM 2969 C CA . THR B 1 126 ? 17.281 9.039 -27.547 1 29.41 126 THR B CA 1
ATOM 2970 C C . THR B 1 126 ? 17.328 9.703 -26.172 1 29.41 126 THR B C 1
ATOM 2972 O O . THR B 1 126 ? 18.062 9.258 -25.281 1 29.41 126 THR B O 1
ATOM 2975 N N . THR B 1 127 ? 17.281 11.07 -26.062 1 28.11 127 THR B N 1
ATOM 2976 C CA . THR B 1 127 ? 17.031 12.07 -25.031 1 28.11 127 THR B CA 1
ATOM 2977 C C . THR B 1 127 ? 15.961 11.586 -24.047 1 28.11 127 THR B C 1
ATOM 2979 O O . THR B 1 127 ? 14.781 11.516 -24.406 1 28.11 127 THR B O 1
ATOM 2982 N N . MET B 1 128 ? 15.922 10.578 -23.641 1 30.42 128 MET B N 1
ATOM 2983 C CA . MET B 1 128 ? 15.055 10.43 -22.469 1 30.42 128 MET B CA 1
ATOM 2984 C C . MET B 1 128 ? 15.031 11.719 -21.656 1 30.42 128 MET B C 1
ATOM 2986 O O . MET B 1 128 ? 16.016 12.445 -21.609 1 30.42 128 MET B O 1
ATOM 2990 N N . CYS B 1 129 ? 13.789 12.32 -21.219 1 30.02 129 CYS B N 1
ATOM 2991 C CA . CYS B 1 129 ? 13.555 13.719 -20.859 1 30.02 129 CYS B CA 1
ATOM 2992 C C . CYS B 1 129 ? 14.57 14.195 -19.828 1 30.02 129 CYS B C 1
ATOM 2994 O O . CYS B 1 129 ? 14.367 14.031 -18.625 1 30.02 129 CYS B O 1
ATOM 2996 N N . ILE B 1 130 ? 15.711 13.711 -19.719 1 30.5 130 ILE B N 1
ATOM 2997 C CA . ILE B 1 130 ? 16.719 14.617 -19.172 1 30.5 130 ILE B CA 1
ATOM 2998 C C . ILE B 1 130 ? 16.734 15.906 -20 1 30.5 130 ILE B C 1
ATOM 3000 O O . ILE B 1 130 ? 17.156 15.906 -21.156 1 30.5 130 ILE B O 1
ATOM 3004 N N . ASP B 1 131 ? 15.734 16.75 -20.031 1 29.55 131 ASP B N 1
ATOM 3005 C CA . ASP B 1 131 ? 16.062 18.062 -20.578 1 29.55 131 ASP B CA 1
ATOM 3006 C C . ASP B 1 131 ? 17.469 18.5 -20.172 1 29.55 131 ASP B C 1
ATOM 3008 O O . ASP B 1 131 ? 17.734 18.75 -19 1 29.55 131 ASP B O 1
ATOM 3012 N N . SER B 1 132 ? 18.438 18.016 -20.672 1 29.75 132 SER B N 1
ATOM 3013 C CA . SER B 1 132 ? 19.812 18.5 -20.766 1 29.75 132 SER B CA 1
ATOM 3014 C C . SER B 1 132 ? 19.859 20 -21.031 1 29.75 132 SER B C 1
ATOM 3016 O O . SER B 1 132 ? 20.922 20.547 -21.344 1 29.75 132 SER B O 1
ATOM 3018 N N . GLU B 1 133 ? 18.766 20.672 -21.422 1 30.3 133 GLU B N 1
ATOM 3019 C CA . GLU B 1 133 ? 19.25 22.047 -21.609 1 30.3 133 GLU B CA 1
ATOM 3020 C C . GLU B 1 133 ? 19.859 22.594 -20.328 1 30.3 133 GLU B C 1
ATOM 3022 O O . GLU B 1 133 ? 19.219 23.359 -19.609 1 30.3 133 GLU B O 1
ATOM 3027 N N . THR B 1 134 ? 20.156 21.797 -19.297 1 30.19 134 THR B N 1
ATOM 3028 C CA . THR B 1 134 ? 20.984 22.672 -18.484 1 30.19 134 THR B CA 1
ATOM 3029 C C . THR B 1 134 ? 22.125 23.266 -19.297 1 30.19 134 THR B C 1
ATOM 3031 O O . THR B 1 134 ? 22.828 22.547 -20.016 1 30.19 134 THR B O 1
ATOM 3034 N N . ASN B 1 135 ? 22.094 24.516 -19.688 1 29.69 135 ASN B N 1
ATOM 3035 C CA . ASN B 1 135 ? 23.203 25.344 -20.125 1 29.69 135 ASN B CA 1
ATOM 3036 C C . ASN B 1 135 ? 24.531 24.891 -19.516 1 29.69 135 ASN B C 1
ATOM 3038 O O . ASN B 1 135 ? 24.609 24.656 -18.312 1 29.69 135 ASN B O 1
ATOM 3042 N N . ALA B 1 136 ? 25.609 24.469 -20.234 1 30.31 136 ALA B N 1
ATOM 3043 C CA . ALA B 1 136 ? 27.031 24.172 -20.062 1 30.31 136 ALA B CA 1
ATOM 3044 C C . ALA B 1 136 ? 27.656 25.062 -19 1 30.31 136 ALA B C 1
ATOM 3046 O O . ALA B 1 136 ? 28.719 24.75 -18.469 1 30.31 136 ALA B O 1
ATOM 3047 N N . ASN B 1 137 ? 27.297 26.266 -18.938 1 29.17 137 ASN B N 1
ATOM 3048 C CA . ASN B 1 137 ? 28.172 27.203 -18.25 1 29.17 137 ASN B CA 1
ATOM 3049 C C . ASN B 1 137 ? 28.094 27.047 -16.734 1 29.17 137 ASN B C 1
ATOM 3051 O O . ASN B 1 137 ? 28.844 27.688 -16 1 29.17 137 ASN B O 1
ATOM 3055 N N . GLU B 1 138 ? 26.891 26.875 -16.094 1 32.56 138 GLU B N 1
ATOM 3056 C CA . GLU B 1 138 ? 27.125 27.109 -14.672 1 32.56 138 GLU B CA 1
ATOM 3057 C C . GLU B 1 138 ? 27.75 25.875 -14.008 1 32.56 138 GLU B C 1
ATOM 3059 O O . GLU B 1 138 ? 27.203 24.781 -14.109 1 32.56 138 GLU B O 1
ATOM 3064 N N . ASP B 1 139 ? 29.016 25.656 -13.734 1 3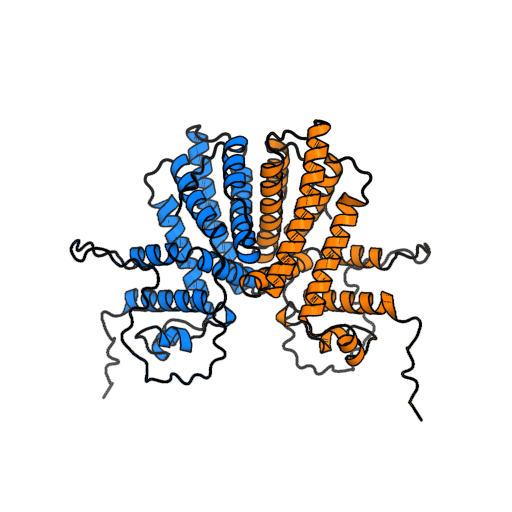3.12 139 ASP B N 1
ATOM 3065 C CA . ASP B 1 139 ? 30.016 24.984 -12.906 1 33.12 139 ASP B CA 1
ATOM 3066 C C . ASP B 1 139 ? 29.406 24.516 -11.586 1 33.12 139 ASP B C 1
ATOM 3068 O O . ASP B 1 139 ? 30.109 24.422 -10.57 1 33.12 139 ASP B O 1
ATOM 3072 N N . ILE B 1 140 ? 28.109 24.719 -11.352 1 32.94 140 ILE B N 1
ATOM 3073 C CA . ILE B 1 140 ? 27.812 24.297 -9.984 1 32.94 140 ILE B CA 1
ATOM 3074 C C . ILE B 1 140 ? 27.969 22.781 -9.867 1 32.94 140 ILE B C 1
ATOM 3076 O O . ILE B 1 140 ? 27.281 22.031 -10.555 1 32.94 140 ILE B O 1
ATOM 3080 N N . VAL B 1 141 ? 29.078 22.219 -9.523 1 32.72 141 VAL B N 1
ATOM 3081 C CA . VAL B 1 141 ? 29.391 20.922 -8.93 1 32.72 141 VAL B CA 1
ATOM 3082 C C . VAL B 1 141 ? 28.172 20.391 -8.188 1 32.72 141 VAL B C 1
ATOM 3084 O O . VAL B 1 141 ? 27.859 20.828 -7.078 1 32.72 141 VAL B O 1
ATOM 3087 N N . SER B 1 142 ? 27.062 20.109 -8.852 1 37.28 142 SER B N 1
ATOM 3088 C CA . SER B 1 142 ? 25.953 19.406 -8.203 1 37.28 142 SER B CA 1
ATOM 3089 C C . SER B 1 142 ? 26.438 18.156 -7.48 1 37.28 142 SER B C 1
ATOM 3091 O O . SER B 1 142 ? 27.141 17.328 -8.062 1 37.28 142 SER B O 1
ATOM 3093 N N . SER B 1 143 ? 26.547 18.172 -6.184 1 42.59 143 SER B N 1
ATOM 3094 C CA . SER B 1 143 ? 26.938 17.031 -5.375 1 42.59 143 SER B CA 1
ATOM 3095 C C . SER B 1 143 ? 26.203 15.766 -5.805 1 42.59 143 SER B C 1
ATOM 3097 O O . SER B 1 143 ? 25.094 15.844 -6.363 1 42.59 143 SER B O 1
ATOM 3099 N N . PRO B 1 144 ? 26.891 14.742 -5.957 1 41.69 144 PRO B N 1
ATOM 3100 C CA . PRO B 1 144 ? 26.266 13.453 -6.27 1 41.69 144 PRO B CA 1
ATOM 3101 C C . PRO B 1 144 ? 24.875 13.305 -5.645 1 41.69 144 PRO B C 1
ATOM 3103 O O . PRO B 1 144 ? 24 12.633 -6.207 1 41.69 144 PRO B O 1
ATOM 3106 N N . SER B 1 145 ? 24.719 13.93 -4.523 1 46.16 145 SER B N 1
ATOM 3107 C CA . SER B 1 145 ? 23.438 13.898 -3.832 1 46.16 145 SER B CA 1
ATOM 3108 C C . SER B 1 145 ? 22.359 14.609 -4.637 1 46.16 145 SER B C 1
ATOM 3110 O O . SER B 1 145 ? 21.219 14.148 -4.695 1 46.16 145 SER B O 1
ATOM 3112 N N . ASP B 1 146 ? 22.797 15.68 -5.27 1 47.62 146 ASP B N 1
ATOM 3113 C CA . ASP B 1 146 ? 21.844 16.5 -6.012 1 47.62 146 ASP B CA 1
ATOM 3114 C C . ASP B 1 146 ? 21.344 15.766 -7.258 1 47.62 146 ASP B C 1
ATOM 3116 O O . ASP B 1 146 ? 20.188 15.906 -7.645 1 47.62 146 ASP B O 1
ATOM 3120 N N . THR B 1 147 ? 22.234 15.055 -7.824 1 43.84 147 THR B N 1
ATOM 3121 C CA . THR B 1 147 ? 21.906 14.328 -9.039 1 43.84 147 THR B CA 1
ATOM 3122 C C . THR B 1 147 ? 20.906 13.211 -8.75 1 43.84 147 THR B C 1
ATOM 3124 O O . THR B 1 147 ? 19.938 13.016 -9.492 1 43.84 147 THR B O 1
ATOM 3127 N N . ALA B 1 148 ? 21.203 12.547 -7.742 1 44.75 148 ALA B N 1
ATOM 3128 C CA . ALA B 1 148 ? 20.281 11.484 -7.371 1 44.75 148 ALA B CA 1
ATOM 3129 C C . ALA B 1 148 ? 18.875 12.047 -7.105 1 44.75 148 ALA B C 1
ATOM 3131 O O . ALA B 1 148 ? 17.875 11.43 -7.473 1 44.75 148 ALA B O 1
ATOM 3132 N N . LYS B 1 149 ? 18.906 13.266 -6.5 1 48.09 149 LYS B N 1
ATOM 3133 C CA . LYS B 1 149 ? 17.656 13.961 -6.23 1 48.09 149 LYS B CA 1
ATOM 3134 C C . LYS B 1 149 ? 16.875 14.211 -7.516 1 48.09 149 LYS B C 1
ATOM 3136 O O . LYS B 1 149 ? 15.664 13.992 -7.562 1 48.09 149 LYS B O 1
ATOM 3141 N N . LYS B 1 150 ? 17.656 14.711 -8.484 1 50.5 150 LYS B N 1
ATOM 3142 C CA . LYS B 1 150 ? 17.047 15.078 -9.758 1 50.5 150 LYS B CA 1
ATOM 3143 C C . LYS B 1 150 ? 16.562 13.836 -10.508 1 50.5 150 LYS B C 1
ATOM 3145 O O . LYS B 1 150 ? 15.484 13.852 -11.117 1 50.5 150 LYS B O 1
ATOM 3150 N N . GLU B 1 151 ? 17.344 12.844 -10.414 1 52.62 151 GLU B N 1
ATOM 3151 C CA . GLU B 1 151 ? 16.969 11.625 -11.117 1 52.62 151 GLU B CA 1
ATOM 3152 C C . GLU B 1 151 ? 15.758 10.961 -10.469 1 52.62 151 GLU B C 1
ATOM 3154 O O . GLU B 1 151 ? 14.906 10.406 -11.164 1 52.62 151 GLU B O 1
ATOM 3159 N N . PHE B 1 152 ? 15.734 11.086 -9.195 1 54.62 152 PHE B N 1
ATOM 3160 C CA . PHE B 1 152 ? 14.586 10.508 -8.508 1 54.62 152 PHE B CA 1
ATOM 3161 C C . PHE B 1 152 ? 13.312 11.266 -8.852 1 54.62 152 PHE B C 1
ATOM 3163 O O . PHE B 1 152 ? 12.242 10.672 -8.984 1 54.62 152 PHE B O 1
ATOM 3170 N N . LYS B 1 153 ? 13.453 12.547 -8.977 1 54.22 153 LYS B N 1
ATOM 3171 C CA . LYS B 1 153 ? 12.281 13.359 -9.305 1 54.22 153 LYS B CA 1
ATOM 3172 C C . LYS B 1 153 ? 11.797 13.078 -10.727 1 54.22 153 LYS B C 1
ATOM 3174 O O . LYS B 1 153 ? 10.602 13.188 -11.008 1 54.22 153 LYS B O 1
ATOM 3179 N N . HIS B 1 154 ? 12.664 12.75 -11.609 1 50.34 154 HIS B N 1
ATOM 3180 C CA . HIS B 1 154 ? 12.305 12.602 -13.016 1 50.34 154 HIS B CA 1
ATOM 3181 C C . HIS B 1 154 ? 11.602 11.266 -13.266 1 50.34 154 HIS B C 1
ATOM 3183 O O . HIS B 1 154 ? 10.867 11.125 -14.242 1 50.34 154 HIS B O 1
ATOM 3189 N N . CYS B 1 155 ? 11.773 10.359 -12.438 1 52.16 155 CYS B N 1
ATOM 3190 C CA . CYS B 1 155 ? 11.094 9.086 -12.656 1 52.16 155 CYS B CA 1
ATOM 3191 C C . CYS B 1 155 ? 10.094 8.805 -11.547 1 52.16 155 CYS B C 1
ATOM 3193 O O . CYS B 1 155 ? 10.039 7.695 -11.016 1 52.16 155 CYS B O 1
ATOM 3195 N N . VAL B 1 156 ? 9.242 9.766 -11.391 1 53.34 156 VAL B N 1
ATOM 3196 C CA . VAL B 1 156 ? 8.352 9.781 -10.234 1 53.34 156 VAL B CA 1
ATOM 3197 C C . VAL B 1 156 ? 7.461 8.539 -10.242 1 53.34 156 VAL B C 1
ATOM 3199 O O . VAL B 1 156 ? 7.312 7.863 -9.227 1 53.34 156 VAL B O 1
ATOM 3202 N N . GLY B 1 157 ? 6.926 8.242 -11.445 1 57.94 157 GLY B N 1
ATOM 3203 C CA . GLY B 1 157 ? 6.07 7.074 -11.547 1 57.94 157 GLY B CA 1
ATOM 3204 C C . GLY B 1 157 ? 6.805 5.77 -11.305 1 57.94 157 GLY B C 1
ATOM 3205 O O . GLY B 1 157 ? 6.328 4.91 -10.562 1 57.94 157 GLY B O 1
ATOM 3206 N N . ALA B 1 158 ? 7.887 5.688 -11.961 1 63.5 158 ALA B N 1
ATOM 3207 C CA . ALA B 1 158 ? 8.711 4.488 -11.805 1 63.5 158 ALA B CA 1
ATOM 3208 C C . ALA B 1 158 ? 9.156 4.312 -10.359 1 63.5 158 ALA B C 1
ATOM 3210 O O . ALA B 1 158 ? 9.328 3.186 -9.891 1 63.5 158 ALA B O 1
ATOM 3211 N N . HIS B 1 159 ? 9.047 5.363 -9.719 1 73.94 159 HIS B N 1
ATOM 3212 C CA . HIS B 1 159 ? 9.492 5.348 -8.336 1 73.94 159 HIS B CA 1
ATOM 3213 C C . HIS B 1 159 ? 8.461 4.668 -7.43 1 73.94 159 HIS B C 1
ATOM 3215 O O . HIS B 1 159 ? 8.82 3.859 -6.574 1 73.94 159 HIS B O 1
ATOM 3221 N N . SER B 1 160 ? 7.238 5.016 -7.777 1 83.44 160 SER B N 1
ATOM 3222 C CA . SER B 1 160 ? 6.211 4.453 -6.91 1 83.44 160 SER B CA 1
ATOM 3223 C C . SER B 1 160 ? 6.059 2.951 -7.133 1 83.44 160 SER B C 1
ATOM 3225 O O . SER B 1 160 ? 5.891 2.191 -6.176 1 83.44 160 SER B O 1
ATOM 3227 N N . GLN B 1 161 ? 6.254 2.594 -8.352 1 85.38 161 GLN B N 1
ATOM 3228 C CA . GLN B 1 161 ? 6.133 1.177 -8.68 1 85.38 161 GLN B CA 1
ATOM 3229 C C . GLN B 1 161 ? 7.254 0.367 -8.031 1 85.38 161 GLN B C 1
ATOM 3231 O O . GLN B 1 161 ? 7 -0.67 -7.414 1 85.38 161 GLN B O 1
ATOM 3236 N N . ALA B 1 162 ? 8.438 0.901 -8.195 1 83.69 162 ALA B N 1
ATOM 3237 C CA . ALA B 1 162 ? 9.586 0.219 -7.602 1 83.69 162 ALA B CA 1
ATOM 3238 C C . ALA B 1 162 ? 9.461 0.158 -6.082 1 83.69 162 ALA B C 1
ATOM 3240 O O . ALA B 1 162 ? 9.727 -0.881 -5.473 1 83.69 162 ALA B O 1
ATOM 3241 N N . TYR B 1 163 ? 8.977 1.201 -5.547 1 88.81 163 TYR B N 1
ATOM 3242 C CA . TYR B 1 163 ? 8.828 1.278 -4.098 1 88.81 163 TYR B CA 1
ATOM 3243 C C . TYR B 1 163 ? 7.809 0.263 -3.598 1 88.81 163 TYR B C 1
ATOM 3245 O O . TYR B 1 163 ? 8.07 -0.469 -2.639 1 88.81 163 TYR B O 1
ATOM 3253 N N . VAL B 1 164 ? 6.676 0.216 -4.18 1 91.38 164 VAL B N 1
ATOM 3254 C CA . VAL B 1 164 ? 5.594 -0.672 -3.764 1 91.38 164 VAL B CA 1
ATOM 3255 C C . VAL B 1 164 ? 6.035 -2.127 -3.91 1 91.38 164 VAL B C 1
ATOM 3257 O O . VAL B 1 164 ? 5.762 -2.957 -3.041 1 91.38 164 VAL B O 1
ATOM 3260 N N . GLU B 1 165 ? 6.734 -2.348 -4.969 1 86.56 165 GLU B N 1
ATOM 3261 C CA . GLU B 1 165 ? 7.234 -3.703 -5.18 1 86.56 165 GLU B CA 1
ATOM 3262 C C . GLU B 1 165 ? 8.203 -4.113 -4.074 1 86.56 165 GLU B C 1
ATOM 3264 O O . GLU B 1 165 ? 8.117 -5.219 -3.543 1 86.56 165 GLU B O 1
ATOM 3269 N N . LEU B 1 166 ? 9.078 -3.256 -3.783 1 88.19 166 LEU B N 1
ATOM 3270 C CA . LEU B 1 166 ? 10.07 -3.547 -2.758 1 88.19 166 LEU B CA 1
ATOM 3271 C C . LEU B 1 166 ? 9.414 -3.689 -1.389 1 88.19 166 LEU B C 1
ATOM 3273 O O . LEU B 1 166 ? 9.734 -4.613 -0.635 1 88.19 166 LEU B O 1
ATOM 3277 N N . ARG B 1 167 ? 8.5 -2.828 -1.122 1 92.31 167 ARG B N 1
ATOM 3278 C CA . ARG B 1 167 ? 7.844 -2.887 0.179 1 92.31 167 ARG B CA 1
ATOM 3279 C C . ARG B 1 167 ? 6.996 -4.148 0.309 1 92.31 167 ARG B C 1
ATOM 3281 O O . ARG B 1 167 ? 6.906 -4.73 1.391 1 92.31 167 ARG B O 1
ATOM 3288 N N . ALA B 1 168 ? 6.438 -4.52 -0.73 1 89.56 168 ALA B N 1
ATOM 3289 C CA . ALA B 1 168 ? 5.582 -5.707 -0.696 1 89.56 168 ALA B CA 1
ATOM 3290 C C . ALA B 1 168 ? 6.375 -6.945 -0.293 1 89.56 168 ALA B C 1
ATOM 3292 O O . ALA B 1 168 ? 5.816 -7.895 0.262 1 89.56 168 ALA B O 1
ATOM 3293 N N . GLN B 1 169 ? 7.711 -6.934 -0.57 1 86.12 169 GLN B N 1
ATOM 3294 C CA . GLN B 1 169 ? 8.539 -8.047 -0.137 1 86.12 169 GLN B CA 1
ATOM 3295 C C . GLN B 1 169 ? 8.523 -8.195 1.383 1 86.12 169 GLN B C 1
ATOM 3297 O O . GLN B 1 169 ? 8.727 -9.289 1.911 1 86.12 169 GLN B O 1
ATOM 3302 N N . ALA B 1 170 ? 8.273 -7.16 2.07 1 89.75 170 ALA B N 1
ATOM 3303 C CA . ALA B 1 170 ? 8.305 -7.137 3.529 1 89.75 170 ALA B CA 1
ATOM 3304 C C . ALA B 1 170 ? 7.172 -7.973 4.113 1 89.75 170 ALA B C 1
ATOM 3306 O O . ALA B 1 170 ? 7.199 -8.328 5.297 1 89.75 170 ALA B O 1
ATOM 3307 N N . ALA B 1 171 ? 6.18 -8.25 3.312 1 85.25 171 ALA B N 1
ATOM 3308 C CA . ALA B 1 171 ? 5.066 -9.078 3.773 1 85.25 171 ALA B CA 1
ATOM 3309 C C . ALA B 1 171 ? 5.527 -10.508 4.051 1 85.25 171 ALA B C 1
ATOM 3311 O O . ALA B 1 171 ? 4.941 -11.203 4.883 1 85.25 171 ALA B O 1
ATOM 3312 N N . HIS B 1 172 ? 6.703 -10.922 3.412 1 81.62 172 HIS B N 1
ATOM 3313 C CA . HIS B 1 172 ? 7.094 -12.312 3.584 1 81.62 172 HIS B CA 1
ATOM 3314 C C . HIS B 1 172 ? 8.586 -12.438 3.875 1 81.62 172 HIS B C 1
ATOM 3316 O O . HIS B 1 172 ? 9.078 -13.523 4.18 1 81.62 172 HIS B O 1
ATOM 3322 N N . ASP B 1 173 ? 9.273 -11.383 3.717 1 85.88 173 ASP B N 1
ATOM 3323 C CA . ASP B 1 173 ? 10.711 -11.375 3.955 1 85.88 173 ASP B CA 1
ATOM 3324 C C . ASP B 1 173 ? 11.062 -10.57 5.203 1 85.88 173 ASP B C 1
ATOM 3326 O O . ASP B 1 173 ? 10.875 -9.352 5.234 1 85.88 173 ASP B O 1
ATOM 3330 N N . GLU B 1 174 ? 11.625 -11.219 6.121 1 88 174 GLU B N 1
ATOM 3331 C CA . GLU B 1 174 ? 11.883 -10.602 7.418 1 88 174 GLU B CA 1
ATOM 3332 C C . GLU B 1 174 ? 12.922 -9.484 7.305 1 88 174 GLU B C 1
ATOM 3334 O O . GLU B 1 174 ? 12.836 -8.477 8.008 1 88 174 GLU B O 1
ATOM 3339 N N . VAL B 1 175 ? 13.867 -9.695 6.5 1 87.12 175 VAL B N 1
ATOM 3340 C CA . VAL B 1 175 ? 14.922 -8.695 6.336 1 87.12 175 VAL B CA 1
ATOM 3341 C C . VAL B 1 175 ? 14.328 -7.414 5.746 1 87.12 175 VAL B C 1
ATOM 3343 O O . VAL B 1 175 ? 14.578 -6.316 6.254 1 87.12 175 VAL B O 1
ATOM 3346 N N . PHE B 1 176 ? 13.523 -7.59 4.77 1 90.75 176 PHE B N 1
ATOM 3347 C CA . PHE B 1 176 ? 12.836 -6.441 4.195 1 90.75 176 PHE B CA 1
ATOM 3348 C C . PHE B 1 176 ? 11.891 -5.809 5.211 1 90.75 176 PHE B C 1
ATOM 3350 O O . PHE B 1 176 ? 11.781 -4.582 5.289 1 90.75 176 PHE B O 1
ATOM 3357 N N . ARG B 1 177 ? 11.281 -6.633 5.961 1 92.88 177 ARG B N 1
ATOM 3358 C CA . ARG B 1 177 ? 10.352 -6.117 6.961 1 92.88 177 ARG B CA 1
ATOM 3359 C C . ARG B 1 177 ? 11.078 -5.238 7.977 1 92.88 177 ARG B C 1
ATOM 3361 O O . ARG B 1 177 ? 10.586 -4.172 8.344 1 92.88 177 ARG B O 1
ATOM 3368 N N . LYS B 1 178 ? 12.188 -5.645 8.406 1 93.06 178 LYS B N 1
ATOM 3369 C CA . LYS B 1 178 ? 12.984 -4.863 9.352 1 93.06 178 LYS B CA 1
ATOM 3370 C C . LYS B 1 178 ? 13.383 -3.52 8.758 1 93.06 178 LYS B C 1
ATOM 3372 O O . LYS B 1 178 ? 13.289 -2.486 9.422 1 93.06 178 LYS B O 1
ATOM 3377 N N . THR B 1 179 ? 13.766 -3.588 7.516 1 93.38 179 THR B N 1
ATOM 3378 C CA . THR B 1 179 ? 14.195 -2.369 6.84 1 93.38 179 THR B CA 1
ATOM 3379 C C . THR B 1 179 ? 13.031 -1.402 6.668 1 93.38 179 THR B C 1
ATOM 3381 O O . THR B 1 179 ? 13.148 -0.214 6.973 1 93.38 179 THR B O 1
ATOM 3384 N N . ILE B 1 180 ? 11.914 -1.889 6.23 1 95.31 180 ILE B N 1
ATOM 3385 C CA . ILE B 1 180 ? 10.734 -1.059 5.988 1 95.31 180 ILE B CA 1
ATOM 3386 C C . ILE B 1 180 ? 10.219 -0.5 7.309 1 95.31 180 ILE B C 1
ATOM 3388 O O . ILE B 1 180 ? 9.828 0.669 7.387 1 95.31 180 ILE B O 1
ATOM 3392 N N . THR B 1 181 ? 10.266 -1.308 8.336 1 95.81 181 THR B N 1
ATOM 3393 C CA . THR B 1 181 ? 9.812 -0.878 9.656 1 95.81 181 THR B CA 1
ATOM 3394 C C . THR B 1 181 ? 10.695 0.242 10.195 1 95.81 181 THR B C 1
ATOM 3396 O O . THR B 1 181 ? 10.195 1.244 10.711 1 95.81 181 THR B O 1
ATOM 3399 N N . ALA B 1 182 ? 11.945 0.025 10.047 1 95.75 182 ALA B N 1
ATOM 3400 C CA . ALA B 1 182 ? 12.883 1.046 10.5 1 95.75 182 ALA B CA 1
ATOM 3401 C C . ALA B 1 182 ? 12.695 2.346 9.719 1 95.75 182 ALA B C 1
ATOM 3403 O O . ALA B 1 182 ? 12.727 3.434 10.305 1 95.75 182 ALA B O 1
ATOM 3404 N N . ASN B 1 183 ? 12.531 2.236 8.422 1 95.25 183 ASN B N 1
ATOM 3405 C CA . ASN B 1 183 ? 12.336 3.408 7.57 1 95.25 183 ASN B CA 1
ATOM 3406 C C . ASN B 1 183 ? 11.031 4.129 7.906 1 95.25 183 ASN B C 1
ATOM 3408 O O . ASN B 1 183 ? 11 5.359 7.969 1 95.25 183 ASN B O 1
ATOM 3412 N N . GLU B 1 184 ? 10 3.418 8.117 1 96.62 184 GLU B N 1
ATOM 3413 C CA . GLU B 1 184 ? 8.727 4.023 8.484 1 96.62 184 GLU B CA 1
ATOM 3414 C C . GLU B 1 184 ? 8.82 4.738 9.828 1 96.62 184 GLU B C 1
ATOM 3416 O O . GLU B 1 184 ? 8.211 5.797 10.016 1 96.62 184 GLU B O 1
ATOM 3421 N N . ARG B 1 185 ? 9.57 4.152 10.758 1 96.56 185 ARG B N 1
ATOM 3422 C CA . ARG B 1 185 ? 9.781 4.785 12.055 1 96.56 185 ARG B CA 1
ATOM 3423 C C . ARG B 1 185 ? 10.469 6.137 11.898 1 96.56 185 ARG B C 1
ATOM 3425 O O . ARG B 1 185 ? 10.078 7.113 12.539 1 96.56 185 ARG B O 1
ATOM 3432 N N . LYS B 1 186 ? 11.477 6.176 11.062 1 96.19 186 LYS B N 1
ATOM 3433 C CA . LYS B 1 186 ? 12.18 7.434 10.812 1 96.19 186 LYS B CA 1
ATOM 3434 C C . LYS B 1 186 ? 11.234 8.484 10.242 1 96.19 186 LYS B C 1
ATOM 3436 O O . LYS B 1 186 ? 11.25 9.641 10.664 1 96.19 186 LYS B O 1
ATOM 3441 N N . LEU B 1 187 ? 10.43 8.062 9.273 1 96.69 187 LEU B N 1
ATOM 3442 C CA . LEU B 1 187 ? 9.461 8.984 8.68 1 96.69 187 LEU B CA 1
ATOM 3443 C C . LEU B 1 187 ? 8.445 9.453 9.719 1 96.69 187 LEU B C 1
ATOM 3445 O O . LEU B 1 187 ? 8.109 10.633 9.773 1 96.69 187 LEU B O 1
ATOM 3449 N N . ARG B 1 188 ? 8.062 8.562 10.516 1 97.25 188 ARG B N 1
ATOM 3450 C CA . ARG B 1 188 ? 7.102 8.891 11.562 1 97.25 188 ARG B CA 1
ATOM 3451 C C . ARG B 1 188 ? 7.664 9.945 12.516 1 97.25 188 ARG B C 1
ATOM 3453 O O . ARG B 1 188 ? 6.957 10.875 12.906 1 97.25 188 ARG B O 1
ATOM 3460 N N . GLU B 1 189 ? 8.852 9.766 12.883 1 97.06 189 GLU B N 1
ATOM 3461 C CA . GLU B 1 189 ? 9.492 10.695 13.805 1 97.06 189 GLU B CA 1
ATOM 3462 C C . GLU B 1 189 ? 9.562 12.102 13.211 1 97.06 189 GLU B C 1
ATOM 3464 O O . GLU B 1 189 ? 9.273 13.086 13.906 1 97.06 189 GLU B O 1
ATOM 3469 N N . GLU B 1 190 ? 9.891 12.188 11.977 1 96.12 190 GLU B N 1
ATOM 3470 C CA . GLU B 1 190 ? 9.969 13.492 11.32 1 96.12 190 GLU B CA 1
ATOM 3471 C C . GLU B 1 190 ? 8.578 14.117 11.188 1 96.12 190 GLU B C 1
ATOM 3473 O O . GLU B 1 190 ? 8.414 15.312 11.422 1 96.12 190 GLU B O 1
ATOM 3478 N N . LEU B 1 191 ? 7.602 13.328 10.781 1 96.56 191 LEU B N 1
ATOM 3479 C CA . LEU B 1 191 ? 6.23 13.812 10.672 1 96.56 191 LEU B CA 1
ATOM 3480 C C . LEU B 1 191 ? 5.719 14.305 12.016 1 96.56 191 LEU B C 1
ATOM 3482 O O . LEU B 1 191 ? 5.121 15.383 12.102 1 96.56 191 LEU B O 1
ATOM 3486 N N . ARG B 1 192 ? 6.02 13.531 13.047 1 96.94 192 ARG B N 1
ATOM 3487 C CA . ARG B 1 192 ? 5.574 13.883 14.391 1 96.94 192 ARG B CA 1
ATOM 3488 C C . ARG B 1 192 ? 6.191 15.203 14.844 1 96.94 192 ARG B C 1
ATOM 3490 O O . ARG B 1 192 ? 5.496 16.062 15.391 1 96.94 192 ARG B O 1
ATOM 3497 N N . ALA B 1 193 ? 7.445 15.32 14.625 1 95.62 193 ALA B N 1
ATOM 3498 C CA . ALA B 1 193 ? 8.125 16.562 14.992 1 95.62 193 ALA B CA 1
ATOM 3499 C C . ALA B 1 193 ? 7.52 17.75 14.266 1 95.62 193 ALA B C 1
ATOM 3501 O O . ALA B 1 193 ? 7.332 18.812 14.852 1 95.62 193 ALA B O 1
ATOM 3502 N N . CYS B 1 194 ? 7.215 17.562 13.039 1 94.38 194 CYS B N 1
ATOM 3503 C CA . CYS B 1 194 ? 6.625 18.641 12.234 1 94.38 194 CYS B CA 1
ATOM 3504 C C . CYS B 1 194 ? 5.223 18.969 12.719 1 94.38 194 CYS B C 1
ATOM 3506 O O . CYS B 1 194 ? 4.867 20.156 12.836 1 94.38 194 CYS B O 1
ATOM 3508 N N . VAL B 1 195 ? 4.41 17.953 13 1 95 195 VAL B N 1
ATOM 3509 C CA . VAL B 1 195 ? 3.051 18.141 13.5 1 95 195 VAL B CA 1
ATOM 3510 C C . VAL B 1 195 ? 3.09 18.859 14.844 1 95 195 VAL B C 1
ATOM 3512 O O . VAL B 1 195 ? 2.354 19.828 15.062 1 95 195 VAL B O 1
ATOM 3515 N N . ASP B 1 196 ? 3.992 18.453 15.734 1 95.25 196 ASP B N 1
ATOM 3516 C CA . ASP B 1 196 ? 4.141 19.078 17.047 1 95.25 196 ASP B CA 1
ATOM 3517 C C . ASP B 1 196 ? 4.492 20.562 16.906 1 95.25 196 ASP B C 1
ATOM 3519 O O . ASP B 1 196 ? 3.908 21.406 17.578 1 95.25 196 ASP B O 1
ATOM 3523 N N . ALA B 1 197 ? 5.43 20.859 16.047 1 93.69 197 ALA B N 1
ATOM 3524 C CA . ALA B 1 197 ? 5.852 22.234 15.812 1 93.69 197 ALA B CA 1
ATOM 3525 C C . ALA B 1 197 ? 4.703 23.062 15.258 1 93.69 197 ALA B C 1
ATOM 3527 O O . ALA B 1 197 ? 4.531 24.234 15.641 1 93.69 197 ALA B O 1
ATOM 3528 N N . GLY B 1 198 ? 3.941 22.531 14.344 1 91.81 198 GLY B N 1
ATOM 3529 C CA . GLY B 1 198 ? 2.801 23.234 13.773 1 91.81 198 GLY B CA 1
ATOM 3530 C C . GLY B 1 198 ? 1.699 23.484 14.789 1 91.81 198 GLY B C 1
ATOM 3531 O O . GLY B 1 198 ? 1.056 24.531 14.758 1 91.81 198 GLY B O 1
ATOM 3532 N N . VAL B 1 199 ? 1.463 22.531 15.648 1 91.62 199 VAL B N 1
ATOM 3533 C CA . VAL B 1 199 ? 0.476 22.703 16.719 1 91.62 199 VAL B CA 1
ATOM 3534 C C . VAL B 1 199 ? 0.931 23.797 17.672 1 91.62 199 VAL B C 1
ATOM 3536 O O . VAL B 1 199 ? 0.141 24.672 18.047 1 91.62 199 VAL B O 1
ATOM 3539 N N . ALA B 1 200 ? 2.168 23.781 18.031 1 92.56 200 ALA B N 1
ATOM 3540 C CA . ALA B 1 200 ? 2.725 24.75 18.969 1 92.56 200 ALA B CA 1
ATOM 3541 C C . ALA B 1 200 ? 2.6 26.172 18.422 1 92.56 200 ALA B C 1
ATOM 3543 O O . ALA B 1 200 ? 2.369 27.125 19.172 1 92.56 200 ALA B O 1
ATOM 3544 N N . THR B 1 201 ? 2.68 26.359 17.109 1 91.31 201 THR B N 1
ATOM 3545 C CA . THR B 1 201 ? 2.623 27.672 16.484 1 91.31 201 THR B CA 1
ATOM 3546 C C . THR B 1 201 ? 1.189 28.031 16.094 1 91.31 201 THR B C 1
ATOM 3548 O O . THR B 1 201 ? 0.915 29.156 15.664 1 91.31 201 THR B O 1
ATOM 3551 N N . GLY B 1 202 ? 0.241 27.031 16.203 1 88.94 202 GLY B N 1
ATOM 3552 C CA . GLY B 1 202 ? -1.151 27.25 15.844 1 88.94 202 GLY B CA 1
ATOM 3553 C C . GLY B 1 202 ? -1.418 27.109 14.359 1 88.94 202 GLY B C 1
ATOM 3554 O O . GLY B 1 202 ? -2.492 27.469 13.875 1 88.94 202 GLY B O 1
ATOM 3555 N N . ALA B 1 203 ? -0.47 26.562 13.648 1 88 203 ALA B N 1
ATOM 3556 C CA . ALA B 1 203 ? -0.59 26.406 12.203 1 88 203 ALA B CA 1
ATOM 3557 C C . ALA B 1 203 ? -1.572 25.297 11.844 1 88 203 ALA B C 1
ATOM 3559 O O . ALA B 1 203 ? -2.141 25.297 10.75 1 88 203 ALA B O 1
ATOM 3560 N N . PHE B 1 204 ? -1.745 24.344 12.672 1 88.81 204 PHE B N 1
ATOM 3561 C CA . PHE B 1 204 ? -2.594 23.188 12.391 1 88.81 204 PHE B CA 1
ATOM 3562 C C . PHE B 1 204 ? -3.744 23.109 13.391 1 88.81 204 PHE B C 1
ATOM 3564 O O . PHE B 1 204 ? -3.613 23.547 14.531 1 88.81 204 PHE B O 1
ATOM 3571 N N . ASP B 1 205 ? -4.852 22.594 12.945 1 85.19 205 ASP B N 1
ATOM 3572 C CA . ASP B 1 205 ? -6.004 22.281 13.781 1 85.19 205 ASP B CA 1
ATOM 3573 C C . ASP B 1 205 ? -6.004 20.812 14.18 1 85.19 205 ASP B C 1
ATOM 3575 O O . ASP B 1 205 ? -6.742 20 13.617 1 85.19 205 ASP B O 1
ATOM 3579 N N . ILE B 1 206 ? -5.16 20.531 15.117 1 87.38 206 ILE B N 1
ATOM 3580 C CA . ILE B 1 206 ? -4.906 19.141 15.484 1 87.38 206 ILE B CA 1
ATOM 3581 C C . ILE B 1 206 ? -5.023 18.984 17 1 87.38 206 ILE B C 1
ATOM 3583 O O . ILE B 1 206 ? -4.391 19.719 17.766 1 87.38 206 ILE B O 1
ATOM 3587 N N . ASP B 1 207 ? -5.875 18.062 17.406 1 87.19 207 ASP B N 1
ATOM 3588 C CA . ASP B 1 207 ? -6.098 17.828 18.828 1 87.19 207 ASP B CA 1
ATOM 3589 C C . ASP B 1 207 ? -5.148 16.766 19.359 1 87.19 207 ASP B C 1
ATOM 3591 O O . ASP B 1 207 ? -4.707 16.844 20.516 1 87.19 207 ASP B O 1
ATOM 3595 N N . ASN B 1 208 ? -4.879 15.758 18.594 1 93.81 208 ASN B N 1
ATOM 3596 C CA . ASN B 1 208 ? -4.004 14.656 18.984 1 93.81 208 ASN B CA 1
ATOM 3597 C C . ASN B 1 208 ? -2.895 14.43 17.969 1 93.81 208 ASN B C 1
ATOM 3599 O O . ASN B 1 208 ? -3.121 13.812 16.922 1 93.81 208 ASN B O 1
ATOM 3603 N N . ALA B 1 209 ? -1.701 14.898 18.328 1 94.69 209 ALA B N 1
ATOM 3604 C CA . ALA B 1 209 ? -0.581 14.906 17.391 1 94.69 209 ALA B CA 1
ATOM 3605 C C . ALA B 1 209 ? -0.171 13.484 17.016 1 94.69 209 ALA B C 1
ATOM 3607 O O . ALA B 1 209 ? 0.172 13.211 15.867 1 94.69 209 ALA B O 1
ATOM 3608 N N . ASP B 1 210 ? -0.233 12.609 17.969 1 95.81 210 ASP B N 1
ATOM 3609 C CA . ASP B 1 210 ? 0.161 11.227 17.719 1 95.81 210 ASP B CA 1
ATOM 3610 C C . ASP B 1 210 ? -0.806 10.547 16.75 1 95.81 210 ASP B C 1
ATOM 3612 O O . ASP B 1 210 ? -0.38 9.898 15.797 1 95.81 210 ASP B O 1
ATOM 3616 N N . HIS B 1 211 ? -2.057 10.695 16.984 1 95.56 211 HIS B N 1
ATOM 3617 C CA . HIS B 1 211 ? -3.068 10.102 16.125 1 95.56 211 HIS B CA 1
ATOM 3618 C C . HIS B 1 211 ? -3.029 10.719 14.727 1 95.56 211 HIS B C 1
ATOM 3620 O O . HIS B 1 211 ? -3.197 10.023 13.727 1 95.56 211 HIS B O 1
ATOM 3626 N N . THR B 1 212 ? -2.799 12.016 14.734 1 95.44 212 THR B N 1
ATOM 3627 C CA . THR B 1 212 ? -2.693 12.688 13.445 1 95.44 212 THR B CA 1
ATOM 3628 C C . THR B 1 212 ? -1.498 12.164 12.656 1 95.44 212 THR B C 1
ATOM 3630 O O . THR B 1 212 ? -1.593 11.945 11.445 1 95.44 212 THR B O 1
ATOM 3633 N N . THR B 1 213 ? -0.417 11.945 13.312 1 96.88 213 THR B N 1
ATOM 3634 C CA . THR B 1 213 ? 0.777 11.422 12.656 1 96.88 213 THR B CA 1
ATOM 3635 C C . THR B 1 213 ? 0.512 10.039 12.07 1 96.88 213 THR B C 1
ATOM 3637 O O . THR B 1 213 ? 0.887 9.758 10.93 1 96.88 213 THR B O 1
ATOM 3640 N N . GLU B 1 214 ? -0.115 9.164 12.82 1 96.56 214 GLU B N 1
ATOM 3641 C CA . GLU B 1 214 ? -0.505 7.844 12.336 1 96.56 214 GLU B CA 1
ATOM 3642 C C . GLU B 1 214 ? -1.393 7.953 11.094 1 96.56 214 GLU B C 1
ATOM 3644 O O . GLU B 1 214 ? -1.214 7.211 10.125 1 96.56 214 GLU B O 1
ATOM 3649 N N . PHE B 1 215 ? -2.221 8.844 11.219 1 95.81 215 PHE B N 1
ATOM 3650 C CA . PHE B 1 215 ? -3.178 9.094 10.148 1 95.81 215 PHE B CA 1
ATOM 3651 C C . PHE B 1 215 ? -2.465 9.555 8.883 1 95.81 215 PHE B C 1
ATOM 3653 O O . PHE B 1 215 ? -2.721 9.031 7.797 1 95.81 215 PHE B O 1
ATOM 3660 N N . LEU B 1 216 ? -1.593 10.516 9 1 96.25 216 LEU B N 1
ATOM 3661 C CA . LEU B 1 216 ? -0.842 11.047 7.867 1 96.25 216 LEU B CA 1
ATOM 3662 C C . LEU B 1 216 ? 0.025 9.961 7.234 1 96.25 216 LEU B C 1
ATOM 3664 O O . LEU B 1 216 ? 0.075 9.836 6.008 1 96.25 216 LEU B O 1
ATOM 3668 N N . LEU B 1 217 ? 0.667 9.195 8.047 1 97.06 217 LEU B N 1
ATOM 3669 C CA . LEU B 1 217 ? 1.506 8.102 7.566 1 97.06 217 LEU B CA 1
ATOM 3670 C C . LEU B 1 217 ? 0.686 7.102 6.762 1 97.06 217 LEU B C 1
ATOM 3672 O O . LEU B 1 217 ? 1.11 6.664 5.688 1 97.06 217 LEU B O 1
ATOM 3676 N N . THR B 1 218 ? -0.454 6.746 7.258 1 97.12 218 THR B N 1
ATOM 3677 C CA . THR B 1 218 ? -1.338 5.797 6.59 1 97.12 218 THR B CA 1
ATOM 3678 C C . THR B 1 218 ? -1.826 6.359 5.258 1 97.12 218 THR B C 1
ATOM 3680 O O . THR B 1 218 ? -1.884 5.641 4.258 1 97.12 218 THR B O 1
ATOM 3683 N N . LEU B 1 219 ? -2.154 7.633 5.234 1 96.5 219 LEU B N 1
ATOM 3684 C CA . LEU B 1 219 ? -2.596 8.297 4.012 1 96.5 219 LEU B CA 1
ATOM 3685 C C . LEU B 1 219 ? -1.486 8.305 2.965 1 96.5 219 LEU B C 1
ATOM 3687 O O . LEU B 1 219 ? -1.739 8.055 1.783 1 96.5 219 LEU B O 1
ATOM 3691 N N . ILE B 1 220 ? -0.305 8.594 3.363 1 96.19 220 ILE B N 1
ATOM 3692 C CA . ILE B 1 220 ? 0.853 8.641 2.477 1 96.19 220 ILE B CA 1
ATOM 3693 C C . ILE B 1 220 ? 1.049 7.281 1.811 1 96.19 220 ILE B C 1
ATOM 3695 O O . ILE B 1 220 ? 1.115 7.188 0.583 1 96.19 220 ILE B O 1
ATOM 3699 N N . GLU B 1 221 ? 1.105 6.273 2.615 1 96.56 221 GLU B N 1
ATOM 3700 C CA . GLU B 1 221 ? 1.353 4.934 2.092 1 96.56 221 GLU B CA 1
ATOM 3701 C C . GLU B 1 221 ? 0.198 4.461 1.212 1 96.56 221 GLU B C 1
ATOM 3703 O O . GLU B 1 221 ? 0.415 3.793 0.2 1 96.56 221 GLU B O 1
ATOM 3708 N N . GLY B 1 222 ? -1.022 4.793 1.638 1 97.25 222 GLY B N 1
ATOM 3709 C CA . GLY B 1 222 ? -2.17 4.453 0.813 1 97.25 222 GLY B CA 1
ATOM 3710 C C . GLY B 1 222 ? -2.148 5.121 -0.547 1 97.25 222 GLY B C 1
ATOM 3711 O O . GLY B 1 222 ? -2.49 4.504 -1.556 1 97.25 222 GLY B O 1
ATOM 3712 N N . ALA B 1 223 ? -1.776 6.387 -0.609 1 95.69 223 ALA B N 1
ATOM 3713 C CA . ALA B 1 223 ? -1.713 7.125 -1.869 1 95.69 223 ALA B CA 1
ATOM 3714 C C . ALA B 1 223 ? -0.68 6.512 -2.811 1 95.69 223 ALA B C 1
ATOM 3716 O O . ALA B 1 223 ? -0.963 6.281 -3.988 1 95.69 223 ALA B O 1
ATOM 3717 N N . ILE B 1 224 ? 0.443 6.219 -2.295 1 94.06 224 ILE B N 1
ATOM 3718 C CA . ILE B 1 224 ? 1.513 5.648 -3.104 1 94.06 224 ILE B CA 1
ATOM 3719 C C . ILE B 1 224 ? 1.111 4.254 -3.578 1 94.06 224 ILE B C 1
ATOM 3721 O O . ILE B 1 224 ? 1.306 3.908 -4.746 1 94.06 224 ILE B O 1
ATOM 3725 N N . PHE B 1 225 ? 0.561 3.477 -2.695 1 95.56 225 PHE B N 1
ATOM 3726 C CA . PHE B 1 225 ? 0.141 2.115 -3.006 1 95.56 225 PHE B CA 1
ATOM 3727 C C . PHE B 1 225 ? -0.907 2.111 -4.113 1 95.56 225 PHE B C 1
ATOM 3729 O O . PHE B 1 225 ? -0.774 1.383 -5.098 1 95.56 225 PHE B O 1
ATOM 3736 N N . ARG B 1 226 ? -1.862 2.949 -3.98 1 96.25 226 ARG B N 1
ATOM 3737 C CA . ARG B 1 226 ? -2.926 3.02 -4.977 1 96.25 226 ARG B CA 1
ATOM 3738 C C . ARG B 1 226 ? -2.402 3.574 -6.297 1 96.25 226 ARG B C 1
ATOM 3740 O O . ARG B 1 226 ? -2.721 3.051 -7.367 1 96.25 226 ARG B O 1
ATOM 3747 N N . GLY B 1 227 ? -1.65 4.578 -6.234 1 93.44 227 GLY B N 1
ATOM 3748 C CA . GLY B 1 227 ? -1.086 5.141 -7.449 1 93.44 227 GLY B CA 1
ATOM 3749 C C . GLY B 1 227 ? -0.263 4.141 -8.242 1 93.44 227 GLY B C 1
ATOM 3750 O O . GLY B 1 227 ? -0.383 4.062 -9.469 1 93.44 227 GLY B O 1
ATOM 3751 N N . ALA B 1 228 ? 0.484 3.369 -7.617 1 91.75 228 ALA B N 1
ATOM 3752 C CA . ALA B 1 228 ? 1.413 2.443 -8.258 1 91.75 228 ALA B CA 1
ATOM 3753 C C . ALA B 1 228 ? 0.674 1.246 -8.852 1 91.75 228 ALA B C 1
ATOM 3755 O O . ALA B 1 228 ? 1.196 0.56 -9.734 1 91.75 228 ALA B O 1
ATOM 3756 N N . THR B 1 229 ? -0.51 0.967 -8.336 1 93.88 229 THR B N 1
ATOM 3757 C CA . THR B 1 229 ? -1.127 -0.303 -8.703 1 93.88 229 THR B CA 1
ATOM 3758 C C . THR B 1 229 ? -2.35 -0.075 -9.586 1 93.88 229 THR B C 1
ATOM 3760 O O . THR B 1 229 ? -2.77 -0.973 -10.32 1 93.88 229 THR B O 1
ATOM 3763 N N . THR B 1 230 ? -2.955 1.088 -9.453 1 93.19 230 THR B N 1
ATOM 3764 C CA . THR B 1 230 ? -4.133 1.359 -10.266 1 93.19 230 THR B CA 1
ATOM 3765 C C . THR B 1 230 ? -3.859 2.49 -11.258 1 93.19 230 THR B C 1
ATOM 3767 O O . THR B 1 230 ? -4.539 2.607 -12.281 1 93.19 230 THR B O 1
ATOM 3770 N N . GLY B 1 231 ? -2.951 3.291 -10.945 1 82 231 GLY B N 1
ATOM 3771 C CA . GLY B 1 231 ? -2.701 4.492 -11.727 1 82 231 GLY B CA 1
ATOM 3772 C C . GLY B 1 231 ? -3.811 5.52 -11.609 1 82 231 GLY B C 1
ATOM 3773 O O . GLY B 1 231 ? -3.857 6.477 -12.383 1 82 231 GLY B O 1
ATOM 3774 N N . LYS B 1 232 ? -4.719 5.277 -10.703 1 82.94 232 LYS B N 1
ATOM 3775 C CA . LYS B 1 232 ? -5.91 6.117 -10.57 1 82.94 232 LYS B CA 1
ATOM 3776 C C . LYS B 1 232 ? -6.066 6.629 -9.141 1 82.94 232 LYS B C 1
ATOM 3778 O O . LYS B 1 232 ? -6.477 5.879 -8.25 1 82.94 232 LYS B O 1
ATOM 3783 N N . ILE B 1 233 ? -5.574 7.852 -8.945 1 90.56 233 ILE B N 1
ATOM 3784 C CA . ILE B 1 233 ? -5.777 8.477 -7.648 1 90.56 233 ILE B CA 1
ATOM 3785 C C . ILE B 1 233 ? -6.098 9.961 -7.832 1 90.56 233 ILE B C 1
ATOM 3787 O O . ILE B 1 233 ? -5.504 10.633 -8.68 1 90.56 233 ILE B O 1
ATOM 3791 N N . ASN B 1 234 ? -7.078 10.336 -7.117 1 94.06 234 ASN B N 1
ATOM 3792 C CA . ASN B 1 234 ? -7.441 11.75 -7.117 1 94.06 234 ASN B CA 1
ATOM 3793 C C . ASN B 1 234 ? -6.727 12.516 -6.008 1 94.06 234 ASN B C 1
ATOM 3795 O O . ASN B 1 234 ? -7.297 12.75 -4.941 1 94.06 234 ASN B O 1
ATOM 3799 N N . THR B 1 235 ? -5.516 12.984 -6.305 1 92.94 235 THR B N 1
ATOM 3800 C CA . THR B 1 235 ? -4.684 13.633 -5.301 1 92.94 235 THR B CA 1
ATOM 3801 C C . THR B 1 235 ? -5.266 14.984 -4.906 1 92.94 235 THR B C 1
ATOM 3803 O O . THR B 1 235 ? -5.074 15.445 -3.781 1 92.94 235 THR B O 1
ATOM 3806 N N . ALA B 1 236 ? -6.016 15.617 -5.797 1 93 236 ALA B N 1
ATOM 3807 C CA . ALA B 1 236 ? -6.684 16.875 -5.473 1 93 236 ALA B CA 1
ATOM 3808 C C . ALA B 1 236 ? -7.723 16.672 -4.375 1 93 236 ALA B C 1
ATOM 3810 O O . ALA B 1 236 ? -7.863 17.516 -3.48 1 93 236 ALA B O 1
ATOM 3811 N N . ALA B 1 237 ? -8.43 15.625 -4.473 1 93.88 237 ALA B N 1
ATOM 3812 C CA . ALA B 1 237 ? -9.414 15.297 -3.445 1 93.88 237 ALA B CA 1
ATOM 3813 C C . ALA B 1 237 ? -8.734 15.078 -2.094 1 93.88 237 ALA B C 1
ATOM 3815 O O . ALA B 1 237 ? -9.242 15.523 -1.062 1 93.88 237 ALA B O 1
ATOM 3816 N N . LEU B 1 238 ? -7.598 14.414 -2.082 1 94.69 238 LEU B N 1
ATOM 3817 C CA . LEU B 1 238 ? -6.871 14.18 -0.84 1 94.69 238 LEU B CA 1
ATOM 3818 C C . LEU B 1 238 ? -6.355 15.484 -0.251 1 94.69 238 LEU B C 1
ATOM 3820 O O . LEU B 1 238 ? -6.438 15.703 0.96 1 94.69 238 LEU B O 1
ATOM 3824 N N . ALA B 1 239 ? -5.852 16.312 -1.136 1 93.38 239 ALA B N 1
ATOM 3825 C CA . ALA B 1 239 ? -5.379 17.625 -0.695 1 93.38 239 ALA B CA 1
ATOM 3826 C C . ALA B 1 239 ? -6.508 18.438 -0.067 1 93.38 239 ALA B C 1
ATOM 3828 O O . ALA B 1 239 ? -6.324 19.062 0.976 1 93.38 239 ALA B O 1
ATOM 3829 N N . ASP B 1 240 ? -7.598 18.406 -0.684 1 92.5 240 ASP B N 1
ATOM 3830 C CA . ASP B 1 240 ? -8.766 19.109 -0.173 1 92.5 240 ASP B CA 1
ATOM 3831 C C . ASP B 1 240 ? -9.148 18.609 1.216 1 92.5 240 ASP B C 1
ATOM 3833 O O . ASP B 1 240 ? -9.43 19.391 2.115 1 92.5 240 ASP B O 1
ATOM 3837 N N . MET B 1 241 ? -9.094 17.359 1.423 1 89.94 241 MET B N 1
ATOM 3838 C CA . MET B 1 241 ? -9.461 16.766 2.703 1 89.94 241 MET B CA 1
ATOM 3839 C C . MET B 1 241 ? -8.445 17.125 3.783 1 89.94 241 MET B C 1
ATOM 3841 O O . MET B 1 241 ? -8.82 17.422 4.918 1 89.94 241 MET B O 1
ATOM 3845 N N . LEU B 1 242 ? -7.184 17.062 3.428 1 91.44 242 LEU B N 1
ATOM 3846 C CA . LEU B 1 242 ? -6.141 17.438 4.379 1 91.44 242 LEU B CA 1
ATOM 3847 C C . LEU B 1 242 ? -6.324 18.875 4.844 1 91.44 242 LEU B C 1
ATOM 3849 O O . LEU B 1 242 ? -6.188 19.172 6.031 1 91.44 242 LEU B O 1
ATOM 3853 N N . GLU B 1 243 ? -6.656 19.703 3.918 1 90.06 243 GLU B N 1
ATOM 3854 C CA . GLU B 1 243 ? -6.848 21.109 4.246 1 90.06 243 GLU B CA 1
ATOM 3855 C C . GLU B 1 243 ? -8.086 21.312 5.121 1 90.06 243 GLU B C 1
ATOM 3857 O O . GLU B 1 243 ? -8.016 21.969 6.164 1 90.06 243 GLU B O 1
ATOM 3862 N N . ARG B 1 244 ? -9.172 20.781 4.809 1 86.94 244 ARG B N 1
ATOM 3863 C CA . ARG B 1 244 ? -10.445 20.984 5.488 1 86.94 244 ARG B CA 1
ATOM 3864 C C . ARG B 1 244 ? -10.445 20.344 6.867 1 86.94 244 ARG B C 1
ATOM 3866 O O . ARG B 1 244 ? -11.023 20.875 7.816 1 86.94 244 ARG B O 1
ATOM 3873 N N . LYS B 1 245 ? -9.773 19.219 6.973 1 85.56 245 LYS B N 1
ATOM 3874 C CA . LYS B 1 245 ? -9.93 18.438 8.203 1 85.56 245 LYS B CA 1
ATOM 3875 C C . LYS B 1 245 ? -8.742 18.641 9.133 1 85.56 245 LYS B C 1
ATOM 3877 O O . LYS B 1 245 ? -8.875 18.5 10.352 1 85.56 245 LYS B O 1
ATOM 3882 N N . LEU B 1 246 ? -7.57 19 8.539 1 85.06 246 LEU B N 1
ATOM 3883 C CA . LEU B 1 246 ? -6.391 19.047 9.398 1 85.06 246 LEU B CA 1
ATOM 3884 C C . LEU B 1 246 ? -5.711 20.406 9.312 1 85.06 246 LEU B C 1
ATOM 3886 O O . LEU B 1 246 ? -4.781 20.703 10.07 1 85.06 246 LEU B O 1
ATOM 3890 N N . GLY B 1 247 ? -6.199 21.234 8.367 1 83.75 247 GLY B N 1
ATOM 3891 C CA . GLY B 1 247 ? -5.586 22.531 8.188 1 83.75 247 GLY B CA 1
ATOM 3892 C C . GLY B 1 247 ? -4.258 22.469 7.453 1 83.75 247 GLY B C 1
ATOM 3893 O O . GLY B 1 247 ? -3.449 23.391 7.543 1 83.75 247 GLY B O 1
ATOM 3894 N N . ILE B 1 248 ? -3.99 21.375 6.82 1 83.44 248 ILE B N 1
ATOM 3895 C CA . ILE B 1 248 ? -2.748 21.203 6.074 1 83.44 248 ILE B CA 1
ATOM 3896 C C . ILE B 1 248 ? -2.982 21.531 4.598 1 83.44 248 ILE B C 1
ATOM 3898 O O . ILE B 1 248 ? -3.686 20.781 3.904 1 83.44 248 ILE B O 1
ATOM 3902 N N . THR B 1 249 ? -2.391 22.516 4.145 1 85 249 THR B N 1
ATOM 3903 C CA . THR B 1 249 ? -2.533 22.922 2.75 1 85 249 THR B CA 1
ATOM 3904 C C . THR B 1 249 ? -1.5 22.234 1.872 1 85 249 THR B C 1
ATOM 3906 O O . THR B 1 249 ? -0.331 22.125 2.248 1 85 249 THR B O 1
ATOM 3909 N N . VAL B 1 250 ? -1.967 21.656 0.795 1 84.88 250 VAL B N 1
ATOM 3910 C CA . VAL B 1 250 ? -1.086 21.016 -0.174 1 84.88 250 VAL B CA 1
ATOM 3911 C C . VAL B 1 250 ? -1.347 21.594 -1.566 1 84.88 250 VAL B C 1
ATOM 3913 O O . VAL B 1 250 ? -2.482 21.578 -2.047 1 84.88 250 VAL B O 1
ATOM 3916 N N . HIS B 1 251 ? -0.364 22.234 -2.115 1 75.38 251 HIS B N 1
ATOM 3917 C CA . HIS B 1 251 ? -0.488 22.75 -3.477 1 75.38 251 HIS B CA 1
ATOM 3918 C C . HIS B 1 251 ? -0.084 21.688 -4.5 1 75.38 251 HIS B C 1
ATOM 3920 O O . HIS B 1 251 ? 0.905 20.984 -4.305 1 75.38 251 HIS B O 1
ATOM 3926 N N . GLN B 1 252 ? -0.979 21.188 -5.234 1 64.44 252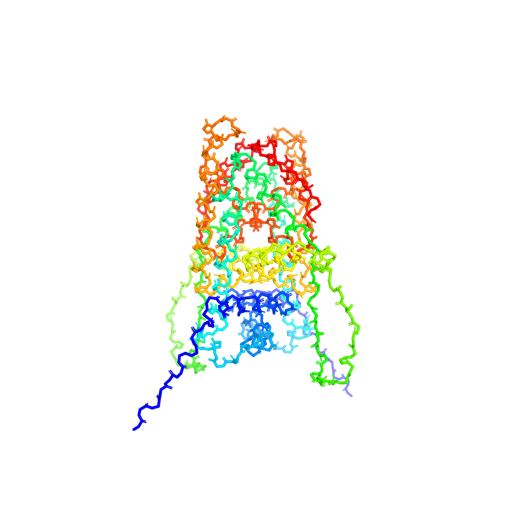 GLN B N 1
ATOM 3927 C CA . GLN B 1 252 ? -0.673 20.188 -6.262 1 64.44 252 GLN B CA 1
ATOM 3928 C C . GLN B 1 252 ? 0.087 20.828 -7.422 1 64.44 252 GLN B C 1
ATOM 3930 O O . GLN B 1 252 ? -0.434 21.703 -8.109 1 64.44 252 GLN B O 1
ATOM 3935 N N . ASP B 1 253 ? 1.203 21.203 -7.152 1 52.97 253 ASP B N 1
ATOM 3936 C CA . ASP B 1 253 ? 1.937 21.766 -8.289 1 52.97 253 ASP B CA 1
ATOM 3937 C C . ASP B 1 253 ? 2.359 20.672 -9.258 1 52.97 253 ASP B C 1
ATOM 3939 O O . ASP B 1 253 ? 2.508 19.5 -8.875 1 52.97 253 ASP B O 1
ATOM 3943 N N . ASP B 1 254 ? 2.189 20.891 -10.602 1 47.84 254 ASP B N 1
ATOM 3944 C CA . ASP B 1 254 ? 2.766 20.141 -11.719 1 47.84 254 ASP B CA 1
ATOM 3945 C C . ASP B 1 254 ? 4.215 19.766 -11.43 1 47.84 254 ASP B C 1
ATOM 3947 O O . ASP B 1 254 ? 5.07 20.625 -11.25 1 47.84 254 ASP B O 1
ATOM 3951 N N . LEU B 1 255 ? 4.445 18.828 -10.516 1 41.75 255 LEU B N 1
ATOM 3952 C CA . LEU B 1 255 ? 5.855 18.453 -10.555 1 41.75 255 LEU B CA 1
ATOM 3953 C C . LEU B 1 255 ? 6.23 17.891 -11.922 1 41.75 255 LEU B C 1
ATOM 3955 O O . LEU B 1 255 ? 5.418 17.219 -12.57 1 41.75 255 LEU B O 1
#